Protein AF-A0A2B7ZZJ0-F1 (afdb_monomer)

Nearest PDB structures (foldseek):
  6xja-assembly1_P  TM=4.576E-01  e=2.279E-01  Streptococcus pneumoniae R6
  8vbb-assembly1_A  TM=1.343E-01  e=1.116E+00  Escherichia coli ETEC H10407

Solvent-accessible surface area (backbone atoms only — not comparable to full-atom values): 20621 Å² total; per-residue (Å²): 116,56,65,46,77,48,70,46,91,59,65,44,76,48,62,61,57,84,41,87,62,40,96,94,40,66,52,38,47,83,49,23,49,80,35,45,50,54,100,89,43,46,27,34,16,37,41,35,22,72,74,25,36,38,31,48,40,40,34,45,78,32,24,21,58,23,33,20,33,27,68,75,7,34,39,29,31,29,38,39,34,35,32,82,84,17,24,38,40,10,6,54,51,17,18,31,33,44,16,39,39,34,44,30,37,21,37,37,38,37,38,31,71,36,54,31,30,10,29,26,27,3,32,36,54,21,40,40,31,56,25,37,8,52,15,31,38,41,31,58,32,57,22,22,33,9,12,25,25,0,33,36,49,19,40,40,30,52,27,37,9,50,16,37,30,38,38,42,19,66,33,62,32,22,34,9,8,24,28,0,26,39,53,42,73,58,90,58,65,53,67,29,38,40,31,53,26,37,9,48,11,40,23,41,40,38,43,76,43,68,74,9,30,39,19,35,6,6,24,28,0,30,39,38,37,62,34,88,67,45,51,36,39,40,40,31,51,27,36,9,50,11,40,21,40,36,38,34,14,34,31,35,18,33,6,4,24,29,0,30,42,47,54,78,54,92,57,83,59,38,36,37,40,31,53,28,36,9,51,10,41,20,42,38,38,28,67,36,48,35,40,37,20,32,5,4,24,28,0,30,34,54,28,34,39,29,52,27,36,9,51,10,40,20,39,38,40,36,62,13,62,64,33,37,37,40,18,33,5,3,22,25,0,30,32,42,20,40,39,29,46,28,35,10,49,10,41,19,36,38,37,34,74,41,81,64,45,30,38,40,19,31,4,3,22,27,0,30,36,26,44,50,17,33,39,30,40,30,36,8,50,10,40,22,38,30,61,26,67,35,70,32,32,17,33,4,5,24,28,0,26,44,49,54,94,38,59,27,39,42,28,31,25,37,11,45,15,35,26,35,32,52,28,73,55,89,59,43,26,44,7,41,31,37,8,34,70,60,87,51,103,38,60,47,48,39,69,23,33,19,22,66,78,37,59,35,26,48,46,81,38,80,51,83,40,65,35,69,82,43,74,41,48,41,76,40,45,56,69,58,68,69,34,69,68,46,34,50,73,46,38,76,85,85,54,79,52,84,69,53,95,84,78,71,85,128

Radius of gyration: 23.93 Å; Cα contacts (8 Å, |Δi|>4): 2002; chains: 1; bounding box: 67×41×72 Å

Sequence (506 aa):
GLTASYLLKNNIDLPNKDAAAATGISNYASEGWRPLGDANSYFTGTFDGGNFSINNFYIKNNPGLFRGLGEGGIIKNLGVNAVSGAVVAGGILAGLNKGTIDKCYATGSVSSSSSSVGGLVGSNSGSITNSYATVNISSDSYSSVGGLVGINSGRISNSYATGSVSSSSSSTSSIGGLVGSNNNSGNGSISISISNSYAMGSVSYSSTTTTSSSSVGGLVGSNINNNSNGGSISISNSYATGSVSSSSSSYSSVGGLVGSNSSSNSISNSISISDSYATGSVSSSSSSYDYSYVGGLVGNNNSSISNSYATGSVSSTSTSTSYSTTSVGGLVGGNSGRISNSYATGSVSSTATTTSYSSSSVGGLVGSNIGSGSISNSYATGSVSSTSTSSTTSVGGLVGSNIGSGRISISNSYATGNVSSSATDVSAKVGGLVGRSERGTYTEYTNCYRNSNAVIKKGNVEVTPDDASIEGITPKTKTDMQTDAFKGNLNVSGTVWGRSDAKNDK

Mean predicted aligned error: 6.39 Å

Secondary structure (DSSP, 8-state):
-TTSEEE-SS-EEPPPTT-S-BTTBTTHHHHBPPPBS-SS--B-SEEEEEEEEEEEE-BEEE--SEEEE-TT-EEEEEEEEEPTTEEESS-SSEEEESSEEES-EEEEEEEE-SSEEESSEEEESSEEES-EEEEEEEE-SS-EEESSEEEESSEEES-EE-S-EEE--SS-EEEESSEEEEEE-SSS-EEEEEES-EE-S-EEEE-SSSS-EEEEESSEEEEEE--TT-EEEEEES-EE-S-EEEE-SSEEEEESSEEEEEE-SSSTTSEEEES-EE-S-EEEEESSSEEEEEESSEEEESSEEES-EE-S-EEEEE--SSEEEEEEESSEEEESSEEEEEEE-S-EEEEE--SSEEEEEEESSEEEEETT-EEEEEEE-S-EEE----SEEEEESSEEEEE-SS-EEEES-EE-S-EEE---STT-EEESSEEEE---TTEEEESEEEETT--EEETTEE---TTTT-TTEEEE-HHHHTSHHHHHHH--SS--TT--TTTS--

pLDDT: mean 89.8, std 12.06, range [32.0, 98.94]

Foldseek 3Di:
DLAEEEEDPAAAEDDALCDCQDVVGNCCNPANDDADADPVGFRQHEYEDVLYEHPQRAHAAAFANHQEYDANYYYENYEYEYEPPHEHQWEHHYAEYPYEYYHYEYEYEYEYQHAFEEPHGREYQEEYYLYEYAYAYEYAYNYQYEPHTSEYQYEYENYEGEHAYEYEYQAEFQYEPHTSEYDAPDPAAGEYEYYLYEGEHAYEYAYPYQHYAFQKEHHTSEYEHEHPNHYAYEYENYEGEHAYEYAHRAYFQKEQHTREYDYPDPDAHSYEYYHYEGEHAYEYEYEEHEDWQKEQHTREEPHYYELYEGEHAIEYEYAYQEEYEWQKEQHTREFAYEYYLYEGEHAIEYEYPYDYAYAWAKEQHTREYEAAYEAALYEGEHAIEYAYLHPAWAKEQHTREYYYPAAYEYALYEGHHAIEYLHQDPRFAWAQHTRYDDDDPRYYAANYEGAPPHQIYDNNDGDDHPCPPPPNYDYDHPVCCLDPVSSVVSDDDPDPRNPDPPPRDD

Structure (mmCIF, N/CA/C/O backbone):
data_AF-A0A2B7ZZJ0-F1
#
_entry.id   AF-A0A2B7ZZJ0-F1
#
loop_
_atom_site.group_PDB
_atom_site.id
_atom_site.type_symbol
_atom_site.label_atom_id
_atom_site.label_alt_id
_atom_site.label_comp_id
_atom_site.label_asym_id
_atom_site.label_entity_id
_atom_site.label_seq_id
_atom_site.pdbx_PDB_ins_code
_atom_site.Cartn_x
_atom_site.Cartn_y
_atom_site.Cartn_z
_atom_site.occupancy
_atom_site.B_iso_or_equiv
_atom_site.auth_seq_id
_atom_site.auth_comp_id
_atom_site.auth_asym_id
_atom_site.auth_atom_id
_atom_site.pdbx_PDB_model_num
ATOM 1 N N . GLY A 1 1 ? 15.425 5.297 -34.834 1.00 73.75 1 GLY A N 1
ATOM 2 C CA . GLY A 1 1 ? 14.883 6.560 -34.284 1.00 73.75 1 GLY A CA 1
ATOM 3 C C . GLY A 1 1 ? 13.932 6.290 -33.126 1.00 73.75 1 GLY A C 1
ATOM 4 O O . GLY A 1 1 ? 13.304 5.239 -33.109 1.00 73.75 1 GLY A O 1
ATOM 5 N N . LEU A 1 2 ? 13.820 7.206 -32.162 1.00 91.50 2 LEU A N 1
ATOM 6 C CA . LEU A 1 2 ? 13.028 7.020 -30.926 1.00 91.50 2 LEU A CA 1
ATOM 7 C C . LEU A 1 2 ? 11.498 7.060 -31.124 1.00 91.50 2 LEU A C 1
ATOM 9 O O . LEU A 1 2 ? 10.751 6.782 -30.192 1.00 91.50 2 LEU A O 1
ATOM 13 N N . THR A 1 3 ? 11.043 7.369 -32.338 1.00 95.00 3 THR A N 1
ATOM 14 C CA . THR A 1 3 ? 9.629 7.417 -32.748 1.00 95.00 3 THR A CA 1
ATOM 15 C C . THR A 1 3 ? 9.195 6.190 -33.560 1.00 95.00 3 THR A C 1
ATOM 17 O O . THR A 1 3 ? 8.025 6.048 -33.900 1.00 95.00 3 THR A O 1
ATOM 20 N N . ALA A 1 4 ? 10.136 5.312 -33.922 1.00 95.56 4 ALA A N 1
ATOM 21 C CA . ALA A 1 4 ? 9.879 4.185 -34.814 1.00 95.56 4 ALA A CA 1
ATOM 22 C C . ALA A 1 4 ? 9.268 2.980 -34.081 1.00 95.56 4 ALA A C 1
ATOM 24 O O . ALA A 1 4 ? 9.301 2.891 -32.854 1.00 95.56 4 ALA A O 1
ATOM 25 N N . SER A 1 5 ? 8.742 2.031 -34.858 1.00 97.00 5 SER A N 1
ATOM 26 C CA . SER A 1 5 ? 8.263 0.748 -34.339 1.00 97.00 5 SER A CA 1
ATOM 27 C C . SER A 1 5 ? 9.333 -0.336 -34.464 1.00 97.00 5 SER A C 1
ATOM 29 O O . SER A 1 5 ? 9.956 -0.473 -35.516 1.00 97.00 5 SER A O 1
ATOM 31 N N . TYR A 1 6 ? 9.520 -1.114 -33.402 1.00 98.12 6 TYR A N 1
ATOM 32 C CA . TYR A 1 6 ? 10.480 -2.209 -33.300 1.00 98.12 6 TYR A CA 1
ATOM 33 C C . TYR A 1 6 ? 9.758 -3.486 -32.872 1.00 98.12 6 TYR A C 1
ATOM 35 O O . TYR A 1 6 ? 8.846 -3.433 -32.048 1.00 98.12 6 TYR A O 1
ATOM 43 N N . LEU A 1 7 ? 10.184 -4.622 -33.425 1.00 98.25 7 LEU A N 1
ATOM 44 C CA . LEU A 1 7 ? 9.701 -5.952 -33.066 1.00 98.25 7 LEU A CA 1
ATOM 45 C C . LEU A 1 7 ? 10.898 -6.876 -32.849 1.00 98.25 7 LEU A C 1
ATOM 47 O O . LEU A 1 7 ? 11.696 -7.063 -33.772 1.00 98.25 7 LEU A O 1
ATOM 51 N N . LEU A 1 8 ? 11.004 -7.480 -31.666 1.00 97.75 8 LEU A N 1
ATOM 52 C CA . LEU A 1 8 ? 11.967 -8.557 -31.448 1.00 97.75 8 LEU A CA 1
ATOM 53 C C . LEU A 1 8 ? 11.544 -9.819 -32.206 1.00 97.75 8 LEU A C 1
ATOM 55 O O . LEU A 1 8 ? 10.366 -10.169 -32.276 1.00 97.75 8 LEU A O 1
ATOM 59 N N . LYS A 1 9 ? 12.531 -10.506 -32.786 1.00 97.88 9 LYS A N 1
ATOM 60 C CA . LYS A 1 9 ? 12.343 -11.769 -33.519 1.00 97.88 9 LYS A CA 1
ATOM 61 C C . LYS A 1 9 ? 12.890 -12.990 -32.777 1.00 97.88 9 LYS A C 1
ATOM 63 O O . LYS A 1 9 ? 12.622 -14.112 -33.193 1.00 97.88 9 LYS A O 1
ATOM 68 N N . ASN A 1 10 ? 13.634 -12.765 -31.700 1.00 97.81 10 ASN A N 1
ATOM 69 C CA . ASN A 1 10 ? 14.256 -13.768 -30.847 1.00 97.81 10 ASN A CA 1
ATOM 70 C C . ASN A 1 10 ? 14.647 -13.124 -29.509 1.00 97.81 10 ASN A C 1
ATOM 72 O O . ASN A 1 10 ? 14.680 -11.894 -29.397 1.00 97.81 10 ASN A O 1
ATOM 76 N N . ASN A 1 11 ? 14.993 -13.954 -28.521 1.00 98.06 11 ASN A N 1
ATOM 77 C CA . ASN A 1 11 ? 15.647 -13.481 -27.301 1.00 98.06 11 ASN A CA 1
ATOM 78 C C . ASN A 1 11 ? 16.975 -12.799 -27.645 1.00 98.06 11 ASN A C 1
ATOM 80 O O . ASN A 1 11 ? 17.699 -13.260 -28.530 1.00 98.06 11 ASN A O 1
ATOM 84 N N . ILE A 1 12 ? 17.295 -11.721 -26.936 1.00 95.44 12 ILE A N 1
ATOM 85 C CA . ILE A 1 12 ? 18.584 -11.039 -27.034 1.00 95.44 12 ILE A CA 1
ATOM 86 C C . ILE A 1 12 ? 19.384 -11.373 -25.783 1.00 95.44 12 ILE A C 1
ATOM 88 O O . ILE A 1 12 ? 19.046 -10.921 -24.693 1.00 95.44 12 ILE A O 1
ATOM 92 N N . ASP A 1 13 ? 20.473 -12.114 -25.945 1.00 92.44 13 ASP A N 1
ATOM 93 C CA . ASP A 1 13 ? 21.427 -12.351 -24.868 1.00 92.44 13 ASP A CA 1
ATOM 94 C C . ASP A 1 13 ? 22.515 -11.281 -24.919 1.00 92.44 13 ASP A C 1
ATOM 96 O O . ASP A 1 13 ? 23.345 -11.258 -25.832 1.00 92.44 13 ASP A O 1
ATOM 100 N N . LEU A 1 14 ? 22.497 -10.362 -23.950 1.00 89.56 14 LEU A N 1
ATOM 101 C CA . LEU A 1 14 ? 23.579 -9.396 -23.814 1.00 89.56 14 LEU A CA 1
ATOM 102 C C . LEU A 1 14 ? 24.844 -10.094 -23.287 1.00 89.56 14 LEU A C 1
ATOM 104 O O . LEU A 1 14 ? 24.766 -11.147 -22.638 1.00 89.56 14 LEU A O 1
ATOM 108 N N . PRO A 1 15 ? 26.032 -9.536 -23.565 1.00 85.88 15 PRO A N 1
ATOM 109 C CA . PRO A 1 15 ? 27.278 -10.103 -23.066 1.00 85.88 15 PRO A CA 1
ATOM 110 C C . PRO A 1 15 ? 27.343 -10.113 -21.543 1.00 85.88 15 PRO A C 1
ATOM 112 O O . PRO A 1 15 ? 26.640 -9.367 -20.865 1.00 85.88 15 PRO A O 1
ATOM 115 N N . ASN A 1 16 ? 28.210 -10.969 -21.000 1.00 82.56 16 ASN A N 1
ATOM 116 C CA . ASN A 1 16 ? 28.442 -11.020 -19.561 1.00 82.56 16 ASN A CA 1
ATOM 117 C C . ASN A 1 16 ? 28.862 -9.627 -19.049 1.00 82.56 16 ASN A C 1
ATOM 119 O O . ASN A 1 16 ? 29.616 -8.923 -19.723 1.00 82.56 16 ASN A O 1
ATOM 123 N N . LYS A 1 17 ? 28.404 -9.250 -17.849 1.00 76.12 17 LYS A N 1
ATOM 124 C CA . LYS A 1 17 ? 28.780 -7.995 -17.186 1.00 76.12 17 LYS A CA 1
ATOM 125 C C . LYS A 1 17 ? 30.296 -7.804 -17.055 1.00 76.12 17 LYS A C 1
ATOM 127 O O . LYS A 1 17 ? 30.744 -6.671 -17.006 1.00 76.12 17 LYS A O 1
ATOM 132 N N . ASP A 1 18 ? 31.066 -8.893 -17.043 1.00 77.81 18 ASP A N 1
ATOM 133 C CA . ASP A 1 18 ? 32.529 -8.868 -16.918 1.00 77.81 18 ASP A CA 1
ATOM 134 C C . ASP A 1 18 ? 33.253 -9.018 -18.278 1.00 77.81 18 ASP A C 1
ATOM 136 O O . ASP A 1 18 ? 34.474 -9.163 -18.333 1.00 77.81 18 ASP A O 1
ATOM 140 N N . ALA A 1 19 ? 32.525 -9.015 -19.403 1.00 71.19 19 ALA A N 1
ATOM 141 C CA . ALA A 1 19 ? 33.120 -9.172 -20.729 1.00 71.19 19 ALA A CA 1
ATOM 142 C C . ALA A 1 19 ? 33.874 -7.903 -21.168 1.00 71.19 19 ALA A C 1
ATOM 144 O O . ALA A 1 19 ? 33.301 -6.817 -21.235 1.00 71.19 19 ALA A O 1
ATOM 145 N N . ALA A 1 20 ? 35.148 -8.057 -21.543 1.00 60.62 20 ALA A N 1
ATOM 146 C CA . ALA A 1 20 ? 36.041 -6.947 -21.896 1.00 60.62 20 ALA A CA 1
ATOM 147 C C . ALA A 1 20 ? 35.571 -6.106 -23.102 1.00 60.62 20 ALA A C 1
ATOM 149 O O . ALA A 1 20 ? 35.925 -4.933 -23.200 1.00 60.62 20 ALA A O 1
ATOM 150 N N . ALA A 1 21 ? 34.784 -6.687 -24.015 1.00 60.97 21 ALA A N 1
ATOM 151 C CA . ALA A 1 21 ? 34.132 -5.970 -25.106 1.00 60.97 21 ALA A CA 1
ATOM 152 C C . ALA A 1 21 ? 32.942 -6.767 -25.662 1.00 60.97 21 ALA A C 1
ATOM 154 O O . ALA A 1 21 ? 33.028 -7.977 -25.873 1.00 60.97 21 ALA A O 1
ATOM 155 N N . ALA A 1 22 ? 31.853 -6.060 -25.954 1.00 57.31 22 ALA A N 1
ATOM 156 C CA . ALA A 1 22 ? 30.731 -6.530 -26.755 1.00 57.31 22 ALA A CA 1
ATOM 157 C C . ALA A 1 22 ? 30.787 -5.860 -28.132 1.00 57.31 22 ALA A C 1
ATOM 159 O O . ALA A 1 22 ? 30.951 -4.638 -28.203 1.00 57.31 22 ALA A O 1
ATOM 160 N N . THR A 1 23 ? 30.600 -6.603 -29.227 1.00 59.59 23 THR A N 1
ATOM 161 C CA . THR A 1 23 ? 30.459 -5.991 -30.559 1.00 59.59 23 THR A CA 1
ATOM 162 C C . THR A 1 23 ? 29.287 -5.005 -30.541 1.00 59.59 23 THR A C 1
ATOM 164 O O . THR A 1 23 ? 28.139 -5.401 -30.367 1.00 59.59 23 THR A O 1
ATOM 167 N N . GLY A 1 24 ? 29.584 -3.709 -30.683 1.00 63.44 24 GLY A N 1
ATOM 168 C CA . GLY A 1 24 ? 28.598 -2.622 -30.643 1.00 63.44 24 GLY A CA 1
ATOM 169 C C . GLY A 1 24 ? 28.384 -1.941 -29.280 1.00 63.44 24 GLY A C 1
ATOM 170 O O . GLY A 1 24 ? 27.720 -0.907 -29.248 1.00 63.44 24 GLY A O 1
ATOM 171 N N . ILE A 1 25 ? 28.959 -2.445 -28.174 1.00 70.06 25 ILE A N 1
ATOM 172 C CA . ILE A 1 25 ? 28.879 -1.826 -26.831 1.00 70.06 25 ILE A CA 1
ATOM 173 C C . ILE A 1 25 ? 30.232 -1.970 -26.102 1.00 70.06 25 ILE A C 1
ATOM 175 O O . ILE A 1 25 ? 30.407 -2.793 -25.204 1.00 70.06 25 ILE A O 1
ATOM 179 N N . SER A 1 26 ? 31.231 -1.187 -26.512 1.00 68.56 26 SER A N 1
ATOM 180 C CA . SER A 1 26 ? 32.630 -1.346 -26.071 1.00 68.56 26 SER A CA 1
ATOM 181 C C . SER A 1 26 ? 32.889 -1.069 -24.583 1.00 68.56 26 SER A C 1
ATOM 183 O O . SER A 1 26 ? 33.901 -1.518 -24.063 1.00 68.56 26 SER A O 1
ATOM 185 N N . ASN A 1 27 ? 31.993 -0.366 -23.887 1.00 75.19 27 ASN A N 1
ATOM 186 C CA . ASN A 1 27 ? 32.124 -0.002 -22.472 1.00 75.19 27 ASN A CA 1
ATOM 187 C C . ASN A 1 27 ? 31.085 -0.689 -21.563 1.00 75.19 27 ASN A C 1
ATOM 189 O O . ASN A 1 27 ? 30.867 -0.246 -20.438 1.00 75.19 27 ASN A O 1
ATOM 193 N N . TYR A 1 28 ? 30.434 -1.761 -22.032 1.00 79.31 28 TYR A N 1
ATOM 194 C CA . TYR A 1 28 ? 29.337 -2.412 -21.304 1.00 79.31 28 TYR A CA 1
ATOM 195 C C . TYR A 1 28 ? 29.737 -2.903 -19.906 1.00 79.31 28 TYR A C 1
ATOM 197 O O . TYR A 1 28 ? 28.974 -2.739 -18.960 1.00 79.31 28 TYR A O 1
ATOM 205 N N . ALA A 1 29 ? 30.948 -3.443 -19.751 1.00 77.31 29 ALA A N 1
ATOM 206 C CA . ALA A 1 29 ? 31.424 -3.912 -18.453 1.00 77.31 29 ALA A CA 1
ATOM 207 C C . ALA A 1 29 ? 31.706 -2.772 -17.459 1.00 77.31 29 ALA A C 1
ATOM 209 O O . ALA A 1 29 ? 31.459 -2.912 -16.262 1.00 77.31 29 ALA A O 1
ATOM 210 N N . SER A 1 30 ? 32.200 -1.621 -17.932 1.00 80.81 30 SER A N 1
ATOM 211 C CA . SER A 1 30 ? 32.553 -0.499 -17.051 1.00 80.81 30 SER A CA 1
ATOM 212 C C . SER A 1 30 ? 31.367 0.422 -16.744 1.00 80.81 30 SER A C 1
ATOM 214 O O . SER A 1 30 ? 31.240 0.874 -15.601 1.00 80.81 30 SER A O 1
ATOM 216 N N . GLU A 1 31 ? 30.488 0.655 -17.725 1.00 82.62 31 GLU A N 1
ATOM 217 C CA . GLU A 1 31 ? 29.384 1.630 -17.668 1.00 82.62 31 GLU A CA 1
ATOM 218 C C . GLU A 1 31 ? 27.984 0.995 -17.608 1.00 82.62 31 GLU A C 1
ATOM 220 O O . GLU A 1 31 ? 27.011 1.666 -17.262 1.00 82.62 31 GLU A O 1
ATOM 225 N N . GLY A 1 32 ? 27.854 -0.295 -17.927 1.00 87.44 32 GLY A N 1
ATOM 226 C CA . GLY A 1 32 ? 26.560 -0.954 -18.091 1.00 87.44 32 GLY A CA 1
ATOM 227 C C . GLY A 1 32 ? 25.808 -0.510 -19.349 1.00 87.44 32 GLY A C 1
ATOM 228 O O . GLY A 1 32 ? 26.353 0.110 -20.265 1.00 87.44 32 GLY A O 1
ATOM 229 N N . TRP A 1 33 ? 24.522 -0.858 -19.410 1.00 89.94 33 TRP A N 1
ATOM 230 C CA . TRP A 1 33 ? 23.633 -0.435 -20.486 1.00 89.94 33 TRP A CA 1
ATOM 231 C C . TRP A 1 33 ? 23.438 1.084 -20.499 1.00 89.94 33 TRP A C 1
ATOM 233 O O . TRP A 1 33 ? 23.053 1.680 -19.489 1.00 89.94 33 TRP A O 1
ATOM 243 N N . ARG A 1 34 ? 23.613 1.697 -21.677 1.00 89.88 34 ARG A N 1
ATOM 244 C CA . ARG A 1 34 ? 23.198 3.080 -21.919 1.00 89.88 34 ARG A CA 1
ATOM 245 C C . ARG A 1 34 ? 21.729 3.098 -22.361 1.00 89.88 34 ARG A C 1
ATOM 247 O O . ARG A 1 34 ? 21.431 2.536 -23.416 1.00 89.88 34 ARG A O 1
ATOM 254 N N . PRO A 1 35 ? 20.832 3.761 -21.616 1.00 92.62 35 PRO A N 1
ATOM 255 C CA . PRO A 1 35 ? 19.403 3.733 -21.900 1.00 92.62 35 PRO A CA 1
ATOM 256 C C . PRO A 1 35 ? 19.033 4.238 -23.299 1.00 92.62 35 PRO A C 1
ATOM 258 O O . PRO A 1 35 ? 19.687 5.121 -23.858 1.00 92.62 35 PRO A O 1
ATOM 261 N N . LEU A 1 36 ? 17.929 3.722 -23.840 1.00 94.44 36 LEU A N 1
ATOM 262 C CA . LEU A 1 36 ? 17.297 4.275 -25.035 1.00 94.44 36 LEU A CA 1
ATOM 263 C C . LEU A 1 36 ? 16.601 5.602 -24.690 1.00 94.44 36 LEU A C 1
ATOM 265 O O . LEU A 1 36 ? 15.748 5.650 -23.800 1.00 94.44 36 LEU A O 1
ATOM 269 N N . GLY A 1 37 ? 16.950 6.663 -25.420 1.00 92.00 37 GLY A N 1
ATOM 270 C CA . GLY A 1 37 ? 16.490 8.033 -25.162 1.00 92.00 37 GLY A CA 1
ATOM 271 C C . GLY A 1 37 ? 17.386 8.810 -24.191 1.00 92.00 37 GLY A C 1
ATOM 272 O O . GLY A 1 37 ? 18.276 8.252 -23.553 1.00 92.00 37 GLY A O 1
ATOM 273 N N . ASP A 1 38 ? 17.149 10.115 -24.075 1.00 90.81 38 ASP A N 1
ATOM 274 C CA . ASP A 1 38 ? 17.953 11.035 -23.258 1.00 90.81 38 ASP A CA 1
ATOM 275 C C . ASP A 1 38 ? 17.086 12.045 -22.470 1.00 90.81 38 ASP A C 1
ATOM 277 O O . ASP A 1 38 ? 15.874 11.862 -22.322 1.00 90.81 38 ASP A O 1
ATOM 281 N N . ALA A 1 39 ? 17.725 13.049 -21.852 1.00 86.06 39 ALA A N 1
ATOM 282 C CA . ALA A 1 39 ? 17.091 14.133 -21.084 1.00 86.06 39 ALA A CA 1
ATOM 283 C C . ALA A 1 39 ? 15.996 14.883 -21.841 1.00 86.06 39 ALA A C 1
ATOM 285 O O . ALA A 1 39 ? 15.007 15.278 -21.228 1.00 86.06 39 ALA A O 1
ATOM 286 N N . ASN A 1 40 ? 16.171 15.025 -23.147 1.00 89.19 40 ASN A N 1
ATOM 287 C CA . ASN A 1 40 ? 15.385 15.888 -24.010 1.00 89.19 40 ASN A CA 1
ATOM 288 C C . ASN A 1 40 ? 14.508 15.089 -24.983 1.00 89.19 40 ASN A C 1
ATOM 290 O O . ASN A 1 40 ? 13.600 15.654 -25.586 1.00 89.19 40 ASN A O 1
ATOM 294 N N . SER A 1 41 ? 14.765 13.787 -25.144 1.00 93.69 41 SER A N 1
ATOM 295 C CA . SER A 1 41 ? 14.068 12.938 -26.105 1.00 93.69 41 SER A CA 1
ATOM 296 C C . SER A 1 41 ? 13.747 11.562 -25.524 1.00 93.69 41 SER A C 1
ATOM 298 O O . SER A 1 41 ? 14.606 10.682 -25.416 1.00 93.69 41 SER A O 1
ATOM 300 N N . TYR A 1 42 ? 12.483 11.379 -25.137 1.00 96.25 42 TYR A N 1
ATOM 301 C CA . TYR A 1 42 ? 11.950 10.094 -24.688 1.00 96.25 42 TYR A CA 1
ATOM 302 C C . TYR A 1 42 ? 11.501 9.221 -25.862 1.00 96.25 42 TYR A C 1
ATOM 304 O O . TYR A 1 42 ? 11.217 9.710 -26.955 1.00 96.25 42 TYR A O 1
ATOM 312 N N . PHE A 1 43 ? 11.396 7.913 -25.623 1.00 98.00 43 PHE A N 1
ATOM 313 C CA . PHE A 1 43 ? 10.854 6.984 -26.609 1.00 98.00 43 PHE A CA 1
ATOM 314 C C . PHE A 1 43 ? 9.342 7.190 -26.768 1.00 98.00 43 PHE A C 1
ATOM 316 O O . PHE A 1 43 ? 8.594 7.058 -25.802 1.00 98.00 43 PHE A O 1
ATOM 323 N N . THR A 1 44 ? 8.890 7.501 -27.980 1.00 97.69 44 THR A N 1
ATOM 324 C CA . THR A 1 44 ? 7.465 7.702 -28.321 1.00 97.69 44 THR A CA 1
ATOM 325 C C . THR A 1 44 ? 6.977 6.739 -29.403 1.00 97.69 44 THR A C 1
ATOM 327 O O . THR A 1 44 ? 5.822 6.796 -29.810 1.00 97.69 44 THR A O 1
ATOM 330 N N . GLY A 1 45 ? 7.853 5.849 -29.876 1.00 97.81 45 GLY A N 1
ATOM 331 C CA . GLY A 1 45 ? 7.507 4.778 -30.802 1.00 97.81 45 GLY A CA 1
ATOM 332 C C . GLY A 1 45 ? 6.834 3.578 -30.128 1.00 97.81 45 GLY A C 1
ATOM 333 O O . GLY A 1 45 ? 6.371 3.644 -28.990 1.00 97.81 45 GLY A O 1
ATOM 334 N N . THR A 1 46 ? 6.819 2.444 -30.830 1.00 98.56 46 THR A N 1
ATOM 335 C CA . THR A 1 46 ? 6.347 1.157 -30.289 1.00 98.56 46 THR A CA 1
ATOM 336 C C . THR A 1 46 ? 7.497 0.163 -30.215 1.00 98.56 46 THR A C 1
ATOM 338 O O . THR A 1 46 ? 8.182 -0.060 -31.206 1.00 98.56 46 THR A O 1
ATOM 341 N N . PHE A 1 47 ? 7.704 -0.469 -29.067 1.00 98.69 47 PHE A N 1
ATOM 342 C CA . PHE A 1 47 ? 8.622 -1.591 -28.909 1.00 98.69 47 PHE A CA 1
ATOM 343 C C . PHE A 1 47 ? 7.824 -2.839 -28.531 1.00 98.69 47 PHE A C 1
ATOM 345 O O . PHE A 1 47 ? 7.364 -2.980 -27.398 1.00 98.69 47 PHE A O 1
ATOM 352 N N . ASP A 1 48 ? 7.631 -3.734 -29.494 1.00 98.75 48 ASP A N 1
ATOM 353 C CA . ASP A 1 48 ? 6.997 -5.031 -29.285 1.00 98.75 48 ASP A CA 1
ATOM 354 C C . ASP A 1 48 ? 8.078 -6.092 -29.051 1.00 98.75 48 ASP A C 1
ATOM 356 O O . ASP A 1 48 ? 8.869 -6.415 -29.937 1.00 98.75 48 ASP A O 1
ATOM 360 N N . GLY A 1 49 ? 8.133 -6.637 -27.843 1.00 98.62 49 GLY A N 1
ATOM 361 C CA . GLY A 1 49 ? 9.051 -7.712 -27.498 1.00 98.62 49 GLY A CA 1
ATOM 362 C C . GLY A 1 49 ? 8.678 -9.049 -28.134 1.00 98.62 49 GLY A C 1
ATOM 363 O O . GLY A 1 49 ? 9.481 -9.969 -28.078 1.00 98.62 49 GLY A O 1
ATOM 364 N N . GLY A 1 50 ? 7.497 -9.197 -28.748 1.00 98.38 50 GLY A N 1
ATOM 365 C CA . GLY A 1 50 ? 7.105 -10.445 -29.411 1.00 98.38 50 GLY A CA 1
ATOM 366 C C . GLY A 1 50 ? 7.057 -11.664 -28.478 1.00 98.38 50 GLY A C 1
ATOM 367 O O . GLY A 1 50 ? 7.146 -12.790 -28.958 1.00 98.38 50 GLY A O 1
ATOM 368 N N . ASN A 1 51 ? 6.922 -11.441 -27.164 1.00 98.00 51 ASN A N 1
ATOM 369 C CA . ASN A 1 51 ? 7.075 -12.423 -26.080 1.00 98.00 51 ASN A CA 1
ATOM 370 C C . ASN A 1 51 ? 8.505 -12.962 -25.896 1.00 98.00 51 ASN A C 1
ATOM 372 O O . ASN A 1 51 ? 8.697 -14.001 -25.266 1.00 98.00 51 ASN A O 1
ATOM 376 N N . PHE A 1 52 ? 9.506 -12.261 -26.421 1.00 98.69 52 PHE A N 1
ATOM 377 C CA . PHE A 1 52 ? 10.917 -12.538 -26.185 1.00 98.69 52 PHE A CA 1
ATOM 378 C C . PHE A 1 52 ? 11.476 -11.690 -25.042 1.00 98.69 52 PHE A C 1
ATOM 380 O O . PHE A 1 52 ? 10.880 -10.698 -24.603 1.00 98.69 52 PHE A O 1
ATOM 387 N N . SER A 1 53 ? 12.654 -12.085 -24.567 1.00 98.38 53 SER A N 1
ATOM 388 C CA . SER A 1 53 ? 13.364 -11.412 -23.489 1.00 98.38 53 SER A CA 1
ATOM 389 C C . SER A 1 53 ? 14.716 -10.849 -23.912 1.00 98.38 53 SER A C 1
ATOM 391 O O . SER A 1 53 ? 15.370 -11.332 -24.837 1.00 98.38 53 SER A O 1
ATOM 393 N N . ILE A 1 54 ? 15.148 -9.826 -23.180 1.00 97.38 54 ILE A N 1
ATOM 394 C CA . ILE A 1 54 ? 16.526 -9.349 -23.142 1.00 97.38 54 ILE A CA 1
ATOM 395 C C . ILE A 1 54 ? 17.160 -9.913 -21.871 1.00 97.38 54 ILE A C 1
ATOM 397 O O . ILE A 1 54 ? 16.704 -9.630 -20.762 1.00 97.38 54 ILE A O 1
ATOM 401 N N . ASN A 1 55 ? 18.192 -10.730 -22.035 1.00 95.25 55 ASN A N 1
ATOM 402 C CA . ASN A 1 55 ? 18.867 -11.445 -20.960 1.00 95.25 55 ASN A CA 1
ATOM 403 C C . ASN A 1 55 ? 20.237 -10.841 -20.670 1.00 95.25 55 ASN A C 1
ATOM 405 O O . ASN A 1 55 ? 20.790 -10.098 -21.482 1.00 95.25 55 ASN A O 1
ATOM 409 N N . ASN A 1 56 ? 20.787 -11.197 -19.507 1.00 91.19 56 ASN A N 1
ATOM 410 C CA . ASN A 1 56 ? 22.060 -10.685 -19.002 1.00 91.19 56 ASN A CA 1
ATOM 411 C C . ASN A 1 56 ? 22.100 -9.152 -18.933 1.00 91.19 56 ASN A C 1
ATOM 413 O O . ASN A 1 56 ? 23.131 -8.531 -19.177 1.00 91.19 56 ASN A O 1
ATOM 417 N N . PHE A 1 57 ? 20.971 -8.528 -18.596 1.00 92.62 57 PHE A N 1
ATOM 418 C CA . PHE A 1 57 ? 20.867 -7.079 -18.581 1.00 92.62 57 PHE A CA 1
ATOM 419 C C . PHE A 1 57 ? 21.627 -6.483 -17.388 1.00 92.62 57 PHE A C 1
ATOM 421 O O . PHE A 1 57 ? 21.184 -6.529 -16.240 1.00 92.62 57 PHE A O 1
ATOM 428 N N . TYR A 1 58 ? 22.802 -5.924 -17.658 1.00 90.81 58 TYR A N 1
ATOM 429 C CA . TYR A 1 58 ? 23.599 -5.161 -16.710 1.00 90.81 58 TYR A CA 1
ATOM 430 C C . TYR A 1 58 ? 23.374 -3.658 -16.872 1.00 90.81 58 TYR A C 1
ATOM 432 O O . TYR A 1 58 ? 23.461 -3.105 -17.969 1.00 90.81 58 TYR A O 1
ATOM 440 N N . ILE A 1 59 ? 23.116 -2.987 -15.752 1.00 88.31 59 ILE A N 1
ATOM 441 C CA . ILE A 1 59 ? 22.939 -1.540 -15.667 1.00 88.31 59 ILE A CA 1
ATOM 442 C C . ILE A 1 59 ? 23.652 -1.009 -14.427 1.00 88.31 59 ILE A C 1
ATOM 444 O O . ILE A 1 59 ? 23.667 -1.661 -13.379 1.00 88.31 59 ILE A O 1
ATOM 448 N N . LYS A 1 60 ? 24.263 0.168 -14.557 1.00 88.44 60 LYS A N 1
ATOM 449 C CA . LYS A 1 60 ? 25.062 0.796 -13.507 1.00 88.44 60 LYS A CA 1
ATOM 450 C C . LYS A 1 60 ? 24.747 2.285 -13.450 1.00 88.44 60 LYS A C 1
ATOM 452 O O . LYS A 1 60 ? 25.086 3.021 -14.370 1.00 88.44 60 LYS A O 1
ATOM 457 N N . ASN A 1 61 ? 24.075 2.716 -12.384 1.00 86.31 61 ASN A N 1
ATOM 458 C CA . ASN A 1 61 ? 23.699 4.111 -12.119 1.00 86.31 61 ASN A CA 1
ATOM 459 C C . ASN A 1 61 ? 22.889 4.778 -13.246 1.00 86.31 61 ASN A C 1
ATOM 461 O O . ASN A 1 61 ? 22.947 5.993 -13.424 1.00 86.31 61 ASN A O 1
ATOM 465 N N . ASN A 1 62 ? 22.127 3.989 -14.005 1.00 88.12 62 ASN A N 1
ATOM 466 C CA . ASN A 1 62 ? 21.352 4.464 -15.147 1.00 88.12 62 ASN A CA 1
ATOM 467 C C . ASN A 1 62 ? 19.862 4.079 -15.025 1.00 88.12 62 ASN A C 1
ATOM 469 O O . ASN A 1 62 ? 19.522 3.118 -14.324 1.00 88.12 62 ASN A O 1
ATOM 473 N N . PRO A 1 63 ? 18.960 4.824 -15.691 1.00 85.94 63 PRO A N 1
ATOM 474 C CA . PRO A 1 63 ? 17.541 4.486 -15.782 1.00 85.94 63 PRO A CA 1
ATOM 475 C C . PRO A 1 63 ? 17.275 3.432 -16.865 1.00 85.94 63 PRO A C 1
ATOM 477 O O . PRO A 1 63 ? 17.274 3.773 -18.040 1.00 85.94 63 PRO A O 1
ATOM 480 N N . GLY A 1 64 ? 16.994 2.194 -16.457 1.00 92.31 64 GLY A N 1
ATOM 481 C CA . GLY A 1 64 ? 16.445 1.090 -17.259 1.00 92.31 64 GLY A CA 1
ATOM 482 C C . GLY A 1 64 ? 16.993 0.822 -18.668 1.00 92.31 64 GLY A C 1
ATOM 483 O O . GLY A 1 64 ? 17.988 1.376 -19.131 1.00 92.31 64 GLY A O 1
ATOM 484 N N . LEU A 1 65 ? 16.307 -0.075 -19.380 1.00 95.94 65 LEU A N 1
ATOM 485 C CA . LEU A 1 65 ? 16.481 -0.284 -20.821 1.00 95.94 65 LEU A CA 1
ATOM 486 C C . LEU A 1 65 ? 16.136 0.998 -21.593 1.00 95.94 65 LEU A C 1
ATOM 488 O O . LEU A 1 65 ? 16.852 1.393 -22.517 1.00 95.94 65 LEU A O 1
ATOM 492 N N . PHE A 1 66 ? 15.065 1.669 -21.166 1.00 97.00 66 PHE A N 1
ATOM 493 C CA . PHE A 1 66 ? 14.624 2.967 -21.658 1.00 97.00 66 PHE A CA 1
ATOM 494 C C . PHE A 1 66 ? 14.833 4.034 -20.591 1.00 97.00 66 PHE A C 1
ATOM 496 O O . PHE A 1 66 ? 14.401 3.880 -19.446 1.00 97.00 66 PHE A O 1
ATOM 503 N N . ARG A 1 67 ? 15.385 5.186 -20.981 1.00 95.69 67 ARG A N 1
ATOM 504 C CA . ARG A 1 67 ? 15.453 6.322 -20.059 1.00 95.69 67 ARG A CA 1
ATOM 505 C C . ARG A 1 67 ? 14.051 6.747 -19.639 1.00 95.69 67 ARG A C 1
ATOM 507 O O . ARG A 1 67 ? 13.783 6.982 -18.463 1.00 95.69 67 ARG A O 1
ATOM 514 N N . GLY A 1 68 ? 13.151 6.804 -20.612 1.00 96.25 68 GLY A N 1
ATOM 515 C CA . GLY A 1 68 ? 11.731 6.943 -20.367 1.00 96.25 68 GLY A CA 1
ATOM 516 C C . GLY A 1 68 ? 10.902 6.834 -21.637 1.00 96.25 68 GLY A C 1
ATOM 517 O O . GLY A 1 68 ? 11.412 7.005 -22.747 1.00 96.25 68 GLY A O 1
ATOM 518 N N . LEU A 1 69 ? 9.616 6.562 -21.445 1.00 97.69 69 LEU A N 1
ATOM 519 C CA . LEU A 1 69 ? 8.599 6.607 -22.485 1.00 97.69 69 LEU A CA 1
ATOM 520 C C . LEU A 1 69 ? 7.912 7.967 -22.422 1.00 97.69 69 LEU A C 1
ATOM 522 O O . LEU A 1 69 ? 7.467 8.388 -21.351 1.00 97.69 69 LEU A O 1
ATOM 526 N N . GLY A 1 70 ? 7.824 8.636 -23.566 1.00 96.81 70 GLY A N 1
ATOM 527 C CA . GLY A 1 70 ? 7.009 9.829 -23.739 1.00 96.81 70 GLY A CA 1
ATOM 528 C C . GLY A 1 70 ? 5.539 9.472 -23.951 1.00 96.81 70 GLY A C 1
ATOM 529 O O . GLY A 1 70 ? 5.168 8.299 -24.041 1.00 96.81 70 GLY A O 1
ATOM 530 N N . GLU A 1 71 ? 4.697 10.497 -24.046 1.00 95.50 71 GLU A N 1
ATOM 531 C CA . GLU A 1 71 ? 3.291 10.320 -24.420 1.00 95.50 71 GLU A CA 1
ATOM 532 C C . GLU A 1 71 ? 3.187 9.623 -25.786 1.00 95.50 71 GLU A C 1
ATOM 534 O O . GLU A 1 71 ? 3.963 9.900 -26.701 1.00 95.50 71 GLU A O 1
ATOM 539 N N . GLY A 1 72 ? 2.267 8.664 -25.902 1.00 94.88 72 GLY A N 1
ATOM 540 C CA . GLY A 1 72 ? 2.113 7.823 -27.095 1.00 94.88 72 GLY A CA 1
ATOM 541 C C . GLY A 1 72 ? 3.134 6.686 -27.234 1.00 94.88 72 GLY A C 1
ATOM 542 O O . GLY A 1 72 ? 2.907 5.785 -28.036 1.00 94.88 72 GLY A O 1
ATOM 543 N N . GLY A 1 73 ? 4.205 6.669 -26.431 1.00 98.25 73 GLY A N 1
ATOM 544 C CA . GLY A 1 73 ? 5.165 5.566 -26.409 1.00 98.25 73 GLY A CA 1
ATOM 545 C C . GLY A 1 73 ? 4.537 4.266 -25.904 1.00 98.25 73 GLY A C 1
ATOM 546 O O . GLY A 1 73 ? 3.785 4.270 -24.928 1.00 98.25 73 GLY A O 1
ATOM 547 N N . ILE A 1 74 ? 4.857 3.147 -26.553 1.00 98.75 74 ILE A N 1
ATOM 548 C CA . ILE A 1 74 ? 4.327 1.822 -26.207 1.00 98.75 74 ILE A CA 1
ATOM 549 C C . ILE A 1 74 ? 5.482 0.836 -26.055 1.00 98.75 74 ILE A C 1
ATOM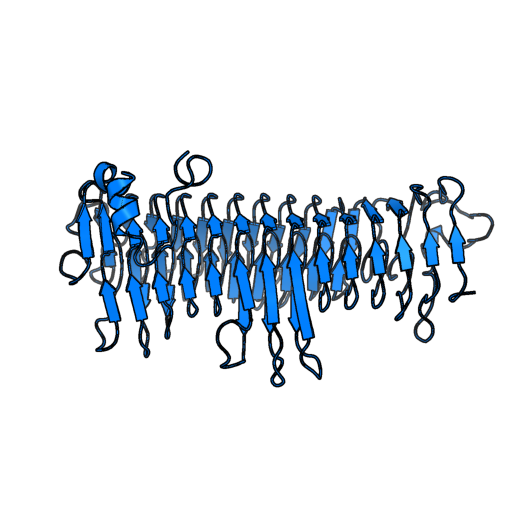 551 O O . ILE A 1 74 ? 6.289 0.684 -26.968 1.00 98.75 74 ILE A O 1
ATOM 555 N N . ILE A 1 75 ? 5.520 0.109 -24.942 1.00 98.81 75 ILE A N 1
ATOM 556 C CA . ILE A 1 75 ? 6.307 -1.121 -24.810 1.00 98.81 75 ILE A CA 1
ATOM 557 C C . ILE A 1 75 ? 5.346 -2.253 -24.488 1.00 98.81 75 ILE A C 1
ATOM 559 O O . ILE A 1 75 ? 4.527 -2.127 -23.576 1.00 98.81 75 ILE A O 1
ATOM 563 N N . LYS A 1 76 ? 5.445 -3.364 -25.217 1.00 98.88 76 LYS A N 1
ATOM 564 C CA . LYS A 1 76 ? 4.610 -4.530 -24.943 1.00 98.88 76 LYS A CA 1
ATOM 565 C C . LYS A 1 76 ? 5.314 -5.860 -25.150 1.00 98.88 76 LYS A C 1
ATOM 567 O O . LYS A 1 76 ? 6.255 -5.927 -25.932 1.00 98.88 76 LYS A O 1
ATOM 572 N N . ASN A 1 77 ? 4.819 -6.909 -24.495 1.00 98.81 77 ASN A N 1
ATOM 573 C CA . ASN A 1 77 ? 5.253 -8.302 -24.680 1.00 98.81 77 ASN A CA 1
ATOM 574 C C . ASN A 1 77 ? 6.771 -8.515 -24.498 1.00 98.81 77 ASN A C 1
ATOM 576 O O . ASN A 1 77 ? 7.383 -9.246 -25.279 1.00 98.81 77 ASN A O 1
ATOM 580 N N . LEU A 1 78 ? 7.396 -7.833 -23.534 1.00 98.81 78 LEU A N 1
ATOM 581 C CA . LEU A 1 78 ? 8.854 -7.808 -23.376 1.00 98.81 78 LEU A CA 1
ATOM 582 C C . LEU A 1 78 ? 9.293 -8.251 -21.978 1.00 98.81 78 LEU A C 1
ATOM 584 O O . LEU A 1 78 ? 8.863 -7.680 -20.976 1.00 98.81 78 LEU A O 1
ATOM 588 N N . GLY A 1 79 ? 10.222 -9.204 -21.926 1.00 98.69 79 GLY A N 1
ATOM 589 C CA . GLY A 1 79 ? 10.963 -9.551 -20.713 1.00 98.69 79 GLY A CA 1
ATOM 590 C C . GLY A 1 79 ? 12.323 -8.864 -20.628 1.00 98.69 79 GLY A C 1
ATOM 591 O O . GLY A 1 79 ? 13.041 -8.801 -21.623 1.00 98.69 79 GLY A O 1
ATOM 592 N N . VAL A 1 80 ? 12.726 -8.407 -19.441 1.00 98.31 80 VAL A N 1
ATOM 593 C CA . VAL A 1 80 ? 14.095 -7.929 -19.179 1.00 98.31 80 VAL A CA 1
ATOM 594 C C . VAL A 1 80 ? 14.655 -8.613 -17.934 1.00 98.31 80 VAL A C 1
ATOM 596 O O . VAL A 1 80 ? 14.178 -8.402 -16.821 1.00 98.31 80 VAL A O 1
ATOM 599 N N . ASN A 1 81 ? 15.681 -9.441 -18.113 1.00 97.00 81 ASN A N 1
ATOM 600 C CA . ASN A 1 81 ? 16.280 -10.232 -17.042 1.00 97.00 81 ASN A CA 1
ATOM 601 C C . ASN A 1 81 ? 17.626 -9.624 -16.636 1.00 97.00 81 ASN A C 1
ATOM 603 O O . ASN A 1 81 ? 18.618 -9.756 -17.361 1.00 97.00 81 ASN A O 1
ATOM 607 N N . ALA A 1 82 ? 17.644 -8.939 -15.491 1.00 93.56 82 ALA A N 1
ATOM 608 C CA . ALA A 1 82 ? 18.823 -8.253 -14.986 1.00 93.56 82 ALA A CA 1
ATOM 609 C C . ALA A 1 82 ? 19.764 -9.178 -14.206 1.00 93.56 82 ALA A C 1
ATOM 611 O O . ALA A 1 82 ? 19.338 -10.118 -13.533 1.00 93.56 82 ALA A O 1
ATOM 612 N N . VAL A 1 83 ? 21.061 -8.881 -14.273 1.00 90.06 83 VAL A N 1
ATOM 613 C CA . VAL A 1 83 ? 22.103 -9.631 -13.555 1.00 90.06 83 VAL A CA 1
ATOM 614 C C . VAL A 1 83 ? 22.329 -9.099 -12.141 1.00 90.06 83 VAL A C 1
ATOM 616 O O . VAL A 1 83 ? 22.067 -7.936 -11.840 1.00 90.06 83 VAL A O 1
ATOM 619 N N . SER A 1 84 ? 22.892 -9.942 -11.273 1.00 83.00 84 SER A N 1
ATOM 620 C CA . SER A 1 84 ? 23.299 -9.534 -9.925 1.00 83.00 84 SER A CA 1
ATOM 621 C C . SER A 1 84 ? 24.388 -8.450 -9.948 1.00 83.00 84 SER A C 1
ATOM 623 O O . SER A 1 84 ? 25.359 -8.529 -10.714 1.00 83.00 84 SER A O 1
ATOM 625 N N . GLY A 1 85 ? 24.242 -7.461 -9.061 1.00 76.81 85 GLY A N 1
ATOM 626 C CA . GLY A 1 85 ? 25.100 -6.276 -8.979 1.00 76.81 85 GLY A CA 1
ATOM 627 C C . GLY A 1 85 ? 24.656 -5.122 -9.882 1.00 76.81 85 GLY A C 1
ATOM 628 O O . GLY A 1 85 ? 25.393 -4.148 -10.017 1.00 76.81 85 GLY A O 1
ATOM 629 N N . ALA A 1 86 ? 23.478 -5.222 -10.506 1.00 79.50 86 ALA A N 1
ATOM 630 C CA . ALA A 1 86 ? 22.865 -4.106 -11.210 1.00 79.50 86 ALA A CA 1
ATOM 631 C C . ALA A 1 86 ? 22.510 -2.976 -10.230 1.00 79.50 86 ALA A C 1
ATOM 633 O O . ALA A 1 86 ? 21.873 -3.209 -9.201 1.00 79.50 86 ALA A O 1
ATOM 634 N N . VAL A 1 87 ? 22.898 -1.749 -10.584 1.00 81.75 87 VAL A N 1
ATOM 635 C CA . VAL A 1 87 ? 22.565 -0.535 -9.832 1.00 81.75 87 VAL A CA 1
ATOM 636 C C . VAL A 1 87 ? 21.645 0.320 -10.687 1.00 81.75 87 VAL A C 1
ATOM 638 O O . VAL A 1 87 ? 22.051 0.803 -11.747 1.00 81.75 87 VAL A O 1
ATOM 641 N N . VAL A 1 88 ? 20.403 0.499 -10.247 1.00 81.69 88 VAL A N 1
ATOM 642 C CA . VAL A 1 88 ? 19.351 1.142 -11.048 1.00 81.69 88 VAL A CA 1
ATOM 643 C C . VAL A 1 88 ? 19.032 2.536 -10.515 1.00 81.69 88 VAL A C 1
ATOM 645 O O . VAL A 1 88 ? 18.921 2.733 -9.308 1.00 81.69 88 VAL A O 1
ATOM 648 N N . ALA A 1 89 ? 18.815 3.498 -11.415 1.00 84.94 89 ALA A N 1
ATOM 649 C CA . ALA A 1 89 ? 18.260 4.816 -11.100 1.00 84.94 89 ALA A CA 1
ATOM 650 C C . ALA A 1 89 ? 16.841 4.955 -11.688 1.00 84.94 89 ALA A C 1
ATOM 652 O O . ALA A 1 89 ? 16.643 5.621 -12.703 1.00 84.94 89 ALA A O 1
ATOM 653 N N . GLY A 1 90 ? 15.864 4.254 -11.103 1.00 88.88 90 GLY A N 1
ATOM 654 C CA . GLY A 1 90 ? 14.513 4.112 -11.654 1.00 88.88 90 GLY A CA 1
ATOM 655 C C . GLY A 1 90 ? 14.028 2.665 -11.604 1.00 88.88 90 GLY A C 1
ATOM 656 O O . GLY A 1 90 ? 13.931 2.090 -10.524 1.00 88.88 90 GLY A O 1
ATOM 657 N N . GLY A 1 91 ? 13.752 2.064 -12.766 1.00 93.06 91 GLY A N 1
ATOM 658 C CA . GLY A 1 91 ? 13.453 0.634 -12.876 1.00 93.06 91 GLY A CA 1
ATOM 659 C C . GLY A 1 91 ? 14.175 -0.054 -14.025 1.00 93.06 91 GLY A C 1
ATOM 660 O O . GLY A 1 91 ? 14.806 0.612 -14.843 1.00 93.06 91 GLY A O 1
ATOM 661 N N . ILE A 1 92 ? 14.122 -1.390 -14.063 1.00 96.69 92 ILE A N 1
ATOM 662 C CA . ILE A 1 92 ? 14.865 -2.199 -15.046 1.00 96.69 92 ILE A CA 1
ATOM 663 C C . ILE A 1 92 ? 14.373 -1.932 -16.470 1.00 96.69 92 ILE A C 1
ATOM 665 O O . ILE A 1 92 ? 15.182 -1.815 -17.389 1.00 96.69 92 ILE A O 1
ATOM 669 N N . LEU A 1 93 ? 13.058 -1.809 -16.668 1.00 97.75 93 LEU A N 1
ATOM 670 C CA . LEU A 1 93 ? 12.506 -1.540 -17.990 1.00 97.75 93 LEU A CA 1
ATOM 671 C C . LEU A 1 93 ? 12.609 -0.054 -18.334 1.00 97.75 93 LEU A C 1
ATOM 673 O O . LEU A 1 93 ? 13.095 0.290 -19.411 1.00 97.75 93 LEU A O 1
ATOM 677 N N . ALA A 1 94 ? 12.172 0.824 -17.427 1.00 97.25 94 ALA A N 1
ATOM 678 C CA . ALA A 1 94 ? 12.167 2.259 -17.677 1.00 97.25 94 ALA A CA 1
ATOM 679 C C . ALA A 1 94 ? 12.441 3.107 -16.429 1.00 97.25 94 ALA A C 1
ATOM 681 O O . ALA A 1 94 ? 11.972 2.808 -15.330 1.00 97.25 94 ALA A O 1
ATOM 682 N N . GLY A 1 95 ? 13.132 4.235 -16.609 1.00 95.69 95 GLY A N 1
ATOM 683 C CA . GLY A 1 95 ? 13.195 5.278 -15.580 1.00 95.69 95 GLY A CA 1
ATOM 684 C C . GLY A 1 95 ? 11.852 5.988 -15.384 1.00 95.69 95 GLY A C 1
ATOM 685 O O . GLY A 1 95 ? 11.391 6.152 -14.257 1.00 95.69 95 GLY A O 1
ATOM 686 N N . LEU A 1 96 ? 11.206 6.364 -16.490 1.00 96.50 96 LEU A N 1
ATOM 687 C CA . LEU A 1 96 ? 9.934 7.090 -16.519 1.00 96.50 96 LEU A CA 1
ATOM 688 C C . LEU A 1 96 ? 8.957 6.459 -17.520 1.00 96.50 96 LEU A C 1
ATOM 690 O O . LEU A 1 96 ? 9.341 6.138 -18.641 1.00 96.50 96 LEU A O 1
ATOM 694 N N . ASN A 1 97 ? 7.680 6.370 -17.163 1.00 97.94 97 ASN A N 1
ATOM 695 C CA . ASN A 1 97 ? 6.603 6.014 -18.080 1.00 97.94 97 ASN A CA 1
ATOM 696 C C . ASN A 1 97 ? 5.552 7.131 -18.158 1.00 97.94 97 ASN A C 1
ATOM 698 O O . ASN A 1 97 ? 4.839 7.367 -17.185 1.00 97.94 97 ASN A O 1
ATOM 702 N N . LYS A 1 98 ? 5.419 7.786 -19.316 1.00 97.31 98 LYS A N 1
ATOM 703 C CA . LYS A 1 98 ? 4.261 8.631 -19.689 1.00 97.31 98 LYS A CA 1
ATOM 704 C C . LYS A 1 98 ? 3.352 7.962 -20.731 1.00 97.31 98 LYS A C 1
ATOM 706 O O . LYS A 1 98 ? 2.349 8.540 -21.134 1.00 97.31 98 LYS A O 1
ATOM 711 N N . GLY A 1 99 ? 3.721 6.767 -21.186 1.00 98.19 99 GLY A N 1
ATOM 712 C CA . GLY A 1 99 ? 3.048 6.027 -22.245 1.00 98.19 99 GLY A CA 1
ATOM 713 C C . GLY A 1 99 ? 2.339 4.777 -21.725 1.00 98.19 99 GLY A C 1
ATOM 714 O O . GLY A 1 99 ? 1.734 4.778 -20.651 1.00 98.19 99 GLY A O 1
ATOM 715 N N . THR A 1 100 ? 2.408 3.701 -22.506 1.00 98.75 100 THR A N 1
ATOM 716 C CA . THR A 1 100 ? 1.786 2.407 -22.198 1.00 98.75 100 THR A CA 1
ATOM 717 C C . THR A 1 100 ? 2.837 1.313 -22.069 1.00 98.75 100 THR A C 1
ATOM 719 O O . THR A 1 100 ? 3.650 1.113 -22.970 1.00 98.75 100 THR A O 1
ATOM 722 N N . ILE A 1 101 ? 2.776 0.569 -20.967 1.00 98.94 101 ILE A N 1
ATOM 723 C CA . ILE A 1 101 ? 3.522 -0.671 -20.751 1.00 98.94 101 ILE A CA 1
ATOM 724 C C . ILE A 1 101 ? 2.499 -1.795 -20.569 1.00 98.94 101 ILE A C 1
ATOM 726 O O . ILE A 1 101 ? 1.712 -1.752 -19.625 1.00 98.94 101 ILE A O 1
ATOM 730 N N . ASP A 1 102 ? 2.495 -2.783 -21.464 1.00 98.94 102 ASP A N 1
ATOM 731 C CA . ASP A 1 102 ? 1.538 -3.900 -21.436 1.00 98.94 102 ASP A CA 1
ATOM 732 C C . ASP A 1 102 ? 2.233 -5.257 -21.587 1.00 98.94 102 ASP A C 1
ATOM 734 O O . ASP A 1 102 ? 2.993 -5.461 -22.526 1.00 98.94 102 ASP A O 1
ATOM 738 N N . LYS A 1 103 ? 1.943 -6.224 -20.710 1.00 98.88 103 LYS A N 1
ATOM 739 C CA . LYS A 1 103 ? 2.531 -7.581 -20.784 1.00 98.88 103 LYS A CA 1
ATOM 740 C C . LYS A 1 103 ? 4.060 -7.576 -20.765 1.00 98.88 103 LYS A C 1
ATOM 742 O O . LYS A 1 103 ? 4.709 -8.302 -21.519 1.00 98.88 103 LYS A O 1
ATOM 747 N N . CYS A 1 104 ? 4.639 -6.738 -19.918 1.00 98.94 104 CYS A N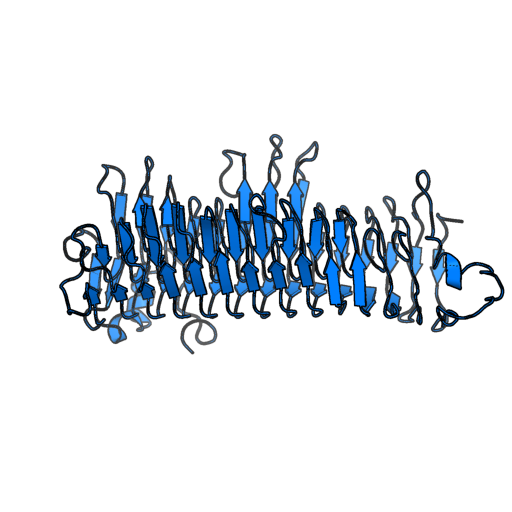 1
ATOM 748 C CA . CYS A 1 104 ? 6.082 -6.660 -19.747 1.00 98.94 104 CYS A CA 1
ATOM 749 C C . CYS A 1 104 ? 6.498 -7.200 -18.388 1.00 98.94 104 CYS A C 1
ATOM 751 O O . CYS A 1 104 ? 5.732 -7.149 -17.423 1.00 98.94 104 CYS A O 1
ATOM 753 N N . TYR A 1 105 ? 7.734 -7.675 -18.289 1.00 98.88 105 TYR A N 1
ATOM 754 C CA . TYR A 1 105 ? 8.258 -8.104 -17.006 1.00 98.88 105 TYR A CA 1
ATOM 755 C C . TYR A 1 105 ? 9.735 -7.821 -16.805 1.00 98.88 105 TYR A C 1
ATOM 757 O O . TYR A 1 105 ? 10.506 -7.706 -17.757 1.00 98.88 105 TYR A O 1
ATOM 765 N N . ALA A 1 106 ? 10.114 -7.744 -15.532 1.00 98.44 106 ALA A N 1
ATOM 766 C CA . ALA A 1 106 ? 11.500 -7.665 -15.110 1.00 98.44 106 ALA A CA 1
ATOM 767 C C . ALA A 1 106 ? 11.828 -8.714 -14.041 1.00 98.44 106 ALA A C 1
ATOM 769 O O . ALA A 1 106 ? 11.010 -9.012 -13.167 1.00 98.44 106 ALA A O 1
ATOM 770 N N . THR A 1 107 ? 13.042 -9.258 -14.098 1.00 97.94 107 THR A N 1
ATOM 771 C CA . THR A 1 107 ? 13.579 -10.184 -13.090 1.00 97.94 107 THR A CA 1
ATOM 772 C C . THR A 1 107 ? 15.002 -9.784 -12.698 1.00 97.94 107 THR A C 1
ATOM 774 O O . THR A 1 107 ? 15.649 -9.012 -13.408 1.00 97.94 107 THR A O 1
ATOM 777 N N . GLY A 1 108 ? 15.487 -10.300 -11.566 1.00 94.25 108 GLY A N 1
ATOM 778 C CA . GLY A 1 108 ? 16.863 -10.108 -11.103 1.00 94.25 108 GLY A CA 1
ATOM 779 C C . GLY A 1 108 ? 16.945 -9.558 -9.681 1.00 94.25 108 GLY A C 1
ATOM 780 O O . GLY A 1 108 ? 15.988 -9.629 -8.910 1.00 94.25 108 GLY A O 1
ATOM 781 N N . SER A 1 109 ? 18.101 -8.994 -9.343 1.00 92.75 109 SER A N 1
ATOM 782 C CA . SER A 1 109 ? 18.345 -8.330 -8.060 1.00 92.75 109 SER A CA 1
ATOM 783 C C . SER A 1 109 ? 19.047 -7.005 -8.310 1.00 92.75 109 SER A C 1
ATOM 785 O O . SER A 1 109 ? 20.051 -6.974 -9.025 1.00 92.75 109 SER A O 1
ATOM 787 N N . VAL A 1 110 ? 18.538 -5.927 -7.719 1.00 91.00 110 VAL A N 1
ATOM 788 C CA . VAL A 1 110 ? 19.055 -4.570 -7.927 1.00 91.00 110 VAL A CA 1
ATOM 789 C C . VAL A 1 110 ? 19.335 -3.882 -6.600 1.00 91.00 110 VAL A C 1
ATOM 791 O O . VAL A 1 110 ? 18.579 -4.025 -5.636 1.00 91.00 110 VAL A O 1
ATOM 794 N N . SER A 1 111 ? 20.410 -3.101 -6.571 1.00 91.69 111 SER A N 1
ATOM 795 C CA . SER A 1 111 ? 20.620 -2.084 -5.547 1.00 91.69 111 SER A CA 1
ATOM 796 C C . SER A 1 111 ? 20.320 -0.693 -6.107 1.00 91.69 111 SER A C 1
ATOM 798 O O . SER A 1 111 ? 20.392 -0.461 -7.318 1.00 91.69 111 SER A O 1
ATOM 800 N N . SER A 1 112 ? 19.933 0.247 -5.247 1.00 87.94 112 SER A N 1
ATOM 801 C CA . SER A 1 112 ? 19.687 1.622 -5.679 1.00 87.94 112 SER A CA 1
ATOM 802 C C . SER A 1 112 ? 19.849 2.644 -4.564 1.00 87.94 112 SER A C 1
ATOM 804 O O . SER A 1 112 ? 19.288 2.491 -3.481 1.00 87.94 112 SER A O 1
ATOM 806 N N . SER A 1 113 ? 20.512 3.747 -4.897 1.00 86.25 113 SER A N 1
ATOM 807 C CA . SER A 1 113 ? 20.589 4.966 -4.090 1.00 86.25 113 SER A CA 1
ATOM 808 C C . SER A 1 113 ? 19.718 6.105 -4.653 1.00 86.25 113 SER A C 1
ATOM 810 O O . SER A 1 113 ? 19.843 7.264 -4.247 1.00 86.25 113 SER A O 1
ATOM 812 N N . SER A 1 114 ? 18.831 5.794 -5.609 1.00 86.94 114 SER A N 1
ATOM 813 C CA . SER A 1 114 ? 17.925 6.757 -6.244 1.00 86.94 114 SER A CA 1
ATOM 814 C C . SER A 1 114 ? 16.686 7.039 -5.393 1.00 86.94 114 SER A C 1
ATOM 816 O O . SER A 1 114 ? 16.291 6.232 -4.557 1.00 86.94 114 SER A O 1
ATOM 818 N N . SER A 1 115 ? 16.029 8.173 -5.645 1.00 88.06 115 SER A N 1
ATOM 819 C CA . SER A 1 115 ? 14.832 8.588 -4.910 1.00 88.06 115 SER A CA 1
ATOM 820 C C . SER A 1 115 ? 13.534 7.913 -5.352 1.00 88.06 115 SER A C 1
ATOM 822 O O . SER A 1 115 ? 12.526 7.963 -4.644 1.00 88.06 115 SER A O 1
ATOM 824 N N . SER A 1 116 ? 13.538 7.264 -6.516 1.00 92.38 116 SER A N 1
ATOM 825 C CA . SER A 1 116 ? 12.386 6.550 -7.056 1.00 92.38 116 SER A CA 1
ATOM 826 C C . SER A 1 116 ? 12.853 5.240 -7.667 1.00 92.38 116 SER A C 1
ATOM 828 O O . SER A 1 116 ? 13.534 5.234 -8.692 1.00 92.38 116 SER A O 1
ATOM 830 N N . VAL A 1 117 ? 12.513 4.136 -7.007 1.00 94.00 117 VAL A N 1
ATOM 831 C CA . VAL A 1 117 ? 13.030 2.809 -7.341 1.00 94.00 117 VAL A CA 1
ATOM 832 C C . VAL A 1 117 ? 11.866 1.857 -7.548 1.00 94.00 117 VAL A C 1
ATOM 834 O O . VAL A 1 117 ? 11.073 1.639 -6.637 1.00 94.00 117 VAL A O 1
ATOM 837 N N . GLY A 1 118 ? 11.765 1.291 -8.746 1.00 95.69 118 GLY A N 1
ATOM 838 C CA . GLY A 1 118 ? 10.802 0.245 -9.071 1.00 95.69 118 GLY A CA 1
ATOM 839 C C . GLY A 1 118 ? 11.491 -0.959 -9.689 1.00 95.69 118 GLY A C 1
ATOM 840 O O . GLY A 1 118 ? 12.451 -0.794 -10.433 1.00 95.69 118 GLY A O 1
ATOM 841 N N . GLY A 1 119 ? 11.006 -2.177 -9.456 1.00 96.69 119 GLY A N 1
ATOM 842 C CA . GLY A 1 119 ? 11.557 -3.342 -10.157 1.00 96.69 119 GLY A CA 1
ATOM 843 C C . GLY A 1 119 ? 11.374 -3.243 -11.676 1.00 96.69 119 GLY A C 1
ATOM 844 O O . GLY A 1 119 ? 12.284 -3.574 -12.433 1.00 96.69 119 GLY A O 1
ATOM 845 N N . LEU A 1 120 ? 10.233 -2.711 -12.131 1.00 98.25 120 LEU A N 1
ATOM 846 C CA . LEU A 1 120 ? 9.937 -2.513 -13.552 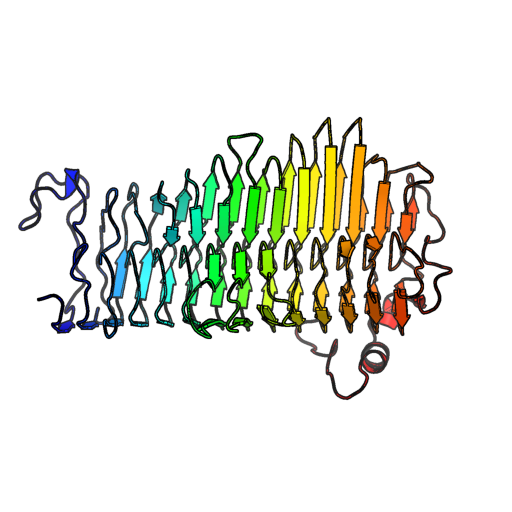1.00 98.25 120 LEU A CA 1
ATOM 847 C C . LEU A 1 120 ? 10.145 -1.056 -13.984 1.00 98.25 120 LEU A C 1
ATOM 849 O O . LEU A 1 120 ? 10.858 -0.803 -14.956 1.00 98.25 120 LEU A O 1
ATOM 853 N N . VAL A 1 121 ? 9.544 -0.099 -13.268 1.00 98.31 121 VAL A N 1
ATOM 854 C CA . VAL A 1 121 ? 9.538 1.325 -13.645 1.00 98.31 121 VAL A CA 1
ATOM 855 C C . VAL A 1 121 ? 9.875 2.209 -12.451 1.00 98.31 121 VAL A C 1
ATOM 857 O O . VAL A 1 121 ? 9.280 2.056 -11.395 1.00 98.31 121 VAL A O 1
ATOM 860 N N . GLY A 1 122 ? 10.759 3.193 -12.613 1.00 96.62 122 GLY A N 1
ATOM 861 C CA . GLY A 1 122 ? 11.015 4.185 -11.560 1.00 96.62 122 GLY A CA 1
ATOM 862 C C . GLY A 1 122 ? 9.769 5.016 -11.249 1.00 96.62 122 GLY A C 1
ATOM 863 O O . GLY A 1 122 ? 9.141 4.857 -10.204 1.00 96.62 122 GLY A O 1
ATOM 864 N N . SER A 1 123 ? 9.370 5.860 -12.201 1.00 97.12 123 SER A N 1
ATOM 865 C CA . SER A 1 123 ? 8.187 6.716 -12.096 1.00 97.12 123 SER A CA 1
ATOM 866 C C . SER A 1 123 ? 7.160 6.415 -13.187 1.00 97.12 123 SER A C 1
ATOM 868 O O . SER A 1 123 ? 7.481 6.412 -14.375 1.00 97.12 123 SER A O 1
ATOM 870 N N . ASN A 1 124 ? 5.908 6.189 -12.799 1.00 97.88 124 ASN A N 1
ATOM 871 C CA . ASN A 1 124 ? 4.788 5.973 -13.702 1.00 97.88 124 ASN A CA 1
ATOM 872 C C . ASN A 1 124 ? 3.805 7.146 -13.656 1.00 97.88 124 ASN A C 1
ATOM 874 O O . ASN A 1 124 ? 3.271 7.474 -12.608 1.00 97.88 124 ASN A O 1
ATOM 878 N N . SER A 1 125 ? 3.502 7.716 -14.812 1.00 96.12 125 SER A N 1
ATOM 879 C CA . SER A 1 125 ? 2.416 8.682 -15.046 1.00 96.12 125 SER A CA 1
ATOM 880 C C . SER A 1 125 ? 1.479 8.237 -16.176 1.00 96.12 125 SER A C 1
ATOM 882 O O . SER A 1 125 ? 0.420 8.824 -16.366 1.00 96.12 125 SER A O 1
ATOM 884 N N . GLY A 1 126 ? 1.856 7.179 -16.900 1.00 97.06 126 GLY A N 1
ATOM 885 C CA . GLY A 1 126 ? 1.041 6.526 -17.913 1.00 97.06 126 GLY A CA 1
ATOM 886 C C . GLY A 1 126 ? 0.307 5.293 -17.377 1.00 97.06 126 GLY A C 1
ATOM 887 O O . GLY A 1 126 ? -0.132 5.244 -16.222 1.00 97.06 126 GLY A O 1
ATOM 888 N N . SER A 1 127 ? 0.174 4.282 -18.234 1.00 98.31 127 SER A N 1
ATOM 889 C CA . SER A 1 127 ? -0.512 3.024 -17.929 1.00 98.31 127 SER A CA 1
ATOM 890 C C . SER A 1 127 ? 0.464 1.854 -17.863 1.00 98.31 127 SER A C 1
ATOM 892 O O . SER A 1 127 ? 1.298 1.692 -18.755 1.00 98.31 127 SER A O 1
ATOM 894 N N . ILE A 1 128 ? 0.318 1.020 -16.834 1.00 98.94 128 ILE A N 1
ATOM 895 C CA . ILE A 1 128 ? 0.984 -0.278 -16.702 1.00 98.94 128 ILE A CA 1
ATOM 896 C C . ILE A 1 128 ? -0.097 -1.351 -16.553 1.00 98.94 128 ILE A C 1
ATOM 898 O O . ILE A 1 128 ? -0.905 -1.308 -15.621 1.00 98.94 128 ILE A O 1
ATOM 902 N N . THR A 1 129 ? -0.126 -2.308 -17.475 1.00 98.94 129 THR A N 1
ATOM 903 C CA . THR A 1 129 ? -1.130 -3.377 -17.505 1.00 98.94 129 THR A CA 1
ATOM 904 C C . THR A 1 129 ? -0.497 -4.744 -17.705 1.00 98.94 129 THR A C 1
ATOM 906 O O . THR A 1 129 ? 0.499 -4.878 -18.416 1.00 98.94 129 THR A O 1
ATOM 909 N N . ASN A 1 130 ? -1.075 -5.778 -17.085 1.00 98.88 130 ASN A N 1
ATOM 910 C CA . ASN A 1 130 ? -0.679 -7.180 -17.289 1.00 98.88 130 ASN A CA 1
ATOM 911 C C . ASN A 1 130 ? 0.827 -7.432 -17.092 1.00 98.88 130 ASN A C 1
ATOM 913 O O . ASN A 1 130 ? 1.407 -8.267 -17.779 1.00 98.88 130 ASN A O 1
ATOM 917 N N . SER A 1 131 ? 1.481 -6.656 -16.230 1.00 98.94 131 SER A N 1
ATOM 918 C CA . SER A 1 131 ? 2.940 -6.595 -16.147 1.00 98.94 131 SER A CA 1
ATOM 919 C C . SER A 1 131 ? 3.420 -6.981 -14.758 1.00 98.94 131 SER A C 1
ATOM 921 O O . SER A 1 131 ? 2.692 -6.830 -13.777 1.00 98.94 131 SER A O 1
ATOM 923 N N . TYR A 1 132 ? 4.648 -7.477 -14.647 1.00 98.94 132 TYR A N 1
ATOM 924 C CA . TYR A 1 132 ? 5.134 -7.940 -13.353 1.00 98.94 132 TYR A CA 1
ATOM 925 C C . TYR A 1 132 ? 6.625 -7.753 -13.117 1.00 98.94 132 TYR A C 1
ATOM 927 O O . TYR A 1 132 ? 7.421 -7.592 -14.037 1.00 98.94 132 TYR A O 1
ATOM 935 N N . ALA A 1 133 ? 7.009 -7.797 -11.846 1.00 98.69 133 ALA A N 1
ATOM 936 C CA . ALA A 1 133 ? 8.401 -7.783 -11.434 1.00 98.69 133 ALA A CA 1
ATOM 937 C C . ALA A 1 133 ? 8.669 -8.860 -10.378 1.00 98.69 133 ALA A C 1
ATOM 939 O O . ALA A 1 133 ? 8.031 -8.906 -9.329 1.00 98.69 133 ALA A O 1
ATOM 940 N N . THR A 1 134 ? 9.660 -9.712 -10.617 1.00 98.25 134 THR A N 1
ATOM 941 C CA . THR A 1 134 ? 10.161 -10.667 -9.611 1.00 98.25 134 THR A CA 1
ATOM 942 C C . THR A 1 134 ? 11.538 -10.225 -9.115 1.00 98.25 134 THR A C 1
ATOM 944 O O . THR A 1 134 ? 12.466 -11.026 -9.006 1.00 98.25 134 THR A O 1
ATOM 947 N N . VAL A 1 135 ? 11.696 -8.915 -8.924 1.00 97.31 135 VAL A N 1
ATOM 948 C CA . VAL A 1 135 ? 12.982 -8.258 -8.680 1.00 97.31 135 VAL A CA 1
ATOM 949 C C . VAL A 1 135 ? 13.199 -8.096 -7.185 1.00 97.31 135 VAL A C 1
ATOM 951 O O . VAL A 1 135 ? 12.364 -7.501 -6.509 1.00 97.31 135 VAL A O 1
ATOM 954 N N . ASN A 1 136 ? 14.329 -8.579 -6.674 1.00 97.12 136 ASN A N 1
ATOM 955 C CA . ASN A 1 136 ? 14.739 -8.268 -5.307 1.00 97.12 136 ASN A CA 1
ATOM 956 C C . ASN A 1 136 ? 15.387 -6.884 -5.280 1.00 97.12 136 ASN A C 1
ATOM 958 O O . ASN A 1 136 ? 16.324 -6.627 -6.036 1.00 97.12 136 ASN A O 1
ATOM 962 N N . ILE A 1 137 ? 14.897 -6.001 -4.416 1.00 95.81 137 ILE A N 1
ATOM 963 C CA . ILE A 1 137 ? 15.346 -4.611 -4.336 1.00 95.81 137 ILE A CA 1
ATOM 964 C C . ILE A 1 137 ? 15.972 -4.361 -2.970 1.00 95.81 137 ILE A C 1
ATOM 966 O O . ILE A 1 137 ? 15.368 -4.674 -1.945 1.00 95.81 137 ILE A O 1
ATOM 970 N N . SER A 1 138 ? 17.158 -3.755 -2.970 1.00 94.25 138 SER A N 1
ATOM 971 C CA . SER A 1 138 ? 17.789 -3.180 -1.783 1.00 94.25 138 SER A CA 1
ATOM 972 C C . SER A 1 138 ? 18.099 -1.702 -2.028 1.00 94.25 138 SER A C 1
ATOM 974 O O . SER A 1 138 ? 18.766 -1.366 -3.007 1.00 94.25 138 SER A O 1
ATOM 976 N N . SER A 1 139 ? 17.601 -0.809 -1.174 1.00 91.50 139 SER A N 1
ATOM 977 C CA . SER A 1 139 ? 17.875 0.631 -1.271 1.00 91.50 139 SER A CA 1
ATOM 978 C C . SER A 1 139 ? 18.453 1.199 0.018 1.00 91.50 139 SER A C 1
ATOM 980 O O . SER A 1 139 ? 18.067 0.789 1.106 1.00 91.50 139 SER A O 1
ATOM 982 N N . ASP A 1 140 ? 19.368 2.156 -0.098 1.00 87.38 140 ASP A N 1
ATOM 983 C CA . ASP A 1 140 ? 20.048 2.810 1.026 1.00 87.38 140 ASP A CA 1
ATOM 984 C C . ASP A 1 140 ? 19.775 4.327 1.118 1.00 87.38 140 ASP A C 1
ATOM 986 O O . ASP A 1 140 ? 20.367 5.032 1.936 1.00 87.38 140 ASP A O 1
ATOM 990 N N . SER A 1 141 ? 18.860 4.848 0.294 1.00 80.12 141 SER A N 1
ATOM 991 C CA . SER A 1 141 ? 18.641 6.288 0.107 1.00 80.12 141 SER A CA 1
ATOM 992 C C . SER A 1 141 ? 17.198 6.719 0.390 1.00 80.12 141 SER A C 1
ATOM 994 O O . SER A 1 141 ? 16.303 5.899 0.596 1.00 80.12 141 SER A O 1
ATOM 996 N N . TYR A 1 142 ? 16.977 8.035 0.406 1.00 71.88 142 TYR A N 1
ATOM 997 C CA . TYR A 1 142 ? 15.676 8.698 0.543 1.00 71.88 142 TYR A CA 1
ATOM 998 C C . TYR A 1 142 ? 14.769 8.277 -0.603 1.00 71.88 142 TYR A C 1
ATOM 1000 O O . TYR A 1 142 ? 14.947 8.783 -1.710 1.00 71.88 142 TYR A O 1
ATOM 1008 N N . SER A 1 143 ? 13.825 7.364 -0.390 1.00 80.12 143 SER A N 1
ATOM 1009 C CA . SER A 1 143 ? 13.220 6.727 -1.555 1.00 80.12 143 SER A CA 1
ATOM 1010 C C . SER A 1 143 ? 11.752 6.357 -1.411 1.00 80.12 143 SER A C 1
ATOM 1012 O O . SER A 1 143 ? 11.235 5.986 -0.355 1.00 80.12 143 SER A O 1
ATOM 1014 N N . SER A 1 144 ? 11.070 6.492 -2.547 1.00 94.06 144 SER A N 1
ATOM 1015 C CA . SER A 1 144 ? 9.873 5.725 -2.850 1.00 94.06 144 SER A CA 1
ATOM 1016 C C . SER A 1 144 ? 10.313 4.438 -3.540 1.00 94.06 144 SER A C 1
ATOM 1018 O O . SER A 1 144 ? 10.740 4.479 -4.698 1.00 94.06 144 SER A O 1
ATOM 1020 N N . VAL A 1 145 ? 10.239 3.317 -2.825 1.00 96.19 145 VAL A N 1
ATOM 1021 C CA . VAL A 1 145 ? 10.678 2.001 -3.309 1.00 96.19 145 VAL A CA 1
ATOM 1022 C C . VAL A 1 145 ? 9.469 1.101 -3.486 1.00 96.19 145 VAL A C 1
ATOM 1024 O O . VAL A 1 145 ? 8.757 0.833 -2.521 1.00 96.19 145 VAL A O 1
ATOM 1027 N N . GLY A 1 146 ? 9.234 0.627 -4.705 1.00 97.31 146 GLY A N 1
ATOM 1028 C CA . GLY A 1 146 ? 8.195 -0.349 -5.009 1.00 97.31 146 GLY A CA 1
ATOM 1029 C C . GLY A 1 146 ? 8.752 -1.576 -5.712 1.00 97.31 146 GLY A C 1
ATOM 1030 O O . GLY A 1 146 ? 9.626 -1.458 -6.565 1.00 97.31 146 GLY A O 1
ATOM 1031 N N . GLY A 1 147 ? 8.219 -2.763 -5.432 1.00 98.19 147 GLY A N 1
ATOM 1032 C CA . GLY A 1 147 ? 8.621 -3.964 -6.174 1.00 98.19 147 GLY A CA 1
ATOM 1033 C C . GLY A 1 147 ? 8.318 -3.876 -7.675 1.00 98.19 147 GLY A C 1
ATOM 1034 O O . GLY A 1 147 ? 9.074 -4.415 -8.476 1.00 98.19 147 GLY A O 1
ATOM 1035 N N . LEU A 1 148 ? 7.279 -3.135 -8.084 1.00 98.69 148 LEU A N 1
ATOM 1036 C CA . LEU A 1 148 ? 6.967 -2.852 -9.491 1.00 98.69 148 LEU A CA 1
ATOM 1037 C C . LEU A 1 148 ? 7.303 -1.404 -9.874 1.00 98.69 148 LEU A C 1
ATOM 1039 O O . LEU A 1 148 ? 8.007 -1.189 -10.864 1.00 98.69 148 LEU A O 1
ATOM 1043 N N . VAL A 1 149 ? 6.803 -0.431 -9.103 1.00 98.56 149 VAL A N 1
ATOM 1044 C CA . VAL A 1 149 ? 6.909 1.006 -9.407 1.00 98.56 149 VAL A CA 1
ATOM 1045 C C . VAL A 1 149 ? 7.367 1.810 -8.195 1.00 98.56 149 VAL A C 1
ATOM 1047 O O . VAL A 1 149 ? 6.761 1.713 -7.136 1.00 98.56 149 VAL A O 1
ATOM 1050 N N . GLY A 1 150 ? 8.364 2.679 -8.346 1.00 97.31 150 GLY A N 1
ATOM 1051 C CA . GLY A 1 150 ? 8.768 3.586 -7.267 1.00 97.31 150 GLY A CA 1
ATOM 1052 C C . GLY A 1 150 ? 7.688 4.621 -6.947 1.00 97.31 150 GLY A C 1
ATOM 1053 O O . GLY A 1 150 ? 7.086 4.594 -5.874 1.00 97.31 150 GLY A O 1
ATOM 1054 N N . ILE A 1 151 ? 7.419 5.525 -7.892 1.00 96.94 151 ILE A N 1
ATOM 1055 C CA . ILE A 1 151 ? 6.378 6.561 -7.773 1.00 96.94 151 ILE A CA 1
ATOM 1056 C C . ILE A 1 151 ? 5.316 6.352 -8.844 1.00 96.94 151 ILE A C 1
ATOM 1058 O O . ILE A 1 151 ? 5.636 6.264 -10.025 1.00 96.94 151 ILE A O 1
ATOM 1062 N N . ASN A 1 152 ? 4.049 6.346 -8.450 1.00 97.75 152 ASN A N 1
ATOM 1063 C CA . ASN A 1 152 ? 2.920 6.245 -9.358 1.00 97.75 152 ASN A CA 1
ATOM 1064 C C . ASN A 1 152 ? 2.015 7.484 -9.271 1.00 97.75 152 ASN A C 1
ATOM 1066 O O . ASN A 1 152 ? 1.541 7.873 -8.207 1.00 97.75 152 ASN A O 1
ATOM 1070 N N . SER A 1 153 ? 1.734 8.063 -10.428 1.00 95.50 153 SER A N 1
ATOM 1071 C CA . SER A 1 153 ? 0.755 9.123 -10.676 1.00 95.50 153 SER A CA 1
ATOM 1072 C C . SER A 1 153 ? -0.185 8.745 -11.831 1.00 95.50 153 SER A C 1
ATOM 1074 O O . SER A 1 153 ? -0.902 9.596 -12.348 1.00 95.50 153 SER A O 1
ATOM 1076 N N . GLY A 1 154 ? -0.164 7.473 -12.251 1.00 96.00 154 GLY A N 1
ATOM 1077 C CA . GLY A 1 154 ? -0.950 6.934 -13.357 1.00 96.00 154 GLY A CA 1
ATOM 1078 C C . GLY A 1 154 ? -1.786 5.716 -12.956 1.00 96.00 154 GLY A C 1
ATOM 1079 O O . GLY A 1 154 ? -2.258 5.592 -11.821 1.00 96.00 154 GLY A O 1
ATOM 1080 N N . ARG A 1 155 ? -1.992 4.804 -13.912 1.00 97.94 155 ARG A N 1
ATOM 1081 C CA . ARG A 1 155 ? -2.838 3.609 -13.749 1.00 97.94 155 ARG A CA 1
ATOM 1082 C C . ARG A 1 155 ? -1.994 2.342 -13.730 1.00 97.94 155 ARG A C 1
ATOM 1084 O O . ARG A 1 155 ? -1.143 2.155 -14.597 1.00 97.94 155 ARG A O 1
ATOM 1091 N N . ILE A 1 156 ? -2.279 1.459 -12.777 1.00 98.94 156 ILE A N 1
ATOM 1092 C CA . ILE A 1 156 ? -1.708 0.114 -12.688 1.00 98.94 156 ILE A CA 1
ATOM 1093 C C . ILE A 1 156 ? -2.864 -0.883 -12.590 1.00 98.94 156 ILE A C 1
ATOM 1095 O O . ILE A 1 156 ? -3.759 -0.735 -11.753 1.00 98.94 156 ILE A O 1
ATOM 1099 N N . SER A 1 157 ? -2.877 -1.897 -13.454 1.00 98.88 157 SER A N 1
ATOM 1100 C CA . SER A 1 157 ? -3.902 -2.943 -13.389 1.00 98.88 157 SER A CA 1
ATOM 1101 C C . SER A 1 157 ? -3.386 -4.316 -13.791 1.00 98.88 157 SER A C 1
ATOM 1103 O O . SER A 1 157 ? -2.474 -4.420 -14.615 1.00 98.88 157 SER A O 1
ATOM 1105 N N . ASN A 1 158 ? -3.968 -5.372 -13.214 1.00 98.88 158 ASN A N 1
ATOM 1106 C CA . ASN A 1 158 ? -3.615 -6.767 -13.511 1.00 98.88 158 ASN A CA 1
ATOM 1107 C C . ASN A 1 158 ? -2.103 -7.021 -13.407 1.00 98.88 158 ASN A C 1
ATOM 1109 O O . ASN A 1 158 ? -1.516 -7.673 -14.265 1.00 98.88 158 ASN A O 1
ATOM 1113 N N . SER A 1 159 ? -1.446 -6.400 -12.430 1.00 98.94 159 SER A N 1
ATOM 1114 C CA . SER A 1 159 ? 0.012 -6.356 -12.352 1.00 98.94 159 SER A CA 1
ATOM 1115 C C . SER A 1 159 ? 0.487 -6.778 -10.973 1.00 98.94 159 SER A C 1
ATOM 1117 O O . SER A 1 159 ? -0.229 -6.615 -9.985 1.00 98.94 159 SER A O 1
ATOM 1119 N N . TYR A 1 160 ? 1.689 -7.338 -10.882 1.00 98.94 160 TYR A N 1
ATOM 1120 C CA . TYR A 1 160 ? 2.146 -7.890 -9.612 1.00 98.94 160 TYR A CA 1
ATOM 1121 C C . TYR A 1 160 ? 3.647 -7.800 -9.382 1.00 98.94 160 TYR A C 1
ATOM 1123 O O . TYR A 1 160 ? 4.442 -7.660 -10.311 1.00 98.94 160 TYR A O 1
ATOM 1131 N N . ALA A 1 161 ? 4.034 -7.910 -8.114 1.00 98.88 161 ALA A N 1
ATOM 1132 C CA . ALA A 1 161 ? 5.425 -8.011 -7.708 1.00 98.88 161 ALA A CA 1
ATOM 1133 C C . ALA A 1 161 ? 5.639 -9.129 -6.681 1.00 98.88 161 ALA A C 1
ATOM 1135 O O . ALA A 1 161 ? 4.850 -9.303 -5.753 1.00 98.88 161 ALA A O 1
ATOM 1136 N N . THR A 1 162 ? 6.708 -9.909 -6.833 1.00 98.56 162 THR A N 1
ATOM 1137 C CA . THR A 1 162 ? 6.988 -11.045 -5.928 1.00 98.56 162 THR A CA 1
ATOM 1138 C C . THR A 1 162 ? 8.368 -11.019 -5.285 1.00 98.56 162 THR A C 1
ATOM 1140 O O . THR A 1 162 ? 8.583 -11.749 -4.321 1.00 98.56 162 THR A O 1
ATOM 1143 N N . GLY A 1 163 ? 9.291 -10.190 -5.778 1.00 98.12 163 GLY A N 1
ATOM 1144 C CA . GLY A 1 163 ? 10.609 -10.036 -5.165 1.00 98.12 163 GLY A CA 1
ATOM 1145 C C . GLY A 1 163 ? 10.544 -9.270 -3.843 1.00 98.12 163 GLY A C 1
ATOM 1146 O O . GLY A 1 163 ? 9.622 -8.486 -3.609 1.00 98.12 163 GLY A O 1
ATOM 1147 N N . SER A 1 164 ? 11.510 -9.518 -2.958 1.00 97.94 164 SER A N 1
ATOM 1148 C CA . SER A 1 164 ? 11.586 -8.828 -1.668 1.00 97.94 164 SER A CA 1
ATOM 1149 C C . SER A 1 164 ? 12.025 -7.377 -1.844 1.00 97.94 164 SER A C 1
ATOM 1151 O O . SER A 1 164 ? 12.914 -7.100 -2.653 1.00 97.94 164 SER A O 1
ATOM 1153 N N . VAL A 1 165 ? 11.487 -6.478 -1.024 1.00 97.81 165 VAL A N 1
ATOM 1154 C CA . VAL A 1 165 ? 11.881 -5.067 -0.996 1.00 97.81 165 VAL A CA 1
ATOM 1155 C C . VAL A 1 165 ? 12.465 -4.744 0.373 1.00 97.81 165 VAL A C 1
ATOM 1157 O O . VAL A 1 165 ? 11.769 -4.840 1.382 1.00 97.81 165 VAL A O 1
ATOM 1160 N N . SER A 1 166 ? 13.736 -4.354 0.412 1.00 95.25 166 SER A N 1
ATOM 1161 C CA . SER A 1 166 ? 14.399 -3.877 1.624 1.00 95.25 166 SER A CA 1
ATOM 1162 C C . SER A 1 166 ? 14.931 -2.461 1.433 1.00 95.25 166 SER A C 1
ATOM 1164 O O . SER A 1 166 ? 15.470 -2.112 0.381 1.00 95.25 166 SER A O 1
ATOM 1166 N N . SER A 1 167 ? 14.771 -1.626 2.457 1.00 93.12 167 SER A N 1
ATOM 1167 C CA . SER A 1 167 ? 15.292 -0.261 2.454 1.00 93.12 167 SER A CA 1
ATOM 1168 C C . SER A 1 167 ? 15.938 0.082 3.788 1.00 93.12 167 SER A C 1
ATOM 1170 O O . SER A 1 167 ? 15.335 -0.108 4.846 1.00 93.12 167 SER A O 1
ATOM 1172 N N . SER A 1 168 ? 17.135 0.656 3.734 1.00 90.12 168 SER A N 1
ATOM 1173 C CA . SER A 1 168 ? 17.854 1.182 4.886 1.00 90.12 168 SER A CA 1
ATOM 1174 C C . SER A 1 168 ? 18.214 2.646 4.675 1.00 90.12 168 SER A C 1
ATOM 1176 O O . SER A 1 168 ? 19.304 2.958 4.207 1.00 90.12 168 SER A O 1
ATOM 1178 N N . SER A 1 169 ? 17.290 3.555 4.986 1.00 82.75 169 SER A N 1
ATOM 1179 C CA . SER A 1 169 ? 17.493 4.987 4.745 1.00 82.75 169 SER A CA 1
ATOM 1180 C C . SER A 1 169 ? 17.728 5.761 6.034 1.00 82.75 169 SER A C 1
ATOM 1182 O O . SER A 1 169 ? 17.214 5.417 7.097 1.00 82.75 169 SER A O 1
ATOM 1184 N N . SER A 1 170 ? 18.435 6.879 5.917 1.00 79.94 170 SER A N 1
ATOM 1185 C CA . SER A 1 170 ? 18.665 7.828 7.008 1.00 79.94 170 SER A CA 1
ATOM 1186 C C . SER A 1 170 ? 17.535 8.853 7.180 1.00 79.94 170 SER A C 1
ATOM 1188 O O . SER A 1 170 ? 17.699 9.825 7.919 1.00 79.94 170 SER A O 1
ATOM 1190 N N . SER A 1 171 ? 16.406 8.696 6.478 1.00 82.56 171 SER A N 1
ATOM 1191 C CA . SER A 1 171 ? 15.353 9.715 6.364 1.00 82.56 171 SER A CA 1
ATOM 1192 C C . SER A 1 171 ? 13.994 9.156 5.951 1.00 82.56 171 SER A C 1
ATOM 1194 O O . SER A 1 171 ? 13.796 7.949 5.971 1.00 82.56 171 SER A O 1
ATOM 1196 N N . THR A 1 172 ? 13.032 10.033 5.649 1.00 80.62 172 THR A N 1
ATOM 1197 C CA . THR A 1 172 ? 11.657 9.647 5.316 1.00 80.62 172 THR A CA 1
ATOM 1198 C C . THR A 1 172 ? 11.578 8.784 4.059 1.00 80.62 172 THR A C 1
ATOM 1200 O O . THR A 1 172 ? 11.931 9.254 2.978 1.00 80.62 172 THR A O 1
ATOM 1203 N N . SER A 1 173 ? 11.047 7.567 4.192 1.00 88.62 173 SER A N 1
ATOM 1204 C CA . SER A 1 173 ? 10.917 6.613 3.080 1.00 88.62 173 SER A CA 1
ATOM 1205 C C . SER A 1 173 ? 9.509 6.029 2.958 1.00 88.62 173 SER A C 1
ATOM 1207 O O . SER A 1 173 ? 8.827 5.786 3.957 1.00 88.62 173 SER A O 1
ATOM 1209 N N . SER A 1 174 ? 9.069 5.812 1.715 1.00 95.19 174 SER A N 1
ATOM 1210 C CA . SER A 1 174 ? 7.804 5.144 1.376 1.00 95.19 174 SER A CA 1
ATOM 1211 C C . SER A 1 174 ? 8.103 3.847 0.638 1.00 95.19 174 SER A C 1
ATOM 1213 O O . SER A 1 174 ? 8.637 3.868 -0.468 1.00 95.19 174 SER A O 1
ATOM 1215 N N . ILE A 1 175 ? 7.789 2.713 1.253 1.00 97.25 175 ILE A N 1
ATOM 1216 C CA . ILE A 1 175 ? 8.232 1.405 0.772 1.00 97.25 175 ILE A CA 1
ATOM 1217 C C . ILE A 1 175 ? 7.011 0.516 0.594 1.00 97.25 175 ILE A C 1
ATOM 1219 O O . ILE A 1 175 ? 6.260 0.294 1.542 1.00 97.25 175 ILE A O 1
ATOM 1223 N N . GLY A 1 176 ? 6.810 0.026 -0.624 1.00 98.12 176 GLY A N 1
ATOM 1224 C CA . GLY A 1 176 ? 5.712 -0.858 -0.985 1.00 98.12 176 GLY A CA 1
ATOM 1225 C C . GLY A 1 176 ? 6.197 -2.123 -1.673 1.00 98.12 176 GLY A C 1
ATOM 1226 O O . GLY A 1 176 ? 7.154 -2.095 -2.444 1.00 98.12 176 GLY A O 1
ATOM 1227 N N . GLY A 1 177 ? 5.504 -3.242 -1.478 1.00 98.56 177 GLY A N 1
ATOM 1228 C CA . GLY A 1 177 ? 5.797 -4.448 -2.255 1.00 98.56 177 GLY A CA 1
ATOM 1229 C C . GLY A 1 177 ? 5.434 -4.303 -3.735 1.00 98.56 177 GLY A C 1
ATOM 1230 O O . GLY A 1 177 ? 6.100 -4.897 -4.571 1.00 98.56 177 GLY A O 1
ATOM 1231 N N . LEU A 1 178 ? 4.450 -3.467 -4.095 1.00 98.81 178 LEU A N 1
ATOM 1232 C CA . LEU A 1 178 ? 4.122 -3.128 -5.488 1.00 98.81 178 LEU A CA 1
ATOM 1233 C C . LEU A 1 178 ? 4.532 -1.692 -5.834 1.00 98.81 178 LEU A C 1
ATOM 1235 O O . LEU A 1 178 ? 5.258 -1.485 -6.806 1.00 98.81 178 LEU A O 1
ATOM 1239 N N . VAL A 1 179 ? 4.073 -0.712 -5.049 1.00 98.81 179 VAL A N 1
ATOM 1240 C CA . VAL A 1 179 ? 4.272 0.721 -5.313 1.00 98.81 179 VAL A CA 1
ATOM 1241 C C . VAL A 1 179 ? 4.860 1.428 -4.099 1.00 98.81 179 VAL A C 1
ATOM 1243 O O . VAL A 1 179 ? 4.282 1.363 -3.020 1.00 98.81 179 VAL A O 1
ATOM 1246 N N . GLY A 1 180 ? 5.956 2.168 -4.263 1.00 98.00 180 GLY A N 1
ATOM 1247 C CA . GLY A 1 180 ? 6.515 2.969 -3.169 1.00 98.00 180 GLY A CA 1
ATOM 1248 C C . GLY A 1 180 ? 5.550 4.063 -2.716 1.00 98.00 180 GLY A C 1
ATOM 1249 O O . GLY A 1 180 ? 5.104 4.074 -1.569 1.00 98.00 180 GLY A O 1
ATOM 1250 N N . SER A 1 181 ? 5.168 4.951 -3.634 1.00 97.25 181 SER A N 1
ATOM 1251 C CA . SER A 1 181 ? 4.204 6.020 -3.358 1.00 97.25 181 SER A CA 1
ATOM 1252 C C . SER A 1 181 ? 3.249 6.268 -4.522 1.00 97.25 181 SER A C 1
ATOM 1254 O O . SER A 1 181 ? 3.678 6.396 -5.668 1.00 97.25 181 SER A O 1
ATOM 1256 N N . ASN A 1 182 ? 1.956 6.385 -4.224 1.00 97.19 182 ASN A N 1
ATOM 1257 C CA . ASN A 1 182 ? 0.985 7.019 -5.106 1.00 97.19 182 ASN A CA 1
ATOM 1258 C C . ASN A 1 182 ? 0.923 8.512 -4.771 1.00 97.19 182 ASN A C 1
ATOM 1260 O O . ASN A 1 182 ? 0.481 8.871 -3.678 1.00 97.19 182 ASN A O 1
ATOM 1264 N N . ASN A 1 183 ? 1.328 9.377 -5.700 1.00 92.12 183 ASN A N 1
ATOM 1265 C CA . ASN A 1 183 ? 1.400 10.817 -5.464 1.00 92.12 183 ASN A CA 1
ATOM 1266 C C . ASN A 1 183 ? 0.519 11.596 -6.447 1.00 92.12 183 ASN A C 1
ATOM 1268 O O . ASN A 1 183 ? 0.811 11.665 -7.645 1.00 92.12 183 ASN A O 1
ATOM 1272 N N . ASN A 1 184 ? -0.545 12.199 -5.914 1.00 87.56 184 ASN A N 1
ATOM 1273 C CA . ASN A 1 184 ? -1.400 13.149 -6.611 1.00 87.56 184 ASN A CA 1
ATOM 1274 C C . ASN A 1 184 ? -1.107 14.574 -6.115 1.00 87.56 184 ASN A C 1
ATOM 1276 O O . ASN A 1 184 ? -1.737 15.062 -5.173 1.00 87.56 184 ASN A O 1
ATOM 1280 N N . SER A 1 185 ? -0.138 15.231 -6.753 1.00 81.00 185 SER A N 1
ATOM 1281 C CA . SER A 1 185 ? 0.263 16.622 -6.484 1.00 81.00 185 SER A CA 1
ATOM 1282 C C . SER A 1 185 ? 0.278 17.497 -7.749 1.00 81.00 185 SER A C 1
ATOM 1284 O O . SER A 1 185 ? 0.957 18.520 -7.782 1.00 81.00 185 SER A O 1
ATOM 1286 N N . GLY A 1 186 ? -0.388 17.057 -8.822 1.00 69.81 186 GLY A N 1
ATOM 1287 C CA . GLY A 1 186 ? -0.367 17.718 -10.131 1.00 69.81 186 GLY A CA 1
ATOM 1288 C C . GLY A 1 186 ? -1.404 18.833 -10.294 1.00 69.81 186 GLY A C 1
ATOM 1289 O O . GLY A 1 186 ? -2.326 18.977 -9.495 1.00 69.81 186 GLY A O 1
ATOM 1290 N N . ASN A 1 187 ? -1.272 19.597 -11.382 1.00 63.91 187 ASN A N 1
ATOM 1291 C CA . ASN A 1 187 ? -2.302 20.535 -11.830 1.00 63.91 187 ASN A CA 1
ATOM 1292 C C . ASN A 1 187 ? -3.404 19.772 -12.58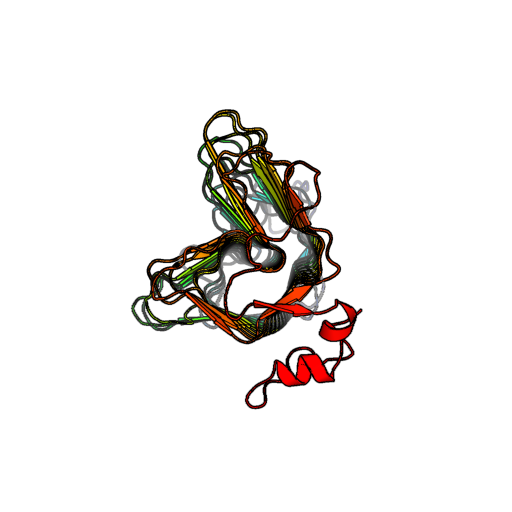5 1.00 63.91 187 ASN A C 1
ATOM 1294 O O . ASN A 1 187 ? -3.112 19.038 -13.527 1.00 63.91 187 ASN A O 1
ATOM 1298 N N . GLY A 1 188 ? -4.664 19.974 -12.191 1.00 68.62 188 GLY A N 1
ATOM 1299 C CA . GLY A 1 188 ? -5.839 19.317 -12.783 1.00 68.62 188 GLY A CA 1
ATOM 1300 C C . GLY A 1 188 ? -6.279 18.045 -12.051 1.00 68.62 188 GLY A C 1
ATOM 1301 O O . GLY A 1 188 ? -5.515 17.459 -11.290 1.00 68.62 188 GLY A O 1
ATOM 1302 N N . SER A 1 189 ? -7.528 17.619 -12.257 1.00 73.69 189 SER A N 1
ATOM 1303 C CA . SER A 1 189 ? -8.111 16.482 -11.535 1.00 73.69 189 SER A CA 1
ATOM 1304 C C . SER A 1 189 ? -7.604 15.135 -12.068 1.00 73.69 189 SER A C 1
ATOM 1306 O O . SER A 1 189 ? -8.189 14.549 -12.978 1.00 73.69 189 SER A O 1
ATOM 1308 N N . ILE A 1 190 ? -6.507 14.630 -11.499 1.00 79.62 190 ILE A N 1
ATOM 1309 C CA . ILE A 1 190 ? -5.903 13.341 -11.878 1.00 79.62 190 ILE A CA 1
ATOM 1310 C C . ILE A 1 190 ? -6.447 12.220 -10.983 1.00 79.62 190 ILE A C 1
ATOM 1312 O O . ILE A 1 190 ? -6.582 12.380 -9.767 1.00 79.62 190 ILE A O 1
ATOM 1316 N N . SER A 1 191 ? -6.750 11.072 -11.595 1.00 87.69 191 SER A N 1
ATOM 1317 C CA . SER A 1 191 ? -7.153 9.850 -10.892 1.00 87.69 191 SER A CA 1
ATOM 1318 C C . SER A 1 191 ? -6.062 8.789 -10.981 1.00 87.69 191 SER A C 1
ATOM 1320 O O . SER A 1 191 ? -5.765 8.276 -12.060 1.00 87.69 191 SER A O 1
ATOM 1322 N N . ILE A 1 192 ? -5.496 8.438 -9.832 1.00 94.88 192 ILE A N 1
ATOM 1323 C CA . ILE A 1 192 ? -4.535 7.348 -9.676 1.00 94.88 192 ILE A CA 1
ATOM 1324 C C . ILE A 1 192 ? -5.317 6.084 -9.318 1.00 94.88 192 ILE A C 1
ATOM 1326 O O . ILE A 1 192 ? -6.210 6.115 -8.465 1.00 94.88 192 ILE A O 1
ATOM 1330 N N . SER A 1 193 ? -4.999 4.962 -9.961 1.00 97.38 193 SER A N 1
ATOM 1331 C CA . SER A 1 193 ? -5.666 3.690 -9.662 1.00 97.38 193 SER A CA 1
ATOM 1332 C C . SER A 1 193 ? -4.708 2.510 -9.668 1.00 97.38 193 SER A C 1
ATOM 1334 O O . SER A 1 193 ? -3.846 2.395 -10.541 1.00 97.38 193 SER A O 1
ATOM 1336 N N . ILE A 1 194 ? -4.909 1.627 -8.692 1.00 98.88 194 ILE A N 1
ATOM 1337 C CA . ILE A 1 194 ? -4.344 0.283 -8.626 1.00 98.88 194 ILE A CA 1
ATOM 1338 C C . ILE A 1 194 ? -5.523 -0.686 -8.537 1.00 98.88 194 ILE A C 1
ATOM 1340 O O . ILE A 1 194 ? -6.368 -0.570 -7.647 1.00 98.88 194 ILE A O 1
ATOM 1344 N N . SER A 1 195 ? -5.609 -1.622 -9.478 1.00 98.88 195 SER A N 1
ATOM 1345 C CA . SER A 1 195 ? -6.710 -2.591 -9.530 1.00 98.88 195 SER A CA 1
ATOM 1346 C C . SER A 1 195 ? -6.229 -3.987 -9.895 1.00 98.88 195 SER A C 1
ATOM 1348 O O . SER A 1 195 ? -5.300 -4.126 -10.694 1.00 98.88 195 SER A O 1
ATOM 1350 N N . ASN A 1 196 ? -6.851 -5.026 -9.332 1.00 98.75 196 ASN A N 1
ATOM 1351 C CA . ASN A 1 196 ? -6.549 -6.427 -9.662 1.00 98.75 196 ASN A CA 1
ATOM 1352 C C . ASN A 1 196 ? -5.044 -6.737 -9.579 1.00 98.75 196 ASN A C 1
ATOM 1354 O O . ASN A 1 196 ? -4.477 -7.363 -10.471 1.00 98.75 196 ASN A O 1
ATOM 1358 N N . SER A 1 197 ? -4.365 -6.181 -8.578 1.00 98.94 197 SER A N 1
ATOM 1359 C CA . SER A 1 197 ? -2.905 -6.189 -8.498 1.00 98.94 197 SER A CA 1
ATOM 1360 C C . SER A 1 197 ? -2.445 -6.701 -7.144 1.00 98.94 197 SER A C 1
ATOM 1362 O O . SER A 1 197 ? -3.153 -6.558 -6.147 1.00 98.94 197 SER A O 1
ATOM 1364 N N . TYR A 1 198 ? -1.266 -7.314 -7.084 1.00 98.94 198 TYR A N 1
ATOM 1365 C CA . TYR A 1 198 ? -0.824 -7.939 -5.840 1.00 98.94 198 TYR A CA 1
ATOM 1366 C C . TYR A 1 198 ? 0.681 -7.915 -5.605 1.00 98.94 198 TYR A C 1
ATOM 1368 O O . TYR A 1 198 ? 1.482 -7.790 -6.531 1.00 98.94 198 TYR A O 1
ATOM 1376 N N . ALA A 1 199 ? 1.055 -8.061 -4.335 1.00 98.88 199 ALA A N 1
ATOM 1377 C CA . ALA A 1 199 ? 2.437 -8.184 -3.898 1.00 98.88 199 ALA A CA 1
ATOM 1378 C C . ALA A 1 199 ? 2.633 -9.385 -2.961 1.00 98.88 199 ALA A C 1
ATOM 1380 O O . ALA A 1 199 ? 1.828 -9.624 -2.061 1.00 98.88 199 ALA A O 1
ATOM 1381 N N . MET A 1 200 ? 3.708 -10.148 -3.159 1.00 98.56 200 MET A N 1
ATOM 1382 C CA . MET A 1 200 ? 3.985 -11.355 -2.356 1.00 98.56 200 MET A CA 1
ATOM 1383 C C . MET A 1 200 ? 5.324 -11.326 -1.618 1.00 98.56 200 MET A C 1
ATOM 1385 O O . MET A 1 200 ? 5.491 -12.066 -0.651 1.00 98.56 200 MET A O 1
ATOM 1389 N N . GLY A 1 201 ? 6.270 -10.496 -2.062 1.00 98.06 201 GLY A N 1
ATOM 1390 C CA . GLY A 1 201 ? 7.580 -10.378 -1.429 1.00 98.06 201 GLY A CA 1
ATOM 1391 C C . GLY A 1 201 ? 7.495 -9.731 -0.048 1.00 98.06 201 GLY A C 1
ATOM 1392 O O . GLY A 1 201 ? 6.616 -8.908 0.213 1.00 98.06 201 GLY A O 1
ATOM 1393 N N . SER A 1 202 ? 8.416 -10.095 0.843 1.00 98.50 202 SER A N 1
ATOM 1394 C CA . SER A 1 202 ? 8.558 -9.416 2.132 1.00 98.50 202 SER A CA 1
ATOM 1395 C C . SER A 1 202 ? 8.990 -7.965 1.931 1.00 98.50 202 SER A C 1
ATOM 1397 O O . SER A 1 202 ? 9.841 -7.689 1.079 1.00 98.50 202 SER A O 1
ATOM 1399 N N . VAL A 1 203 ? 8.466 -7.068 2.762 1.00 98.62 203 VAL A N 1
ATOM 1400 C CA . VAL A 1 203 ? 8.821 -5.648 2.763 1.00 98.62 203 VAL A CA 1
ATOM 1401 C C . VAL A 1 203 ? 9.447 -5.294 4.105 1.00 98.62 203 VAL A C 1
ATOM 1403 O O . VAL A 1 203 ? 8.814 -5.478 5.144 1.00 98.62 203 VAL A O 1
ATOM 1406 N N . SER A 1 204 ? 10.680 -4.792 4.098 1.00 96.44 204 SER A N 1
ATOM 1407 C CA . SER A 1 204 ? 11.386 -4.413 5.321 1.00 96.44 204 SER A CA 1
ATOM 1408 C C . SER A 1 204 ? 12.011 -3.024 5.238 1.00 96.44 204 SER A C 1
ATOM 1410 O O . SER A 1 204 ? 12.626 -2.639 4.241 1.00 96.44 204 SER A O 1
ATOM 1412 N N . TYR A 1 205 ? 11.869 -2.273 6.326 1.00 94.94 205 TYR A N 1
ATOM 1413 C CA . TYR A 1 205 ? 12.546 -1.001 6.537 1.00 94.94 205 TYR A CA 1
ATOM 1414 C C . TYR A 1 205 ? 13.444 -1.064 7.765 1.00 94.94 205 TYR A C 1
ATOM 1416 O O . TYR A 1 205 ? 13.000 -1.532 8.812 1.00 94.94 205 TYR A O 1
ATOM 1424 N N . SER A 1 206 ? 14.662 -0.529 7.659 1.00 92.25 206 SER A N 1
ATOM 1425 C CA . SER A 1 206 ? 15.531 -0.308 8.813 1.00 92.25 206 SER A CA 1
ATOM 1426 C C . SER A 1 206 ? 16.175 1.068 8.792 1.00 92.25 206 SER A C 1
ATOM 1428 O O . SER A 1 206 ? 16.987 1.373 7.925 1.00 92.25 206 SER A O 1
ATOM 1430 N N . SER A 1 207 ? 15.869 1.892 9.789 1.00 86.50 207 SER A N 1
ATOM 1431 C CA . SER A 1 207 ? 16.541 3.175 9.977 1.00 86.50 207 SER A CA 1
ATOM 1432 C C . SER A 1 207 ? 18.035 2.989 10.236 1.00 86.50 207 SER A C 1
ATOM 1434 O O . SER A 1 207 ? 18.438 2.085 10.970 1.00 86.50 207 SER A O 1
ATOM 1436 N N . THR A 1 208 ? 18.848 3.895 9.699 1.00 81.25 208 THR A N 1
ATOM 1437 C CA . THR A 1 208 ? 20.268 4.044 10.060 1.00 81.25 208 THR A CA 1
ATOM 1438 C C . THR A 1 208 ? 20.524 5.253 10.967 1.00 81.25 208 THR A C 1
ATOM 1440 O O . THR A 1 208 ? 21.655 5.483 11.391 1.00 81.25 208 THR A O 1
ATOM 1443 N N . THR A 1 209 ? 19.483 6.030 11.286 1.00 81.00 209 THR A N 1
ATOM 1444 C CA . THR A 1 209 ? 19.549 7.261 12.093 1.00 81.00 209 THR A CA 1
ATOM 1445 C C . THR A 1 209 ? 18.446 7.306 13.151 1.00 81.00 209 THR A C 1
ATOM 1447 O O . THR A 1 209 ? 17.638 6.387 13.257 1.00 81.00 209 THR A O 1
ATOM 1450 N N . THR A 1 210 ? 18.415 8.370 13.959 1.00 74.50 210 THR A N 1
ATOM 1451 C CA . THR A 1 210 ? 17.411 8.581 15.015 1.00 74.50 210 THR A CA 1
ATOM 1452 C C . THR A 1 210 ? 16.242 9.477 14.600 1.00 74.50 210 THR A C 1
ATOM 1454 O O . THR A 1 210 ? 15.307 9.635 15.378 1.00 74.50 210 THR A O 1
ATOM 1457 N N . THR A 1 211 ? 16.257 10.037 13.386 1.00 77.00 211 THR A N 1
ATOM 1458 C CA . THR A 1 211 ? 15.269 11.021 12.896 1.00 77.00 211 THR A CA 1
ATOM 1459 C C . THR A 1 211 ? 14.407 10.509 11.739 1.00 77.00 211 THR A C 1
ATOM 1461 O O . THR A 1 211 ? 13.620 11.264 11.163 1.00 77.00 211 THR A O 1
ATOM 1464 N N . SER A 1 212 ? 14.565 9.243 11.344 1.00 81.12 212 SER A N 1
ATOM 1465 C CA . SER A 1 212 ? 13.904 8.733 10.148 1.00 81.12 212 SER A CA 1
ATOM 1466 C C . SER A 1 212 ? 12.436 8.382 10.399 1.00 81.12 212 SER A C 1
ATOM 1468 O O . SER A 1 212 ? 12.050 7.849 11.446 1.00 81.12 212 SER A O 1
ATOM 1470 N N . SER A 1 213 ? 11.614 8.691 9.399 1.00 87.19 213 SER A N 1
ATOM 1471 C CA . SER A 1 213 ? 10.198 8.337 9.359 1.00 87.19 213 SER A CA 1
ATOM 1472 C C . SER A 1 213 ? 9.952 7.297 8.269 1.00 87.19 213 SER A C 1
ATOM 1474 O O . SER A 1 213 ? 10.648 7.274 7.258 1.00 87.19 213 SER A O 1
ATOM 1476 N N . SER A 1 214 ? 8.958 6.433 8.430 1.00 92.06 214 SER A N 1
ATOM 1477 C CA . SER A 1 214 ? 8.670 5.400 7.434 1.00 92.06 214 SER A CA 1
ATOM 1478 C C . SER A 1 214 ? 7.181 5.231 7.187 1.00 92.06 214 SER A C 1
ATOM 1480 O O . SER A 1 214 ? 6.361 5.323 8.100 1.00 92.06 214 SER A O 1
ATOM 1482 N N . SER A 1 215 ? 6.833 4.992 5.926 1.00 95.75 215 SER A N 1
ATOM 1483 C CA . SER A 1 215 ? 5.532 4.475 5.508 1.00 95.75 215 SER A CA 1
ATOM 1484 C C . SER A 1 215 ? 5.772 3.178 4.749 1.00 95.75 215 SER A C 1
ATOM 1486 O O . SER A 1 215 ? 6.272 3.198 3.625 1.00 95.75 215 SER A O 1
ATOM 1488 N N . VAL A 1 216 ? 5.477 2.051 5.386 1.00 97.88 216 VAL A N 1
ATOM 1489 C CA . VAL A 1 216 ? 5.800 0.717 4.875 1.00 97.88 216 VAL A CA 1
ATOM 1490 C C . VAL A 1 216 ? 4.506 -0.049 4.652 1.00 97.88 216 VAL A C 1
ATOM 1492 O O . VAL A 1 216 ? 3.736 -0.250 5.588 1.00 97.88 216 VAL A O 1
ATOM 1495 N N . GLY A 1 217 ? 4.254 -0.458 3.414 1.00 98.50 217 GLY A N 1
ATOM 1496 C CA . GLY A 1 217 ? 3.081 -1.233 3.031 1.00 98.50 217 GLY A CA 1
ATOM 1497 C C . GLY A 1 217 ? 3.452 -2.507 2.291 1.00 98.50 217 GLY A C 1
ATOM 1498 O O . GLY A 1 217 ? 4.380 -2.513 1.487 1.00 98.50 217 GLY A O 1
ATOM 1499 N N . GLY A 1 218 ? 2.702 -3.589 2.485 1.00 98.81 218 GLY A N 1
ATOM 1500 C CA . GLY A 1 218 ? 2.921 -4.799 1.686 1.00 98.81 218 GLY A CA 1
ATOM 1501 C C . GLY A 1 218 ? 2.579 -4.603 0.207 1.00 98.81 218 GLY A C 1
ATOM 1502 O O . GLY A 1 218 ? 3.251 -5.169 -0.643 1.00 98.81 218 GLY A O 1
ATOM 1503 N N . LEU A 1 219 ? 1.605 -3.749 -0.131 1.00 98.88 219 LEU A N 1
ATOM 1504 C CA . LEU A 1 219 ? 1.296 -3.357 -1.512 1.00 98.88 219 LEU A CA 1
ATOM 1505 C C . LEU A 1 219 ? 1.799 -1.943 -1.820 1.00 98.88 219 LEU A C 1
ATOM 1507 O O . LEU A 1 219 ? 2.525 -1.755 -2.795 1.00 98.88 219 LEU A O 1
ATOM 1511 N N . VAL A 1 220 ? 1.421 -0.956 -1.001 1.00 98.81 220 VAL A N 1
ATOM 1512 C CA . VAL A 1 220 ? 1.717 0.465 -1.237 1.00 98.81 220 VAL A CA 1
ATOM 1513 C C . VAL A 1 220 ? 2.335 1.115 -0.006 1.00 98.81 220 VAL A C 1
ATOM 1515 O O . VAL A 1 220 ? 1.729 1.094 1.059 1.00 98.81 220 VAL A O 1
ATOM 1518 N N . GLY A 1 221 ? 3.488 1.769 -0.138 1.00 98.25 221 GLY A N 1
ATOM 1519 C CA . GLY A 1 221 ? 4.084 2.506 0.981 1.00 98.25 221 GLY A CA 1
ATOM 1520 C C . GLY A 1 221 ? 3.203 3.668 1.441 1.00 98.25 221 GLY A C 1
ATOM 1521 O O . GLY A 1 221 ? 2.750 3.700 2.585 1.00 98.25 221 GLY A O 1
ATOM 1522 N N . SER A 1 222 ? 2.900 4.603 0.540 1.00 97.00 222 SER A N 1
ATOM 1523 C CA . SER A 1 222 ? 2.045 5.757 0.842 1.00 97.00 222 SER A CA 1
ATOM 1524 C C . SER A 1 222 ? 1.088 6.125 -0.291 1.00 97.00 222 SER A C 1
ATOM 1526 O O . SER A 1 222 ? 1.428 6.055 -1.469 1.00 97.00 222 SER A O 1
ATOM 1528 N N . ASN A 1 223 ? -0.113 6.566 0.077 1.00 96.69 223 ASN A N 1
ATOM 1529 C CA . ASN A 1 223 ? -1.043 7.269 -0.798 1.00 96.69 223 ASN A CA 1
ATOM 1530 C C . ASN A 1 223 ? -1.115 8.728 -0.352 1.00 96.69 223 ASN A C 1
ATOM 1532 O O . ASN A 1 223 ? -1.511 9.007 0.780 1.00 96.69 223 ASN A O 1
ATOM 1536 N N . ILE A 1 224 ? -0.744 9.651 -1.236 1.00 93.12 224 ILE A N 1
ATOM 1537 C CA . ILE A 1 224 ? -0.672 11.082 -0.943 1.00 93.12 224 ILE A CA 1
ATOM 1538 C C . ILE A 1 224 ? -1.536 11.831 -1.950 1.00 93.12 224 ILE A C 1
ATOM 1540 O O . ILE A 1 224 ? -1.205 11.905 -3.133 1.00 93.12 224 ILE A O 1
ATOM 1544 N N . ASN A 1 225 ? -2.639 12.405 -1.473 1.00 90.44 225 ASN A N 1
ATOM 1545 C CA . ASN A 1 225 ? -3.492 13.274 -2.274 1.00 90.44 225 ASN A CA 1
ATOM 1546 C C . ASN A 1 225 ? -3.456 14.704 -1.721 1.00 90.44 225 ASN A C 1
ATOM 1548 O O . ASN A 1 225 ? -4.124 15.022 -0.736 1.00 90.44 225 ASN A O 1
ATOM 1552 N N . ASN A 1 226 ? -2.654 15.547 -2.375 1.00 86.38 226 ASN A N 1
ATOM 1553 C CA . ASN A 1 226 ? -2.486 16.967 -2.060 1.00 86.38 226 ASN A CA 1
ATOM 1554 C C . ASN A 1 226 ? -3.053 17.882 -3.153 1.00 86.38 226 ASN A C 1
ATOM 1556 O O . ASN A 1 226 ? -2.744 19.069 -3.201 1.00 86.38 226 ASN A O 1
ATOM 1560 N N . ASN A 1 227 ? -3.847 17.334 -4.070 1.00 81.44 227 ASN A N 1
ATOM 1561 C CA . ASN A 1 227 ? -4.332 18.078 -5.216 1.00 81.44 227 ASN A CA 1
ATOM 1562 C C . ASN A 1 227 ? -5.573 18.898 -4.854 1.00 81.44 227 ASN A C 1
ATOM 1564 O O . ASN A 1 227 ? -6.682 18.366 -4.786 1.00 81.44 227 ASN A O 1
ATOM 1568 N N . SER A 1 228 ? -5.397 20.202 -4.651 1.00 76.75 228 SER A N 1
ATOM 1569 C CA . SER A 1 228 ? -6.491 21.118 -4.303 1.00 76.75 228 SER A CA 1
ATOM 1570 C C . SER A 1 228 ? -7.539 21.288 -5.414 1.00 76.75 228 SER A C 1
ATOM 1572 O O . SER A 1 228 ? -8.628 21.783 -5.143 1.00 76.75 228 SER A O 1
ATOM 1574 N N . ASN A 1 229 ? -7.250 20.849 -6.647 1.00 76.00 229 ASN A N 1
ATOM 1575 C CA . ASN A 1 229 ? -8.157 20.934 -7.800 1.00 76.00 229 ASN A CA 1
ATOM 1576 C C . ASN A 1 229 ? -9.055 19.690 -7.957 1.00 76.00 229 ASN A C 1
ATOM 1578 O O . ASN A 1 229 ? -9.650 19.473 -9.014 1.00 76.00 229 ASN A O 1
ATOM 1582 N N . GLY A 1 230 ? -9.130 18.837 -6.934 1.00 71.88 230 GLY A N 1
ATOM 1583 C CA . GLY A 1 230 ? -9.818 17.549 -7.006 1.00 71.88 230 GLY A CA 1
ATOM 1584 C C . GLY A 1 230 ? -8.963 16.455 -7.650 1.00 71.88 230 GLY A C 1
ATOM 1585 O O . GLY A 1 230 ? -7.896 16.701 -8.200 1.00 71.88 230 GLY A O 1
ATOM 1586 N N . GLY A 1 231 ? -9.414 15.208 -7.541 1.00 81.25 231 GLY A N 1
ATOM 1587 C CA . GLY A 1 231 ? -8.664 14.018 -7.945 1.00 81.25 231 GLY A CA 1
ATOM 1588 C C . GLY A 1 231 ? -8.707 12.944 -6.863 1.00 81.25 231 GLY A C 1
ATOM 1589 O O . GLY A 1 231 ? -9.003 13.229 -5.700 1.00 81.25 231 GLY A O 1
ATOM 1590 N N . SER A 1 232 ? -8.427 11.700 -7.239 1.00 89.88 232 SER A N 1
ATOM 1591 C CA . SER A 1 232 ? -8.616 10.551 -6.348 1.00 89.88 232 SER A CA 1
ATOM 1592 C C . SER A 1 232 ? -7.515 9.515 -6.484 1.00 89.88 232 SER A C 1
ATOM 1594 O O . SER A 1 232 ? -6.969 9.323 -7.568 1.00 89.88 232 SER A O 1
ATOM 1596 N N . ILE A 1 233 ? -7.248 8.799 -5.397 1.00 95.06 233 ILE A N 1
ATOM 1597 C CA . ILE A 1 233 ? -6.445 7.576 -5.403 1.00 95.06 233 ILE A CA 1
ATOM 1598 C C . ILE A 1 233 ? -7.371 6.412 -5.051 1.00 95.06 233 ILE A C 1
ATOM 1600 O O . ILE A 1 233 ? -8.068 6.459 -4.039 1.00 95.06 233 ILE A O 1
ATOM 1604 N N . SER A 1 234 ? -7.392 5.367 -5.873 1.00 96.56 234 SER A N 1
ATOM 1605 C CA . SER A 1 234 ? -8.175 4.154 -5.604 1.00 96.56 234 SER A CA 1
ATOM 1606 C C . SER A 1 234 ? -7.301 2.906 -5.632 1.00 96.56 234 SER A C 1
ATOM 1608 O O . SER A 1 234 ? -6.492 2.715 -6.541 1.00 96.56 234 SER A O 1
ATOM 1610 N N . ILE A 1 235 ? -7.483 2.049 -4.631 1.00 98.69 235 ILE A N 1
ATOM 1611 C CA . ILE A 1 235 ? -6.935 0.696 -4.575 1.00 98.69 235 ILE A CA 1
ATOM 1612 C C . ILE A 1 235 ? -8.124 -0.255 -4.466 1.00 98.69 235 ILE A C 1
ATOM 1614 O O . ILE A 1 235 ? -8.928 -0.151 -3.537 1.00 98.69 235 ILE A O 1
ATOM 1618 N N . SER A 1 236 ? -8.264 -1.153 -5.438 1.00 98.69 236 SER A N 1
ATOM 1619 C CA . SER A 1 236 ? -9.403 -2.073 -5.514 1.00 98.69 236 SER A CA 1
ATOM 1620 C C . SER A 1 236 ? -8.976 -3.479 -5.908 1.00 98.69 236 SER A C 1
ATOM 1622 O O . SER A 1 236 ? -8.034 -3.639 -6.688 1.00 98.69 236 SER A O 1
ATOM 1624 N N . ASN A 1 237 ? -9.665 -4.504 -5.400 1.00 98.50 237 ASN A N 1
ATOM 1625 C CA . ASN A 1 237 ? -9.436 -5.903 -5.790 1.00 98.50 237 ASN A CA 1
ATOM 1626 C C . ASN A 1 237 ? -7.952 -6.302 -5.730 1.00 98.50 237 ASN A C 1
ATOM 1628 O O . ASN A 1 237 ? -7.431 -6.945 -6.638 1.00 98.50 237 ASN A O 1
ATOM 1632 N N . SER A 1 238 ? -7.234 -5.817 -4.719 1.00 98.88 238 SER A N 1
ATOM 1633 C CA . SER A 1 238 ? -5.777 -5.918 -4.652 1.00 98.88 238 SER A CA 1
ATOM 1634 C C . SER A 1 238 ? -5.337 -6.472 -3.307 1.00 98.88 238 SER A C 1
ATOM 1636 O O . SER A 1 238 ? -6.026 -6.304 -2.301 1.00 98.88 238 SER A O 1
ATOM 1638 N N . TYR A 1 239 ? -4.198 -7.157 -3.267 1.00 98.94 239 TYR A N 1
ATOM 1639 C CA . TYR A 1 239 ? -3.790 -7.833 -2.039 1.00 98.94 239 TYR A CA 1
ATOM 1640 C C . TYR A 1 239 ? -2.286 -7.927 -1.828 1.00 98.94 239 TYR A C 1
ATOM 1642 O O . TYR A 1 239 ? -1.493 -7.851 -2.766 1.00 98.94 239 TYR A O 1
ATOM 1650 N N . ALA A 1 240 ? -1.899 -8.122 -0.570 1.00 98.88 240 ALA A N 1
ATOM 1651 C CA . ALA A 1 240 ? -0.520 -8.372 -0.178 1.00 98.88 240 ALA A CA 1
ATOM 1652 C C . ALA A 1 240 ? -0.410 -9.562 0.782 1.00 98.88 240 ALA A C 1
ATOM 1654 O O . ALA A 1 240 ? -1.182 -9.686 1.732 1.00 98.88 240 ALA A O 1
ATOM 1655 N N . THR A 1 241 ? 0.560 -10.447 0.551 1.00 98.69 241 THR A N 1
ATOM 1656 C CA . THR A 1 241 ? 0.743 -11.655 1.382 1.00 98.69 241 THR A CA 1
ATOM 1657 C C . THR A 1 241 ? 2.098 -11.735 2.076 1.00 98.69 241 THR A C 1
ATOM 1659 O O . THR A 1 241 ? 2.258 -12.543 2.988 1.00 98.69 241 THR A O 1
ATOM 1662 N N . GLY A 1 242 ? 3.072 -10.927 1.653 1.00 98.44 242 GLY A N 1
ATOM 1663 C CA . GLY A 1 242 ? 4.397 -10.876 2.268 1.00 98.44 242 GLY A CA 1
ATOM 1664 C C . GLY A 1 242 ? 4.365 -10.246 3.660 1.00 98.44 242 GLY A C 1
ATOM 1665 O O . GLY A 1 242 ? 3.518 -9.404 3.956 1.00 98.44 242 GLY A O 1
ATOM 1666 N N . SER A 1 243 ? 5.296 -10.649 4.526 1.00 98.69 243 SER A N 1
ATOM 1667 C CA . SER A 1 243 ? 5.482 -10.012 5.833 1.00 98.69 243 SER A CA 1
ATOM 1668 C C . SER A 1 243 ? 5.969 -8.572 5.675 1.00 98.69 243 SER A C 1
ATOM 1670 O O . SER A 1 243 ? 6.811 -8.301 4.814 1.00 98.69 243 SER A O 1
ATOM 1672 N N . VAL A 1 244 ? 5.507 -7.682 6.551 1.00 98.88 244 VAL A N 1
ATOM 1673 C CA . VAL A 1 244 ? 5.897 -6.269 6.567 1.00 98.88 244 VAL A CA 1
ATOM 1674 C C . VAL A 1 244 ? 6.545 -5.933 7.903 1.00 98.88 244 VAL A C 1
ATOM 1676 O O . VAL A 1 244 ? 5.943 -6.160 8.952 1.00 98.88 244 VAL A O 1
ATOM 1679 N N . SER A 1 245 ? 7.759 -5.386 7.879 1.00 97.44 245 SER A N 1
ATOM 1680 C CA . SER A 1 245 ? 8.467 -4.970 9.091 1.00 97.44 245 SER A CA 1
ATOM 1681 C C . SER A 1 245 ? 9.093 -3.583 8.965 1.00 97.44 245 SER A C 1
ATOM 1683 O O . SER A 1 245 ? 9.578 -3.190 7.903 1.00 97.44 245 SER A O 1
ATOM 1685 N N . SER A 1 246 ? 9.093 -2.826 10.063 1.00 95.31 246 SER A N 1
ATOM 1686 C CA . SER A 1 246 ? 9.758 -1.520 10.140 1.00 95.31 246 SER A CA 1
ATOM 1687 C C . SER A 1 246 ? 10.497 -1.342 11.459 1.00 95.31 246 SER A C 1
ATOM 1689 O O . SER A 1 246 ? 9.879 -1.406 12.521 1.00 95.31 246 SER A O 1
ATOM 1691 N N . SER A 1 247 ? 11.798 -1.061 11.386 1.00 92.00 247 SER A N 1
ATOM 1692 C CA . SER A 1 247 ? 12.613 -0.570 12.498 1.00 92.00 247 SER A CA 1
ATOM 1693 C C . SER A 1 247 ? 12.917 0.921 12.321 1.00 92.00 247 SER A C 1
ATOM 1695 O O . SER A 1 247 ? 13.992 1.309 11.857 1.00 92.00 247 SER A O 1
ATOM 1697 N N . SER A 1 248 ? 11.944 1.777 12.648 1.00 83.12 248 SER A N 1
ATOM 1698 C CA . SER A 1 248 ? 12.064 3.240 12.530 1.00 83.12 248 SER A CA 1
ATOM 1699 C C . SER A 1 248 ? 12.364 3.903 13.875 1.00 83.12 248 SER A C 1
ATOM 1701 O O . SER A 1 248 ? 12.152 3.315 14.934 1.00 83.12 248 SER A O 1
ATOM 1703 N N . SER A 1 249 ? 12.841 5.142 13.836 1.00 79.31 249 SER A N 1
ATOM 1704 C CA . SER A 1 249 ? 13.375 5.832 15.012 1.00 79.31 249 SER A CA 1
ATOM 1705 C C . SER A 1 249 ? 12.622 7.106 15.408 1.00 79.31 249 SER A C 1
ATOM 1707 O O . SER A 1 249 ? 13.065 7.806 16.318 1.00 79.31 249 SER A O 1
ATOM 1709 N N . SER A 1 250 ? 11.562 7.475 14.683 1.00 83.44 250 SER A N 1
ATOM 1710 C CA . SER A 1 250 ? 10.773 8.689 14.950 1.00 83.44 250 SER A CA 1
ATOM 1711 C C . SER A 1 250 ? 9.289 8.482 14.690 1.00 83.44 250 SER A C 1
ATOM 1713 O O . SER A 1 250 ? 8.471 8.620 15.596 1.00 83.44 250 SER A O 1
ATOM 1715 N N . TYR A 1 251 ? 8.940 8.151 13.447 1.00 88.44 251 TYR A N 1
ATOM 1716 C CA . TYR A 1 251 ? 7.555 7.954 13.037 1.00 88.44 251 TYR A CA 1
ATOM 1717 C C . TYR A 1 251 ? 7.441 6.741 12.121 1.00 88.44 251 TYR A C 1
ATOM 1719 O O . TYR A 1 251 ? 8.143 6.646 11.114 1.00 88.44 251 TYR A O 1
ATOM 1727 N N . SER A 1 252 ? 6.519 5.839 12.429 1.00 92.62 252 SER A N 1
ATOM 1728 C CA . SER A 1 252 ? 6.265 4.644 11.633 1.00 92.62 252 SER A CA 1
ATOM 1729 C C . SER A 1 252 ? 4.794 4.536 11.289 1.00 92.62 252 SER A C 1
ATOM 1731 O O . SER A 1 252 ? 3.934 4.608 12.161 1.00 92.62 252 SER A O 1
ATOM 1733 N N . SER A 1 253 ? 4.489 4.334 10.014 1.00 96.00 253 SER A N 1
ATOM 1734 C CA . SER A 1 253 ? 3.180 3.875 9.557 1.00 96.00 253 SER A CA 1
ATOM 1735 C C . SER A 1 253 ? 3.372 2.579 8.790 1.00 96.00 253 SER A C 1
ATOM 1737 O O . SER A 1 253 ? 3.886 2.582 7.673 1.00 96.00 253 SER A O 1
ATOM 1739 N N . VAL A 1 254 ? 3.002 1.465 9.412 1.00 98.25 254 VAL A N 1
ATOM 1740 C CA . VAL A 1 254 ? 3.240 0.119 8.892 1.00 98.25 254 VAL A CA 1
ATOM 1741 C C . VAL A 1 254 ? 1.899 -0.552 8.643 1.00 98.25 254 VAL A C 1
ATOM 1743 O O . VAL A 1 254 ? 1.105 -0.708 9.569 1.00 98.25 254 VAL A O 1
ATOM 1746 N N . GLY A 1 255 ? 1.641 -0.939 7.399 1.00 98.62 255 GLY A N 1
ATOM 1747 C CA . GLY A 1 255 ? 0.428 -1.640 7.001 1.00 98.62 255 GLY A CA 1
ATOM 1748 C C . GLY A 1 255 ? 0.729 -2.911 6.226 1.00 98.62 255 GLY A C 1
ATOM 1749 O O . GLY A 1 255 ? 1.636 -2.940 5.399 1.00 98.62 255 GLY A O 1
ATOM 1750 N N . GLY A 1 256 ? -0.064 -3.962 6.419 1.00 98.81 256 GLY A N 1
ATOM 1751 C CA . GLY A 1 256 ? 0.077 -5.166 5.595 1.00 98.81 256 GLY A CA 1
ATOM 1752 C C . GLY A 1 256 ? -0.276 -4.920 4.126 1.00 98.81 256 GLY A C 1
ATOM 1753 O O . GLY A 1 256 ? 0.331 -5.525 3.254 1.00 98.81 256 GLY A O 1
ATOM 1754 N N . LEU A 1 257 ? -1.185 -3.985 3.823 1.00 98.88 257 LEU A N 1
ATOM 1755 C CA . LEU A 1 257 ? -1.479 -3.535 2.457 1.00 98.88 257 LEU A CA 1
ATOM 1756 C C . LEU A 1 257 ? -0.898 -2.143 2.190 1.00 98.88 257 LEU A C 1
ATOM 1758 O O . LEU A 1 257 ? -0.172 -1.966 1.214 1.00 98.88 257 LEU A O 1
ATOM 1762 N N . VAL A 1 258 ? -1.209 -1.161 3.040 1.00 98.81 258 VAL A N 1
ATOM 1763 C CA . VAL A 1 258 ? -0.845 0.248 2.827 1.00 98.81 258 VAL A CA 1
ATOM 1764 C C . VAL A 1 258 ? -0.196 0.852 4.065 1.00 98.81 258 VAL A C 1
ATOM 1766 O O . VAL A 1 258 ? -0.794 0.831 5.133 1.00 98.81 258 VAL A O 1
ATOM 1769 N N . GLY A 1 259 ? 0.979 1.467 3.938 1.00 98.31 259 GLY A N 1
ATOM 1770 C CA . GLY A 1 259 ? 1.604 2.156 5.072 1.00 98.31 259 GLY A CA 1
ATOM 1771 C C . GLY A 1 259 ? 0.759 3.337 5.558 1.00 98.31 259 GLY A C 1
ATOM 1772 O O . GLY A 1 259 ? 0.296 3.345 6.699 1.00 98.31 259 GLY A O 1
ATOM 1773 N N . SER A 1 260 ? 0.501 4.314 4.685 1.00 96.75 260 SER A N 1
ATOM 1774 C CA . SER A 1 260 ? -0.274 5.513 5.036 1.00 96.75 260 SER A CA 1
ATOM 1775 C C . SER A 1 260 ? -1.209 5.997 3.925 1.00 96.75 260 SER A C 1
ATOM 1777 O O . SER A 1 260 ? -0.831 6.024 2.753 1.00 96.75 260 SER A O 1
ATOM 1779 N N . ASN A 1 261 ? -2.405 6.450 4.313 1.00 95.19 261 ASN A N 1
ATOM 1780 C CA . ASN A 1 261 ? -3.317 7.250 3.499 1.00 95.19 261 ASN A CA 1
ATOM 1781 C C . ASN A 1 261 ? -3.352 8.693 4.019 1.00 95.19 261 ASN A C 1
ATOM 1783 O O . ASN A 1 261 ? -4.004 8.978 5.027 1.00 95.19 261 ASN A O 1
ATOM 1787 N N . SER A 1 262 ? -2.731 9.607 3.276 1.00 90.50 262 SER A N 1
ATOM 1788 C CA . SER A 1 262 ? -2.642 11.028 3.611 1.00 90.50 262 SER A CA 1
ATOM 1789 C C . SER A 1 262 ? -3.387 11.879 2.584 1.00 90.50 262 SER A C 1
ATOM 1791 O O . SER A 1 262 ? -2.975 11.992 1.430 1.00 90.50 262 SER A O 1
ATOM 1793 N N . SER A 1 263 ? -4.473 12.519 3.018 1.00 83.19 263 SER A N 1
ATOM 1794 C CA . SER A 1 263 ? -5.198 13.534 2.246 1.00 83.19 263 SER A CA 1
ATOM 1795 C C . SER A 1 263 ? -5.155 14.857 2.994 1.00 83.19 263 SER A C 1
ATOM 1797 O O . SER A 1 263 ? -5.605 14.922 4.136 1.00 83.19 263 SER A O 1
ATOM 1799 N N . SER A 1 264 ? -4.641 15.907 2.354 1.00 74.06 264 SER A N 1
ATOM 1800 C CA . SER A 1 264 ? -4.744 17.283 2.869 1.00 74.06 264 SER A CA 1
ATOM 1801 C C . SER A 1 264 ? -6.043 17.973 2.436 1.00 74.06 264 SER A C 1
ATOM 1803 O O . SER A 1 264 ? -6.408 19.015 2.976 1.00 74.06 264 SER A O 1
ATOM 1805 N N . ASN A 1 265 ? -6.786 17.367 1.507 1.00 63.91 265 ASN A N 1
ATOM 1806 C CA . ASN A 1 265 ? -8.078 17.870 1.067 1.00 63.91 265 ASN A CA 1
ATOM 1807 C C . ASN A 1 265 ? -9.181 17.531 2.075 1.00 63.91 265 ASN A C 1
ATOM 1809 O O . ASN A 1 265 ? -9.338 16.372 2.458 1.00 63.91 265 ASN A O 1
ATOM 1813 N N . SER A 1 266 ? -10.018 18.522 2.399 1.00 60.47 266 SER A N 1
ATOM 1814 C CA . SER A 1 266 ? -11.265 18.347 3.165 1.00 60.47 266 SER A CA 1
ATOM 1815 C C . SER A 1 266 ? -12.335 17.539 2.416 1.00 60.47 266 SER A C 1
ATOM 1817 O O . SER A 1 266 ? -13.402 17.267 2.961 1.00 60.47 266 SER A O 1
ATOM 1819 N N . ILE A 1 267 ? -12.070 17.159 1.161 1.00 61.06 267 ILE A N 1
ATOM 1820 C CA . ILE A 1 267 ? -12.951 16.313 0.359 1.00 61.06 267 ILE A CA 1
ATOM 1821 C C . ILE A 1 267 ? -12.872 14.888 0.909 1.00 61.06 267 ILE A C 1
ATOM 1823 O O . ILE A 1 267 ? -11.861 14.198 0.762 1.00 61.06 267 ILE A O 1
ATOM 1827 N N . SER A 1 268 ? -13.957 14.434 1.534 1.00 57.44 268 SER A N 1
ATOM 1828 C CA . SER A 1 268 ? -14.100 13.044 1.961 1.00 57.44 268 SER A CA 1
ATOM 1829 C C . SER A 1 268 ? -13.909 12.093 0.771 1.00 57.44 268 SER A C 1
ATOM 1831 O O . SER A 1 268 ? -14.451 12.330 -0.305 1.00 57.44 268 SER A O 1
ATOM 1833 N N . ASN A 1 269 ? -13.191 10.983 0.979 1.00 64.44 269 ASN A N 1
ATOM 1834 C CA . ASN A 1 269 ? -12.962 9.914 -0.013 1.00 64.44 269 ASN A CA 1
ATOM 1835 C C . ASN A 1 269 ? -12.016 10.260 -1.176 1.00 64.44 269 ASN A C 1
ATOM 1837 O O . ASN A 1 269 ? -12.065 9.625 -2.227 1.00 64.44 269 ASN A O 1
ATOM 1841 N N . SER A 1 270 ? -11.113 11.220 -0.985 1.00 85.88 270 SER A N 1
ATOM 1842 C CA . SER A 1 270 ? -10.019 11.498 -1.927 1.00 85.88 270 SER A CA 1
ATOM 1843 C C . SER A 1 270 ? -9.049 10.309 -2.093 1.00 85.88 270 SER A C 1
ATOM 1845 O O . SER A 1 270 ? -8.298 10.248 -3.073 1.00 85.88 270 SER A O 1
ATOM 1847 N N . ILE A 1 271 ? -9.065 9.362 -1.147 1.00 93.00 271 ILE A N 1
ATOM 1848 C CA . ILE A 1 271 ? -8.388 8.067 -1.207 1.00 93.00 271 ILE A CA 1
ATOM 1849 C C . ILE A 1 271 ? -9.408 6.973 -0.839 1.00 93.00 271 ILE A C 1
ATOM 1851 O O . ILE A 1 271 ? -10.195 7.122 0.098 1.00 93.00 271 ILE A O 1
ATOM 1855 N N . SER A 1 272 ? -9.413 5.860 -1.570 1.00 95.12 272 SER A N 1
ATOM 1856 C CA . SER A 1 272 ? -10.287 4.717 -1.283 1.00 95.12 272 SER A CA 1
ATOM 1857 C C . SER A 1 272 ? -9.544 3.391 -1.391 1.00 95.12 272 SER A C 1
ATOM 1859 O O . SER A 1 272 ? -8.797 3.156 -2.341 1.00 95.12 272 SER A O 1
ATOM 1861 N N . ILE A 1 273 ? -9.770 2.521 -0.408 1.00 98.31 273 ILE A N 1
ATOM 1862 C CA . ILE A 1 273 ? -9.365 1.115 -0.427 1.00 98.31 273 ILE A CA 1
ATOM 1863 C C . ILE A 1 273 ? -10.640 0.276 -0.371 1.00 98.31 273 ILE A C 1
ATOM 1865 O O . ILE A 1 273 ? -11.475 0.449 0.522 1.00 98.31 273 ILE A O 1
ATOM 1869 N N . SER A 1 274 ? -10.810 -0.605 -1.349 1.00 97.88 274 SER A N 1
ATOM 1870 C CA . SER A 1 274 ? -12.010 -1.432 -1.506 1.00 97.88 274 SER A CA 1
ATOM 1871 C C . SER A 1 274 ? -11.651 -2.849 -1.921 1.00 97.88 274 SER A C 1
ATOM 1873 O O . SER A 1 274 ? -10.683 -3.047 -2.655 1.00 97.88 274 SER A O 1
ATOM 1875 N N . ASP A 1 275 ? -12.406 -3.838 -1.446 1.00 97.19 275 ASP A N 1
ATOM 1876 C CA . ASP A 1 275 ? -12.303 -5.235 -1.894 1.00 97.19 275 ASP A CA 1
ATOM 1877 C C . ASP A 1 275 ? -10.856 -5.767 -1.875 1.00 97.19 275 ASP A C 1
ATOM 1879 O O . ASP A 1 275 ? -10.410 -6.463 -2.785 1.00 97.19 275 ASP A O 1
ATOM 1883 N N . SER A 1 276 ? -10.082 -5.361 -0.867 1.00 98.69 276 SER A N 1
ATOM 1884 C CA . SER A 1 276 ? -8.634 -5.568 -0.807 1.00 98.69 276 SER A CA 1
ATOM 1885 C C . SER A 1 276 ? -8.226 -6.176 0.527 1.00 98.69 276 SER A C 1
ATOM 1887 O O . SER A 1 276 ? -8.905 -5.995 1.537 1.00 98.69 276 SER A O 1
ATOM 1889 N N . TYR A 1 277 ? -7.120 -6.916 0.557 1.00 98.81 277 TYR A N 1
ATOM 1890 C CA . TYR A 1 277 ? -6.752 -7.639 1.773 1.00 98.81 277 TYR A CA 1
ATOM 1891 C C . TYR A 1 277 ? -5.257 -7.837 1.974 1.00 98.81 277 TYR A C 1
ATOM 1893 O O . TYR A 1 277 ? -4.468 -7.810 1.031 1.00 98.81 277 TYR A O 1
ATOM 1901 N N . ALA A 1 278 ? -4.877 -8.075 3.227 1.00 98.81 278 ALA A N 1
ATOM 1902 C CA . ALA A 1 278 ? -3.516 -8.430 3.599 1.00 98.81 278 ALA A CA 1
ATOM 1903 C C . ALA A 1 278 ? -3.471 -9.645 4.531 1.00 98.81 278 ALA A C 1
ATOM 1905 O O . ALA A 1 278 ? -4.263 -9.759 5.465 1.00 98.81 278 ALA A O 1
ATOM 1906 N N . THR A 1 279 ? -2.532 -10.560 4.295 1.00 98.62 279 THR A N 1
ATOM 1907 C CA . THR A 1 279 ? -2.417 -11.794 5.099 1.00 98.62 279 THR A CA 1
ATOM 1908 C C . THR A 1 279 ? -1.061 -11.975 5.771 1.00 98.62 279 THR A C 1
ATOM 1910 O O . THR A 1 279 ? -0.929 -12.836 6.639 1.00 98.62 279 THR A O 1
ATOM 1913 N N . GLY A 1 280 ? -0.051 -11.196 5.378 1.00 98.38 280 GLY A N 1
ATOM 1914 C CA . GLY A 1 280 ? 1.278 -11.245 5.982 1.00 98.38 280 GLY A CA 1
ATOM 1915 C C . GLY A 1 280 ? 1.291 -10.663 7.395 1.00 98.38 280 GLY A C 1
ATOM 1916 O O . GLY A 1 280 ? 0.497 -9.784 7.727 1.00 98.38 280 GLY A O 1
ATOM 1917 N N . SER A 1 281 ? 2.204 -11.148 8.238 1.00 98.69 281 SER A N 1
ATOM 1918 C CA . SER A 1 281 ? 2.437 -10.564 9.562 1.00 98.69 281 SER A CA 1
ATOM 1919 C C . SER A 1 281 ? 2.982 -9.142 9.438 1.00 98.69 281 SER A C 1
ATOM 1921 O O . SER A 1 281 ? 3.844 -8.890 8.591 1.00 98.69 281 SER A O 1
ATOM 1923 N N . VAL A 1 282 ? 2.546 -8.250 10.323 1.00 98.88 282 VAL A N 1
ATOM 1924 C CA . VAL A 1 282 ? 2.988 -6.854 10.364 1.00 98.88 282 VAL A CA 1
ATOM 1925 C C . VAL A 1 282 ? 3.660 -6.579 11.701 1.00 98.88 282 VAL A C 1
ATOM 1927 O O . VAL A 1 282 ? 3.066 -6.825 12.750 1.00 98.88 282 VAL A O 1
ATOM 1930 N N . SER A 1 283 ? 4.886 -6.066 11.677 1.00 97.75 283 SER A N 1
ATOM 1931 C CA . SER A 1 283 ? 5.611 -5.712 12.895 1.00 97.75 283 SER A CA 1
ATOM 1932 C C . SER A 1 283 ? 6.283 -4.346 12.809 1.00 97.75 283 SER A C 1
ATOM 1934 O O . SER A 1 283 ? 6.825 -3.954 11.774 1.00 97.75 283 SER A O 1
ATOM 1936 N N . SER A 1 284 ? 6.277 -3.613 13.921 1.00 95.50 284 SER A N 1
ATOM 1937 C CA . SER A 1 284 ? 7.165 -2.467 14.107 1.00 95.50 284 SER A CA 1
ATOM 1938 C C . SER A 1 284 ? 8.071 -2.662 15.313 1.00 95.50 284 SER A C 1
ATOM 1940 O O . SER A 1 284 ? 7.680 -3.255 16.322 1.00 95.50 284 SER A O 1
ATOM 1942 N N . SER A 1 285 ? 9.290 -2.149 15.208 1.00 92.06 285 SER A N 1
ATOM 1943 C CA . SER A 1 285 ? 10.191 -1.997 16.337 1.00 92.06 285 SER A CA 1
ATOM 1944 C C . SER A 1 285 ? 10.807 -0.604 16.360 1.00 92.06 285 SER A C 1
ATOM 1946 O O . SER A 1 285 ? 11.038 0.015 15.322 1.00 92.06 285 SER A O 1
ATOM 1948 N N . SER A 1 286 ? 11.053 -0.087 17.558 1.00 84.50 286 SER A N 1
ATOM 1949 C CA . SER A 1 286 ? 11.675 1.220 17.753 1.00 84.50 286 SER A CA 1
ATOM 1950 C C . SER A 1 286 ? 12.561 1.205 18.997 1.00 84.50 286 SER A C 1
ATOM 1952 O O . SER A 1 286 ? 12.258 0.557 20.002 1.00 84.50 286 SER A O 1
ATOM 1954 N N . SER A 1 287 ? 13.686 1.914 18.925 1.00 77.88 287 SER A N 1
ATOM 1955 C CA . SER A 1 287 ? 14.654 2.034 20.024 1.00 77.88 287 SER A CA 1
ATOM 1956 C C . SER A 1 287 ? 14.832 3.471 20.527 1.00 77.88 287 SER A C 1
ATOM 1958 O O . SER A 1 287 ? 15.603 3.707 21.455 1.00 77.88 287 SER A O 1
ATOM 1960 N N . SER A 1 288 ? 14.110 4.435 19.950 1.00 76.75 288 SER A N 1
ATOM 1961 C CA . SER A 1 288 ? 14.204 5.875 20.239 1.00 76.75 288 SER A CA 1
ATOM 1962 C C . SER A 1 288 ? 12.815 6.530 20.297 1.00 76.75 288 SER A C 1
ATOM 1964 O O . SER A 1 288 ? 11.825 5.838 20.517 1.00 76.75 288 SER A O 1
ATOM 1966 N N . TYR A 1 289 ? 12.718 7.862 20.169 1.00 68.38 289 TYR A N 1
ATOM 1967 C CA . TYR A 1 289 ? 11.437 8.585 20.111 1.00 68.38 289 TYR A CA 1
ATOM 1968 C C . TYR A 1 289 ? 10.478 7.924 19.120 1.00 68.38 289 TYR A C 1
ATOM 1970 O O . TYR A 1 289 ? 10.828 7.779 17.959 1.00 68.38 289 TYR A O 1
ATOM 1978 N N . ASP A 1 290 ? 9.291 7.514 19.565 1.00 76.44 290 ASP A N 1
ATOM 1979 C CA . ASP A 1 290 ? 8.439 6.674 18.723 1.00 76.44 290 ASP A CA 1
ATOM 1980 C C . ASP A 1 290 ? 6.987 7.146 18.665 1.00 76.44 290 ASP A C 1
ATOM 1982 O O . ASP A 1 290 ? 6.306 7.277 19.685 1.00 76.44 290 ASP A O 1
ATOM 1986 N N . TYR A 1 291 ? 6.519 7.352 17.439 1.00 87.88 291 TYR A N 1
ATOM 1987 C CA . TYR A 1 291 ? 5.116 7.411 17.060 1.00 87.88 291 TYR A CA 1
ATOM 1988 C C . TYR A 1 291 ? 4.858 6.323 16.021 1.00 87.88 291 TYR A C 1
ATOM 1990 O O . TYR A 1 291 ? 5.188 6.486 14.847 1.00 87.88 291 TYR A O 1
ATOM 1998 N N . SER A 1 292 ? 4.245 5.221 16.441 1.00 92.50 292 SER A N 1
ATOM 1999 C CA . SER A 1 292 ? 4.010 4.063 15.579 1.00 92.50 292 SER A CA 1
ATOM 2000 C C . SER A 1 292 ? 2.521 3.799 15.376 1.00 92.50 292 SER A C 1
ATOM 2002 O O . SER A 1 292 ? 1.788 3.519 16.326 1.00 92.50 292 SER A O 1
ATOM 2004 N N . TYR A 1 293 ? 2.090 3.822 14.117 1.00 96.56 293 TYR A N 1
ATOM 2005 C CA . TYR A 1 293 ? 0.808 3.309 13.648 1.00 96.56 293 TYR A CA 1
ATOM 2006 C C . TYR A 1 293 ? 1.037 1.984 12.926 1.00 96.56 293 TYR A C 1
ATOM 2008 O O . TYR A 1 293 ? 1.659 1.950 11.865 1.00 96.56 293 TYR A O 1
ATOM 2016 N N . VAL A 1 294 ? 0.537 0.891 13.491 1.00 98.44 294 VAL A N 1
ATOM 2017 C CA . VAL A 1 294 ? 0.745 -0.458 12.957 1.00 98.44 294 VAL A CA 1
ATOM 2018 C C . VAL A 1 294 ? -0.610 -1.104 12.716 1.00 98.44 294 VAL A C 1
ATOM 2020 O O . VAL A 1 294 ? -1.375 -1.313 13.655 1.00 98.44 294 VAL A O 1
ATOM 2023 N N . GLY A 1 295 ? -0.923 -1.394 11.458 1.00 98.69 295 GLY A N 1
ATOM 2024 C CA . GLY A 1 295 ? -2.183 -2.005 11.053 1.00 98.69 295 GLY A CA 1
ATOM 2025 C C . GLY A 1 295 ? -1.975 -3.259 10.221 1.00 98.69 295 GLY A C 1
ATOM 2026 O O . GLY A 1 295 ? -1.085 -3.308 9.375 1.00 98.69 295 GLY A O 1
ATOM 2027 N N . GLY A 1 296 ? -2.825 -4.269 10.390 1.00 98.81 296 GLY A N 1
ATOM 2028 C CA . GLY A 1 296 ? -2.768 -5.452 9.525 1.00 98.81 296 GLY A CA 1
ATOM 2029 C C . GLY A 1 296 ? -3.109 -5.140 8.066 1.00 98.81 296 GLY A C 1
ATOM 2030 O O . GLY A 1 296 ? -2.548 -5.758 7.171 1.00 98.81 296 GLY A O 1
ATOM 2031 N N . LEU A 1 297 ? -3.961 -4.143 7.798 1.00 98.81 297 LEU A N 1
ATOM 2032 C CA . LEU A 1 297 ? -4.245 -3.638 6.450 1.00 98.81 297 LEU A CA 1
ATOM 2033 C C . LEU A 1 297 ? -3.580 -2.281 6.212 1.00 98.81 297 LEU A C 1
ATOM 2035 O O . LEU A 1 297 ? -2.825 -2.137 5.252 1.00 98.81 297 LEU A O 1
ATOM 2039 N N . VAL A 1 298 ? -3.859 -1.290 7.065 1.00 98.81 298 VAL A N 1
ATOM 2040 C CA . VAL A 1 298 ? -3.392 0.093 6.884 1.00 98.81 298 VAL A CA 1
ATOM 2041 C C . VAL A 1 298 ? -2.730 0.619 8.149 1.00 98.81 298 VAL A C 1
ATOM 2043 O O . VAL A 1 298 ? -3.340 0.575 9.209 1.00 98.81 298 VAL A O 1
ATOM 2046 N N . GLY A 1 299 ? -1.522 1.174 8.060 1.00 98.38 299 GLY A N 1
ATOM 2047 C CA . GLY A 1 299 ? -0.883 1.812 9.216 1.00 98.38 299 GLY A CA 1
ATOM 2048 C C . GLY A 1 299 ? -1.695 3.015 9.702 1.00 98.38 299 GLY A C 1
ATOM 2049 O O . GLY A 1 299 ? -2.324 2.963 10.758 1.00 98.38 299 GLY A O 1
ATOM 2050 N N . ASN A 1 300 ? -1.734 4.079 8.900 1.00 96.88 300 ASN A N 1
ATOM 2051 C CA . ASN A 1 300 ? -2.496 5.299 9.187 1.00 96.88 300 ASN A CA 1
ATOM 2052 C C . ASN A 1 300 ? -3.540 5.574 8.092 1.00 96.88 300 ASN A C 1
ATOM 2054 O O . ASN A 1 300 ? -3.204 5.630 6.908 1.00 96.88 300 ASN A O 1
ATOM 2058 N N . ASN A 1 301 ? -4.805 5.749 8.474 1.00 95.62 301 ASN A N 1
ATOM 2059 C CA . ASN A 1 301 ? -5.915 5.972 7.560 1.00 95.62 301 ASN A CA 1
ATOM 2060 C C . ASN A 1 301 ? -6.650 7.293 7.817 1.00 95.62 301 ASN A C 1
ATOM 2062 O O . ASN A 1 301 ? -7.387 7.419 8.794 1.00 95.62 301 ASN A O 1
ATOM 2066 N N . ASN A 1 302 ? -6.575 8.216 6.856 1.00 92.00 302 ASN A N 1
ATOM 2067 C CA . ASN A 1 302 ? -7.373 9.446 6.835 1.00 92.00 302 ASN A CA 1
ATOM 2068 C C . ASN A 1 302 ? -8.423 9.461 5.702 1.00 92.00 302 ASN A C 1
ATOM 2070 O O . ASN A 1 302 ? -8.760 10.509 5.153 1.00 92.00 302 ASN A O 1
ATOM 2074 N N . SER A 1 303 ? -8.889 8.286 5.260 1.00 90.69 303 SER A N 1
ATOM 2075 C CA . SER A 1 303 ? -9.833 8.183 4.140 1.00 90.69 303 SER A CA 1
ATOM 2076 C C . SER A 1 303 ? -10.733 6.942 4.219 1.00 90.69 303 SER A C 1
ATOM 2078 O O . SER A 1 303 ? -10.959 6.423 5.311 1.00 90.69 303 SER A O 1
ATOM 2080 N N . SER A 1 304 ? -11.328 6.499 3.107 1.00 93.88 304 SER A N 1
ATOM 2081 C CA . SER A 1 304 ? -12.288 5.384 3.119 1.00 93.88 304 SER A CA 1
ATOM 2082 C C . SER A 1 304 ? -11.631 4.015 2.936 1.00 93.88 304 SER A C 1
ATOM 2084 O O . SER A 1 304 ? -10.897 3.787 1.975 1.00 93.88 304 SER A O 1
ATOM 2086 N N . ILE A 1 305 ? -11.992 3.079 3.813 1.00 97.19 305 ILE A N 1
ATOM 2087 C CA . ILE A 1 305 ? -11.731 1.643 3.701 1.00 97.19 305 ILE A CA 1
ATOM 2088 C C . ILE A 1 305 ? -13.079 0.916 3.695 1.00 97.19 305 ILE A C 1
ATOM 2090 O O . ILE A 1 305 ? -13.945 1.161 4.543 1.00 97.19 305 ILE A O 1
ATOM 2094 N N . SER A 1 306 ? -13.270 0.025 2.727 1.00 96.50 306 SER A N 1
ATOM 2095 C CA . SER A 1 306 ? -14.505 -0.746 2.574 1.00 96.50 306 SER A CA 1
ATOM 2096 C C . SER A 1 306 ? -14.237 -2.173 2.113 1.00 96.50 306 SER A C 1
ATOM 2098 O O . SER A 1 306 ? -13.284 -2.404 1.373 1.00 96.50 306 SER A O 1
ATOM 2100 N N . ASN A 1 307 ? -15.066 -3.131 2.534 1.00 95.38 307 ASN A N 1
ATOM 2101 C CA . ASN A 1 307 ? -15.024 -4.524 2.060 1.00 95.38 307 ASN A CA 1
ATOM 2102 C C . ASN A 1 307 ? -13.617 -5.151 2.108 1.00 95.38 307 ASN A C 1
ATOM 2104 O O . ASN A 1 307 ? -13.218 -5.877 1.200 1.00 95.38 307 ASN A O 1
ATOM 2108 N N . SER A 1 308 ? -12.822 -4.798 3.116 1.00 97.94 308 SER A N 1
ATOM 2109 C CA . SER A 1 308 ? -11.396 -5.119 3.157 1.00 97.94 308 SER A CA 1
ATOM 2110 C C . SER A 1 308 ? -11.036 -5.814 4.460 1.00 97.94 308 SER A C 1
ATOM 2112 O O . SER A 1 308 ? -11.709 -5.632 5.476 1.00 97.94 308 SER A O 1
ATOM 2114 N N . TYR A 1 309 ? -9.982 -6.627 4.450 1.00 98.44 309 TYR A N 1
ATOM 2115 C CA . TYR A 1 309 ? -9.654 -7.429 5.626 1.00 98.44 309 TYR A CA 1
ATOM 2116 C C . TYR A 1 309 ? -8.171 -7.704 5.826 1.00 98.44 309 TYR A C 1
ATOM 2118 O O . TYR A 1 309 ? -7.375 -7.664 4.888 1.00 98.44 309 TYR A O 1
ATOM 2126 N N . ALA A 1 310 ? -7.815 -8.016 7.071 1.00 98.62 310 ALA A N 1
ATOM 2127 C CA . ALA A 1 310 ? -6.477 -8.454 7.437 1.00 98.62 310 ALA A CA 1
ATOM 2128 C C . ALA A 1 310 ? -6.491 -9.683 8.354 1.00 98.62 310 ALA A C 1
ATOM 2130 O O . ALA A 1 310 ? -7.271 -9.763 9.301 1.00 98.62 310 ALA A O 1
ATOM 2131 N N . THR A 1 311 ? -5.614 -10.650 8.088 1.00 98.38 311 THR A N 1
ATOM 2132 C CA . THR A 1 311 ? -5.567 -11.916 8.852 1.00 98.38 311 THR A CA 1
ATOM 2133 C C . THR A 1 311 ? -4.216 -12.180 9.513 1.00 98.38 311 THR A C 1
ATOM 2135 O O . THR A 1 311 ? -4.124 -13.040 10.387 1.00 98.38 311 THR A O 1
ATOM 2138 N N . GLY A 1 312 ? -3.165 -11.458 9.114 1.00 98.19 312 GLY A N 1
ATOM 2139 C CA . GLY A 1 312 ? -1.837 -11.585 9.708 1.00 98.19 312 GLY A CA 1
ATOM 2140 C C . GLY A 1 312 ? -1.786 -11.046 11.138 1.00 98.19 312 GLY A C 1
ATOM 2141 O O . GLY A 1 312 ? -2.532 -10.137 11.501 1.00 98.19 312 GLY A O 1
ATOM 2142 N N . SER A 1 313 ? -0.893 -11.597 11.962 1.00 98.69 313 SER A N 1
ATOM 2143 C CA . SER A 1 313 ? -0.624 -11.054 13.297 1.00 98.69 313 SER A CA 1
ATOM 2144 C C . SER A 1 313 ? -0.011 -9.658 13.202 1.00 98.69 313 SER A C 1
ATOM 2146 O O . SER A 1 313 ? 0.851 -9.428 12.349 1.00 98.69 313 SER A O 1
ATOM 2148 N N . VAL A 1 314 ? -0.388 -8.769 14.118 1.00 98.88 314 VAL A N 1
ATOM 2149 C CA . VAL A 1 314 ? 0.108 -7.391 14.172 1.00 98.88 314 VAL A CA 1
ATOM 2150 C C . VAL A 1 314 ? 0.792 -7.153 15.511 1.00 98.88 314 VAL A C 1
ATOM 2152 O O . VAL A 1 314 ? 0.187 -7.382 16.558 1.00 98.88 314 VAL A O 1
ATOM 2155 N N . SER A 1 315 ? 2.043 -6.696 15.495 1.00 97.81 315 SER A N 1
ATOM 2156 C CA . SER A 1 315 ? 2.791 -6.416 16.720 1.00 97.81 315 SER A CA 1
ATOM 2157 C C . SER A 1 315 ? 3.588 -5.116 16.665 1.00 97.81 315 SER A C 1
ATOM 2159 O O . SER A 1 315 ? 4.042 -4.677 15.610 1.00 97.81 315 SER A O 1
ATOM 2161 N N . SER A 1 316 ? 3.778 -4.493 17.826 1.00 95.50 316 SER A N 1
ATOM 2162 C CA . SER A 1 316 ? 4.688 -3.358 17.986 1.00 95.50 316 SER A CA 1
ATOM 2163 C C . SER A 1 316 ? 5.531 -3.519 19.243 1.00 95.50 316 SER A C 1
ATOM 2165 O O . SER A 1 316 ? 4.990 -3.796 20.316 1.00 95.50 316 SER A O 1
ATOM 2167 N N . THR A 1 317 ? 6.842 -3.327 19.112 1.00 93.19 317 THR A N 1
ATOM 2168 C CA . THR A 1 317 ? 7.796 -3.412 20.221 1.00 93.19 317 THR A CA 1
ATOM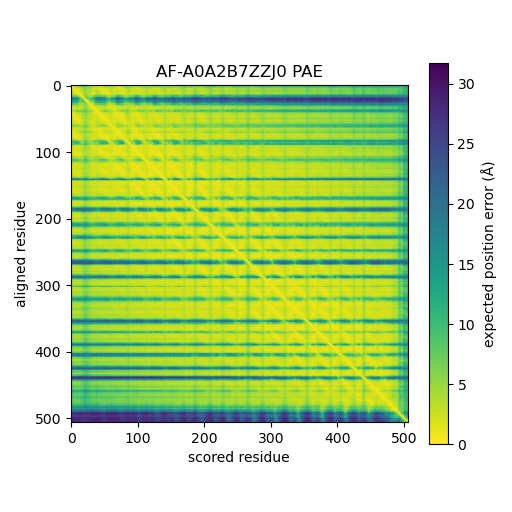 2169 C C . THR A 1 317 ? 8.609 -2.128 20.325 1.00 93.19 317 THR A C 1
ATOM 2171 O O . THR A 1 317 ? 9.437 -1.842 19.465 1.00 93.19 317 THR A O 1
ATOM 2174 N N . SER A 1 318 ? 8.429 -1.385 21.412 1.00 89.06 318 SER A N 1
ATOM 2175 C CA . SER A 1 318 ? 9.207 -0.183 21.712 1.00 89.06 318 SER A CA 1
ATOM 2176 C C . SER A 1 318 ? 10.136 -0.420 22.897 1.00 89.06 318 SER A C 1
ATOM 2178 O O . SER A 1 318 ? 9.696 -0.747 24.003 1.00 89.06 318 SER A O 1
ATOM 2180 N N . THR A 1 319 ? 11.434 -0.218 22.677 1.00 85.69 319 THR A N 1
ATOM 2181 C CA . THR A 1 319 ? 12.458 -0.206 23.734 1.00 85.69 319 THR A CA 1
ATOM 2182 C C . THR A 1 319 ? 12.931 1.214 24.055 1.00 85.69 319 THR A C 1
ATOM 2184 O O . THR A 1 319 ? 13.983 1.390 24.668 1.00 85.69 319 THR A O 1
ATOM 2187 N N . SER A 1 320 ? 12.185 2.235 23.619 1.00 82.56 320 SER A N 1
ATOM 2188 C CA . SER A 1 320 ? 12.492 3.645 23.878 1.00 82.56 320 SER A CA 1
ATOM 2189 C C . SER A 1 320 ? 12.554 3.942 25.376 1.00 82.56 320 SER A C 1
ATOM 2191 O O . SER A 1 320 ? 11.687 3.530 26.140 1.00 82.56 320 SER A O 1
ATOM 2193 N N . THR A 1 321 ? 13.545 4.706 25.825 1.00 77.75 321 THR A N 1
ATOM 2194 C CA . THR A 1 321 ? 13.648 5.129 27.234 1.00 77.75 321 THR A CA 1
ATOM 2195 C C . THR A 1 321 ? 13.004 6.495 27.495 1.00 77.75 321 THR A C 1
ATOM 2197 O O . THR A 1 321 ? 12.773 6.855 28.650 1.00 77.75 321 THR A O 1
ATOM 2200 N N . SER A 1 322 ? 12.684 7.255 26.441 1.00 79.56 322 SER A N 1
ATOM 2201 C CA . SER A 1 322 ? 12.225 8.649 26.545 1.00 79.56 322 SER A CA 1
ATOM 2202 C C . SER A 1 322 ? 10.726 8.806 26.306 1.00 79.56 322 SER A C 1
ATOM 2204 O O . SER A 1 322 ? 10.010 9.311 27.167 1.00 79.56 322 SER A O 1
ATOM 2206 N N . TYR A 1 323 ? 10.248 8.397 25.130 1.00 82.19 323 TYR A N 1
ATOM 2207 C CA . TYR A 1 323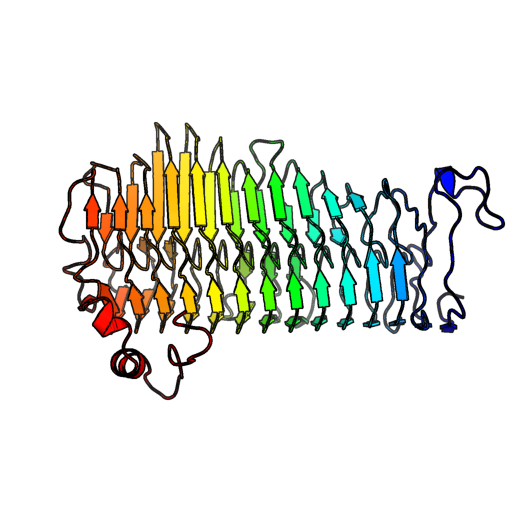 ? 8.878 8.656 24.699 1.00 82.19 323 TYR A CA 1
ATOM 2208 C C . TYR A 1 323 ? 8.439 7.630 23.659 1.00 82.19 323 TYR A C 1
ATOM 2210 O O . TYR A 1 323 ? 9.151 7.396 22.678 1.00 82.19 323 TYR A O 1
ATOM 2218 N N . SER A 1 324 ? 7.256 7.048 23.847 1.00 86.62 324 SER A N 1
ATOM 2219 C CA . SER A 1 324 ? 6.668 6.142 22.862 1.00 86.62 324 SER A CA 1
ATOM 2220 C C . SER A 1 324 ? 5.147 6.221 22.851 1.00 86.62 324 SER A C 1
ATOM 2222 O O . SER A 1 324 ? 4.493 6.082 23.882 1.00 86.62 324 SER A O 1
ATOM 2224 N N . THR A 1 325 ? 4.576 6.407 21.667 1.00 89.38 325 THR A N 1
ATOM 2225 C CA . THR A 1 325 ? 3.144 6.276 21.414 1.00 89.38 325 THR A CA 1
ATOM 2226 C C . THR A 1 325 ? 2.933 5.220 20.345 1.00 89.38 325 THR A C 1
ATOM 2228 O O . THR A 1 325 ? 3.495 5.281 19.252 1.00 89.38 325 THR A O 1
ATOM 2231 N N . THR A 1 326 ? 2.136 4.215 20.676 1.00 92.69 326 THR A N 1
ATOM 2232 C CA . THR A 1 326 ? 1.883 3.074 19.799 1.00 92.69 326 THR A CA 1
ATOM 2233 C C . THR A 1 326 ? 0.387 2.917 19.610 1.00 92.69 326 THR A C 1
ATOM 2235 O O . THR A 1 326 ? -0.380 2.909 20.570 1.00 92.69 326 THR A O 1
ATOM 2238 N N . SER A 1 327 ? -0.035 2.821 18.356 1.00 96.00 327 SER A N 1
ATOM 2239 C CA . SER A 1 327 ? -1.401 2.495 17.967 1.00 96.00 327 SER A CA 1
ATOM 2240 C C . SER A 1 327 ? -1.354 1.261 17.082 1.00 96.00 327 SER A C 1
ATOM 2242 O O . SER A 1 327 ? -0.895 1.326 15.941 1.00 96.00 327 SER A O 1
ATOM 2244 N N . VAL A 1 328 ? -1.793 0.132 17.627 1.00 98.38 328 VAL A N 1
ATOM 2245 C CA . VAL A 1 328 ? -1.716 -1.175 16.975 1.00 98.38 328 VAL A CA 1
ATOM 2246 C C . VAL A 1 328 ? -3.131 -1.684 16.743 1.00 98.38 328 VAL A C 1
ATOM 2248 O O . VAL A 1 328 ? -3.891 -1.863 17.693 1.00 98.38 328 VAL A O 1
ATOM 2251 N N . GLY A 1 329 ? -3.499 -1.892 15.483 1.00 98.69 329 GLY A N 1
ATOM 2252 C CA . GLY A 1 329 ? -4.806 -2.406 15.095 1.00 98.69 329 GLY A CA 1
ATOM 2253 C C . GLY A 1 329 ? -4.697 -3.638 14.215 1.00 98.69 329 GLY A C 1
ATOM 2254 O O . GLY A 1 329 ? -3.840 -3.703 13.336 1.00 98.69 329 GLY A O 1
ATOM 2255 N N . GLY A 1 330 ? -5.595 -4.604 14.385 1.00 98.81 330 GLY A N 1
ATOM 2256 C CA . GLY A 1 330 ? -5.624 -5.767 13.493 1.00 98.81 330 GLY A CA 1
ATOM 2257 C C . GLY A 1 330 ? -5.941 -5.394 12.043 1.00 98.81 330 GLY A C 1
ATOM 2258 O O . GLY A 1 330 ? -5.421 -6.026 11.133 1.00 98.81 330 GLY A O 1
ATOM 2259 N N . LEU A 1 331 ? -6.722 -4.333 11.804 1.00 98.81 331 LEU A N 1
ATOM 2260 C CA . LEU A 1 331 ? -6.960 -3.766 10.472 1.00 98.81 331 LEU A CA 1
ATOM 2261 C C . LEU A 1 331 ? -6.215 -2.442 10.286 1.00 98.81 331 LEU A C 1
ATOM 2263 O O . LEU A 1 331 ? -5.473 -2.293 9.318 1.00 98.81 331 LEU A O 1
ATOM 2267 N N . VAL A 1 332 ? -6.415 -1.481 11.194 1.00 98.81 332 VAL A N 1
ATOM 2268 C CA . VAL A 1 332 ? -5.891 -0.115 11.056 1.00 98.81 332 VAL A CA 1
ATOM 2269 C C . VAL A 1 332 ? -5.176 0.344 12.322 1.00 98.81 332 VAL A C 1
ATOM 2271 O O . VAL A 1 332 ? -5.765 0.319 13.396 1.00 98.81 332 VAL A O 1
ATOM 2274 N N . GLY A 1 333 ? -3.938 0.823 12.214 1.00 98.31 333 GLY A N 1
ATOM 2275 C CA . GLY A 1 333 ? -3.217 1.381 13.363 1.00 98.31 333 GLY A CA 1
ATOM 2276 C C . GLY A 1 333 ? -3.896 2.644 13.902 1.00 98.31 333 GLY A C 1
ATOM 2277 O O . GLY A 1 333 ? -4.428 2.649 15.012 1.00 98.31 333 GLY A O 1
ATOM 2278 N N . GLY A 1 334 ? -3.911 3.710 13.100 1.00 96.69 334 GLY A N 1
ATOM 2279 C CA . GLY A 1 334 ? -4.603 4.971 13.389 1.00 96.69 334 GLY A CA 1
ATOM 2280 C C . GLY A 1 334 ? -5.666 5.285 12.341 1.00 96.69 334 GLY A C 1
ATOM 2281 O O . GLY A 1 334 ? -5.392 5.193 11.148 1.00 96.69 334 GLY A O 1
ATOM 2282 N N . ASN A 1 335 ? -6.872 5.659 12.765 1.00 95.94 335 ASN A N 1
ATOM 2283 C CA . ASN A 1 335 ? -7.984 5.984 11.880 1.00 95.94 335 ASN A CA 1
ATOM 2284 C C . ASN A 1 335 ? -8.580 7.357 12.199 1.00 95.94 335 ASN A C 1
ATOM 2286 O O . ASN A 1 335 ? -9.000 7.605 13.323 1.00 95.94 335 ASN A O 1
ATOM 2290 N N . SER A 1 336 ? -8.709 8.204 11.186 1.00 92.75 336 SER A N 1
ATOM 2291 C CA . SER A 1 336 ? -9.552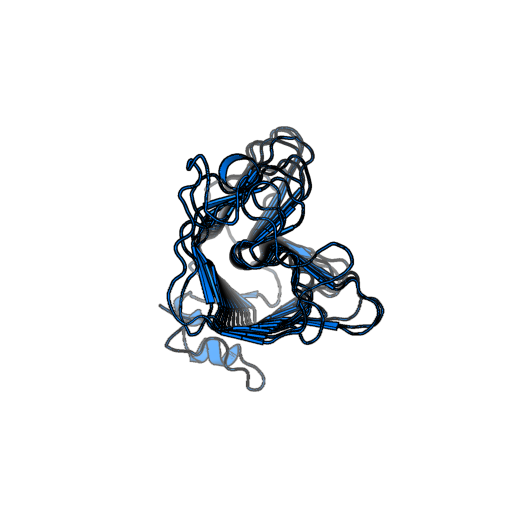 9.408 11.192 1.00 92.75 336 SER A CA 1
ATOM 2292 C C . SER A 1 336 ? -10.564 9.425 10.043 1.00 92.75 336 SER A C 1
ATOM 2294 O O . SER A 1 336 ? -11.367 10.350 9.931 1.00 92.75 336 SER A O 1
ATOM 2296 N N . GLY A 1 337 ? -10.530 8.398 9.189 1.00 92.31 337 GLY A N 1
ATOM 2297 C CA . GLY A 1 337 ? -11.435 8.216 8.063 1.00 92.31 337 GLY A CA 1
ATOM 2298 C C . GLY A 1 337 ? -12.604 7.270 8.355 1.00 92.31 337 GLY A C 1
ATOM 2299 O O . GLY A 1 337 ? -12.976 7.021 9.504 1.00 92.31 337 GLY A O 1
ATOM 2300 N N . ARG A 1 338 ? -13.196 6.728 7.287 1.00 93.81 338 ARG A N 1
ATOM 2301 C CA . ARG A 1 338 ? -14.337 5.807 7.359 1.00 93.81 338 ARG A CA 1
ATOM 2302 C C . ARG A 1 338 ? -13.882 4.373 7.133 1.00 93.81 338 ARG A C 1
ATOM 2304 O O . ARG A 1 338 ? -13.257 4.081 6.118 1.00 93.81 338 ARG A O 1
ATOM 2311 N N . ILE A 1 339 ? -14.267 3.479 8.032 1.00 96.62 339 ILE A N 1
ATOM 2312 C CA . ILE A 1 339 ? -14.100 2.034 7.898 1.00 96.62 339 ILE A CA 1
ATOM 2313 C C . ILE A 1 339 ? -15.491 1.411 7.835 1.00 96.62 339 ILE A C 1
ATOM 2315 O O . ILE A 1 339 ? -16.354 1.671 8.677 1.00 96.62 339 ILE A O 1
ATOM 2319 N N . SER A 1 340 ? -15.726 0.606 6.806 1.00 95.06 340 SER A N 1
ATOM 2320 C CA . SER A 1 340 ? -17.010 -0.059 6.599 1.00 95.06 340 SER A CA 1
ATOM 2321 C C . SER A 1 340 ? -16.825 -1.475 6.087 1.00 95.06 340 SER A C 1
ATOM 2323 O O . SER A 1 340 ? -15.892 -1.747 5.335 1.00 95.06 340 SER A O 1
ATOM 2325 N N . ASN A 1 341 ? -17.717 -2.384 6.460 1.00 93.06 341 ASN A N 1
ATOM 2326 C CA . ASN A 1 341 ? -17.767 -3.740 5.915 1.00 93.06 341 ASN A CA 1
ATOM 2327 C C . ASN A 1 341 ? -16.417 -4.484 5.980 1.00 93.06 341 ASN A C 1
ATOM 2329 O O . ASN A 1 341 ? -16.055 -5.192 5.043 1.00 93.06 341 ASN A O 1
ATOM 2333 N N . SER A 1 342 ? -15.629 -4.275 7.035 1.00 96.56 342 SER A N 1
ATOM 2334 C CA . SER A 1 342 ? -14.220 -4.688 7.080 1.00 96.56 342 SER A CA 1
ATOM 2335 C C . SER A 1 342 ? -13.903 -5.461 8.354 1.00 96.56 342 SER A C 1
ATOM 2337 O O . SER A 1 342 ? -14.593 -5.314 9.362 1.00 96.56 342 SER A O 1
ATOM 2339 N N . TYR A 1 343 ? -12.880 -6.312 8.331 1.00 96.88 343 TYR A N 1
ATOM 2340 C CA . TYR A 1 343 ? -12.593 -7.156 9.491 1.00 96.88 343 TYR A CA 1
ATOM 2341 C C . TYR A 1 343 ? -11.126 -7.522 9.672 1.00 96.88 343 TYR A C 1
ATOM 2343 O O . TYR A 1 343 ? -10.335 -7.505 8.730 1.00 96.88 343 TYR A O 1
ATOM 2351 N N . ALA A 1 344 ? -10.778 -7.890 10.904 1.00 98.19 344 ALA A N 1
ATOM 2352 C CA . ALA A 1 344 ? -9.469 -8.425 11.240 1.00 98.19 344 ALA A CA 1
ATOM 2353 C C . ALA A 1 344 ? -9.555 -9.686 12.105 1.00 98.19 344 ALA A C 1
ATOM 2355 O O . ALA A 1 344 ? -10.370 -9.773 13.024 1.00 98.19 344 ALA A O 1
ATOM 2356 N N . THR A 1 345 ? -8.702 -10.672 11.832 1.00 97.44 345 THR A N 1
ATOM 2357 C CA . THR A 1 345 ? -8.711 -11.950 12.573 1.00 97.44 345 THR A CA 1
ATOM 2358 C C . THR A 1 345 ? -7.389 -12.293 13.252 1.00 97.44 345 THR A C 1
ATOM 2360 O O . THR A 1 345 ? -7.383 -13.110 14.174 1.00 97.44 345 THR A O 1
ATOM 2363 N N . GLY A 1 346 ? -6.289 -11.655 12.845 1.00 97.62 346 GLY A N 1
ATOM 2364 C CA . GLY A 1 346 ? -4.970 -11.857 13.439 1.00 97.62 346 GLY A CA 1
ATOM 2365 C C . GLY A 1 346 ? -4.888 -11.358 14.883 1.00 97.62 346 GLY A C 1
ATOM 2366 O O . GLY A 1 346 ? -5.597 -10.435 15.285 1.00 97.62 346 GLY A O 1
ATOM 2367 N N . SER A 1 347 ? -4.011 -11.970 15.681 1.00 98.50 347 SER A N 1
ATOM 2368 C CA . SER A 1 347 ? -3.708 -11.483 17.030 1.00 98.50 347 SER A CA 1
ATOM 2369 C C . SER A 1 347 ? -3.017 -10.123 16.975 1.00 98.50 347 SER A C 1
ATOM 2371 O O . SER A 1 347 ? -2.154 -9.910 16.120 1.00 98.50 347 SER A O 1
ATOM 2373 N N . VAL A 1 348 ? -3.331 -9.251 17.929 1.00 98.88 348 VAL A N 1
ATOM 2374 C CA . VAL A 1 348 ? -2.778 -7.897 18.012 1.00 98.88 348 VAL A CA 1
ATOM 2375 C C . VAL A 1 348 ? -2.048 -7.734 19.336 1.00 98.88 348 VAL A C 1
ATOM 2377 O O . VAL A 1 348 ? -2.632 -7.986 20.391 1.00 98.88 348 VAL A O 1
ATOM 2380 N N . SER A 1 349 ? -0.783 -7.319 19.300 1.00 97.62 349 SER A N 1
ATOM 2381 C CA . SER A 1 349 ? 0.003 -7.121 20.516 1.00 97.62 349 SER A CA 1
ATOM 2382 C C . SER A 1 349 ? 0.848 -5.851 20.512 1.00 97.62 349 SER A C 1
ATOM 2384 O O . SER A 1 349 ? 1.323 -5.383 19.479 1.00 97.62 349 SER A O 1
ATOM 2386 N N . SER A 1 350 ? 1.076 -5.297 21.700 1.00 95.25 350 SER A N 1
ATOM 2387 C CA . SER A 1 350 ? 2.086 -4.258 21.908 1.00 95.25 350 SER A CA 1
ATOM 2388 C C . SER A 1 350 ? 2.965 -4.574 23.110 1.00 95.25 350 SER A C 1
ATOM 2390 O O . SER A 1 350 ? 2.460 -4.999 24.155 1.00 95.25 350 SER A O 1
ATOM 2392 N N . THR A 1 351 ? 4.239 -4.229 23.018 1.00 92.12 351 THR A N 1
ATOM 2393 C CA . THR A 1 351 ? 5.181 -4.281 24.131 1.00 92.12 351 THR A CA 1
ATOM 2394 C C . THR A 1 351 ? 5.950 -2.970 24.200 1.00 92.12 351 THR A C 1
ATOM 2396 O O . THR A 1 351 ? 6.583 -2.567 23.229 1.00 92.12 351 THR A O 1
ATOM 2399 N N . ALA A 1 352 ? 5.927 -2.317 25.358 1.00 86.75 352 ALA A N 1
ATOM 2400 C CA . ALA A 1 352 ? 6.750 -1.149 25.636 1.00 86.75 352 ALA A CA 1
ATOM 2401 C C . ALA A 1 352 ? 7.415 -1.287 27.009 1.00 86.75 352 ALA A C 1
ATOM 2403 O O . ALA A 1 352 ? 6.735 -1.526 28.007 1.00 86.75 352 ALA A O 1
ATOM 2404 N N . THR A 1 353 ? 8.736 -1.116 27.062 1.00 76.88 353 THR A N 1
ATOM 2405 C CA . THR A 1 353 ? 9.539 -1.211 28.300 1.00 76.88 353 THR A CA 1
ATOM 2406 C C . THR A 1 353 ? 9.997 0.158 28.816 1.00 76.88 353 THR A C 1
ATOM 2408 O O . THR A 1 353 ? 10.975 0.254 29.554 1.00 76.88 353 THR A O 1
ATOM 2411 N N . THR A 1 354 ? 9.350 1.238 28.374 1.00 69.06 354 THR A N 1
ATOM 2412 C CA . THR A 1 354 ? 9.811 2.612 28.615 1.00 69.06 354 THR A CA 1
ATOM 2413 C C . THR A 1 354 ? 9.701 3.001 30.092 1.00 69.06 354 THR A C 1
ATOM 2415 O O . THR A 1 354 ? 8.690 2.694 30.722 1.00 69.06 354 THR A O 1
ATOM 2418 N N . THR A 1 355 ? 10.652 3.777 30.614 1.00 64.88 355 THR A N 1
ATOM 2419 C CA . THR A 1 355 ? 10.666 4.233 32.020 1.00 64.88 355 THR A CA 1
ATOM 2420 C C . THR A 1 355 ? 10.096 5.640 32.247 1.00 64.88 355 THR A C 1
ATOM 2422 O O . THR A 1 355 ? 9.947 6.040 33.398 1.00 64.88 355 THR A O 1
ATOM 2425 N N . SER A 1 356 ? 9.790 6.390 31.180 1.00 75.19 356 SER A N 1
ATOM 2426 C CA . SER A 1 356 ? 9.405 7.811 31.252 1.00 75.19 356 SER A CA 1
ATOM 2427 C C . SER A 1 356 ? 7.917 8.037 30.944 1.00 75.19 356 SER A C 1
ATOM 2429 O O . SER A 1 356 ? 7.086 8.003 31.847 1.00 75.19 356 SER A O 1
ATOM 2431 N N . TYR A 1 357 ? 7.563 8.248 29.670 1.00 77.50 357 TYR A N 1
ATOM 2432 C CA . TYR A 1 357 ? 6.176 8.372 29.223 1.00 77.50 357 TYR A CA 1
ATOM 2433 C C . TYR A 1 357 ? 5.915 7.440 28.049 1.00 77.50 357 TYR A C 1
ATOM 2435 O O . TYR A 1 357 ? 6.643 7.444 27.052 1.00 77.50 357 TYR A O 1
ATOM 2443 N N . SER A 1 358 ? 4.826 6.688 28.139 1.00 81.38 358 SER A N 1
ATOM 2444 C CA . SER A 1 358 ? 4.321 5.950 26.993 1.00 81.38 358 SER A CA 1
ATOM 2445 C C . SER A 1 358 ? 2.804 5.890 26.950 1.00 81.38 358 SER A C 1
ATOM 2447 O O . SER A 1 358 ? 2.110 5.907 27.973 1.00 81.38 358 SER A O 1
ATOM 2449 N N . SER A 1 359 ? 2.299 5.829 25.722 1.00 88.19 359 SER A N 1
ATOM 2450 C CA . SER A 1 359 ? 0.900 5.577 25.420 1.00 88.19 359 SER A CA 1
ATOM 2451 C C . SER A 1 359 ? 0.786 4.388 24.486 1.00 88.19 359 SER A C 1
ATOM 2453 O O . SER A 1 359 ? 1.455 4.331 23.454 1.00 88.19 359 SER A O 1
ATOM 2455 N N . SER A 1 360 ? -0.060 3.431 24.838 1.00 92.12 360 SER A N 1
ATOM 2456 C CA . SER A 1 360 ? -0.321 2.276 23.995 1.00 92.12 360 SER A CA 1
ATOM 2457 C C . SER A 1 360 ? -1.814 2.106 23.787 1.00 92.12 360 SER A C 1
ATOM 2459 O O . SER A 1 360 ? -2.569 2.008 24.750 1.00 92.12 360 SER A O 1
ATOM 2461 N N . SER A 1 361 ? -2.237 2.100 22.527 1.00 95.56 361 SER A N 1
ATOM 2462 C CA . SER A 1 361 ? -3.614 1.864 22.103 1.00 95.56 361 SER A CA 1
ATOM 2463 C C . SER A 1 361 ? -3.642 0.637 21.203 1.00 95.56 361 SER A C 1
ATOM 2465 O O . SER A 1 361 ? -3.119 0.660 20.092 1.00 95.56 361 SER A O 1
ATOM 2467 N N . VAL A 1 362 ? -4.223 -0.452 21.694 1.00 98.06 362 VAL A N 1
ATOM 2468 C CA . VAL A 1 362 ? -4.216 -1.754 21.024 1.00 98.06 362 VAL A CA 1
ATOM 2469 C C . VAL A 1 362 ? -5.654 -2.197 20.802 1.00 98.06 362 VAL A C 1
ATOM 2471 O O . VAL A 1 362 ? -6.404 -2.378 21.761 1.00 98.06 362 VAL A O 1
ATOM 2474 N N . GLY A 1 363 ? -6.054 -2.349 19.545 1.00 98.50 363 GLY A N 1
ATOM 2475 C CA . GLY A 1 363 ? -7.403 -2.766 19.178 1.00 98.50 363 GLY A CA 1
ATOM 2476 C C . GLY A 1 363 ? -7.404 -3.957 18.238 1.00 98.50 363 GLY A C 1
ATOM 2477 O O . GLY A 1 363 ? -6.564 -4.055 17.347 1.00 98.50 363 GLY A O 1
ATOM 2478 N N . GLY A 1 364 ? -8.380 -4.852 18.380 1.00 98.75 364 GLY A N 1
ATOM 2479 C CA . GLY A 1 364 ? -8.507 -5.981 17.456 1.00 98.75 364 GLY A CA 1
ATOM 2480 C C . GLY A 1 364 ? -8.782 -5.548 16.012 1.00 98.75 364 GLY A C 1
ATOM 2481 O O . GLY A 1 364 ? -8.325 -6.208 15.089 1.00 98.75 364 GLY A O 1
ATOM 2482 N N . LEU A 1 365 ? -9.469 -4.420 15.796 1.00 98.75 365 LEU A N 1
ATOM 2483 C CA . LEU A 1 365 ? -9.678 -3.809 14.479 1.00 98.75 365 LEU A CA 1
ATOM 2484 C C . LEU A 1 365 ? -8.865 -2.520 14.330 1.00 98.75 365 LEU A C 1
ATOM 2486 O O . LEU A 1 365 ? -8.095 -2.396 13.380 1.00 98.75 365 LEU A O 1
ATOM 2490 N N . VAL A 1 366 ? -9.035 -1.567 15.250 1.00 98.75 366 VAL A N 1
ATOM 2491 C CA . VAL A 1 366 ? -8.425 -0.231 15.166 1.00 98.75 366 VAL A CA 1
ATOM 2492 C C . VAL A 1 366 ? -7.642 0.089 16.432 1.00 98.75 366 VAL A C 1
ATOM 2494 O O . VAL A 1 366 ? -8.204 0.039 17.520 1.00 98.75 366 VAL A O 1
ATOM 2497 N N . GLY A 1 367 ? -6.371 0.471 16.312 1.00 98.06 367 GLY A N 1
ATOM 2498 C CA . GLY A 1 367 ? -5.576 0.902 17.466 1.00 98.06 367 GLY A CA 1
ATOM 2499 C C . GLY A 1 367 ? -6.140 2.182 18.085 1.00 98.06 367 GLY A C 1
ATOM 2500 O O . GLY A 1 367 ? -6.651 2.166 19.205 1.00 98.06 367 GLY A O 1
ATOM 2501 N N . SER A 1 368 ? -6.116 3.271 17.316 1.00 95.81 368 SER A N 1
ATOM 2502 C CA . SER A 1 368 ? -6.662 4.576 17.706 1.00 95.81 368 SER A CA 1
ATOM 2503 C C . SER A 1 368 ? -7.636 5.100 16.657 1.00 95.81 368 SER A C 1
ATOM 2505 O O . SER A 1 368 ? -7.255 5.300 15.507 1.00 95.81 368 SER A O 1
ATOM 2507 N N . ASN A 1 369 ? -8.878 5.364 17.050 1.00 94.56 369 ASN A N 1
ATOM 2508 C CA . ASN A 1 369 ? -9.876 6.045 16.235 1.00 94.56 369 ASN A CA 1
ATOM 2509 C C . ASN A 1 369 ? -10.037 7.488 16.731 1.00 94.56 369 ASN A C 1
ATOM 2511 O O . ASN A 1 369 ? -10.382 7.702 17.895 1.00 94.56 369 ASN A O 1
ATOM 2515 N N . ILE A 1 370 ? -9.748 8.461 15.867 1.00 90.50 370 ILE A N 1
ATOM 2516 C CA . ILE A 1 370 ? -9.619 9.874 16.226 1.00 90.50 370 ILE A CA 1
ATOM 2517 C C . ILE A 1 370 ? -10.352 10.828 15.283 1.00 90.50 370 ILE A C 1
ATOM 2519 O O . ILE A 1 370 ? -10.804 10.451 14.202 1.00 90.50 370 ILE A O 1
ATOM 2523 N N . GLY A 1 371 ? -10.466 12.095 15.690 1.00 85.06 371 GLY A N 1
ATOM 2524 C CA . GLY A 1 371 ? -11.077 13.149 14.878 1.00 85.06 371 GLY A CA 1
ATOM 2525 C C . GLY A 1 371 ? -12.566 12.889 14.645 1.00 85.06 371 GLY A C 1
ATOM 2526 O O . GLY A 1 371 ? -13.351 12.942 15.587 1.00 85.06 371 GLY A O 1
ATOM 2527 N N . SER A 1 372 ? -12.939 12.622 13.393 1.00 83.38 372 SER A N 1
ATOM 2528 C CA . SER A 1 372 ? -14.288 12.230 12.958 1.00 83.38 372 SER A CA 1
ATOM 2529 C C . SER A 1 372 ? -14.326 10.799 12.401 1.00 83.38 372 SER A C 1
ATOM 2531 O O . SER A 1 372 ? -15.100 10.499 11.489 1.00 83.38 372 SER A O 1
ATOM 2533 N N . GLY A 1 373 ? -13.427 9.931 12.875 1.00 89.12 373 GLY A N 1
ATOM 2534 C CA . GLY A 1 373 ? -13.334 8.555 12.406 1.00 89.12 373 GLY A CA 1
ATOM 2535 C C . GLY A 1 373 ? -14.627 7.778 12.665 1.00 89.12 373 GLY A C 1
ATOM 2536 O O . GLY A 1 373 ? -15.183 7.823 13.766 1.00 89.12 373 GLY A O 1
ATOM 2537 N N . SER A 1 374 ? -15.102 7.051 11.653 1.00 92.81 374 SER A N 1
ATOM 2538 C CA . SER A 1 374 ? -16.318 6.233 11.737 1.00 92.81 374 SER A CA 1
ATOM 2539 C C . SER A 1 374 ? -16.026 4.778 11.407 1.00 92.81 374 SER A C 1
ATOM 2541 O O . SER A 1 374 ? -15.290 4.475 10.467 1.00 92.81 374 SER A O 1
ATOM 2543 N N . ILE A 1 375 ? -16.619 3.875 12.183 1.00 95.94 375 ILE A N 1
ATOM 2544 C CA . ILE A 1 375 ? -16.514 2.429 12.001 1.00 95.94 375 ILE A CA 1
ATOM 2545 C C . ILE A 1 375 ? -17.931 1.875 11.919 1.00 95.94 375 ILE A C 1
ATOM 2547 O O . ILE A 1 375 ? -18.771 2.126 12.781 1.00 95.94 375 ILE A O 1
ATOM 2551 N N . SER A 1 376 ? -18.216 1.129 10.863 1.00 94.31 376 SER A N 1
ATOM 2552 C CA . SER A 1 376 ? -19.537 0.547 10.633 1.00 94.31 376 SER A CA 1
ATOM 2553 C C . SER A 1 376 ? -19.396 -0.857 10.082 1.00 94.31 376 SER A C 1
ATOM 2555 O O . SER A 1 376 ? -18.453 -1.118 9.334 1.00 94.31 376 SER A O 1
ATOM 2557 N N . ASN A 1 377 ? -20.318 -1.755 10.430 1.00 92.25 377 ASN A N 1
ATOM 2558 C CA . ASN A 1 377 ? -20.372 -3.108 9.872 1.00 92.25 377 ASN A CA 1
ATOM 2559 C C . ASN A 1 377 ? -18.973 -3.745 9.879 1.00 92.25 377 ASN A C 1
ATOM 2561 O O . ASN A 1 377 ? -18.415 -4.024 8.822 1.00 92.25 377 ASN A O 1
ATOM 2565 N N . SER A 1 378 ? -18.305 -3.788 11.031 1.00 95.12 378 SER A N 1
ATOM 2566 C CA . SER A 1 378 ? -16.914 -4.245 11.102 1.00 95.12 378 SER A CA 1
ATOM 2567 C C . SER A 1 378 ? -16.674 -5.133 12.319 1.00 95.12 378 SER A C 1
ATOM 2569 O O . SER A 1 378 ? -17.340 -4.985 13.343 1.00 95.12 378 SER A O 1
ATOM 2571 N N . TYR A 1 379 ? -15.742 -6.084 12.230 1.00 95.75 379 TYR A N 1
ATOM 2572 C CA . TYR A 1 379 ? -15.472 -6.983 13.357 1.00 95.75 379 TYR A CA 1
ATOM 2573 C C . TYR A 1 379 ? -14.009 -7.350 13.540 1.00 95.75 379 TYR A C 1
ATOM 2575 O O . TYR A 1 379 ? -13.213 -7.328 12.603 1.00 95.75 379 TYR A O 1
ATOM 2583 N N . ALA A 1 380 ? -13.682 -7.747 14.767 1.00 97.50 380 ALA A N 1
ATOM 2584 C CA . ALA A 1 380 ? -12.396 -8.335 15.102 1.00 97.50 380 ALA A CA 1
ATOM 2585 C C . ALA A 1 380 ? -12.545 -9.632 15.901 1.00 97.50 380 ALA A C 1
ATOM 2587 O O . ALA A 1 380 ? -13.348 -9.714 16.833 1.00 97.50 380 ALA A O 1
ATOM 2588 N N . THR A 1 381 ? -11.755 -10.654 15.568 1.00 96.44 381 THR A N 1
ATOM 2589 C CA . THR A 1 381 ? -11.818 -11.952 16.270 1.00 96.44 381 THR A CA 1
ATOM 2590 C C . THR A 1 381 ? -10.530 -12.362 16.969 1.00 96.44 381 THR A C 1
ATOM 2592 O O . THR A 1 381 ? -10.580 -13.240 17.833 1.00 96.44 381 THR A O 1
ATOM 2595 N N . GLY A 1 382 ? -9.397 -11.758 16.607 1.00 96.50 382 GLY A N 1
ATOM 2596 C CA . GLY A 1 382 ? -8.095 -12.056 17.195 1.00 96.50 382 GLY A CA 1
ATOM 2597 C C . GLY A 1 382 ? -7.983 -11.586 18.644 1.00 96.50 382 GLY A C 1
ATOM 2598 O O . GLY A 1 382 ? -8.622 -10.616 19.050 1.00 96.50 382 GLY A O 1
ATOM 2599 N N . SER A 1 383 ? -7.168 -12.282 19.436 1.00 98.25 383 SER A N 1
ATOM 2600 C CA . SER A 1 383 ? -6.835 -11.846 20.797 1.00 98.25 383 SER A CA 1
ATOM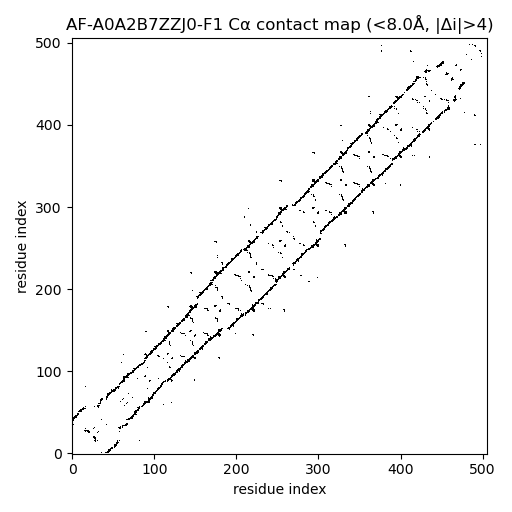 2601 C C . SER A 1 383 ? -6.020 -10.555 20.768 1.00 98.25 383 SER A C 1
ATOM 2603 O O . SER A 1 383 ? -5.172 -10.374 19.891 1.00 98.25 383 SER A O 1
ATOM 2605 N N . VAL A 1 384 ? -6.246 -9.694 21.756 1.00 98.75 384 VAL A N 1
ATOM 2606 C CA . VAL A 1 384 ? -5.627 -8.372 21.866 1.00 98.75 384 VAL A CA 1
ATOM 2607 C C . VAL A 1 384 ? -4.864 -8.288 23.182 1.00 98.75 384 VAL A C 1
ATOM 2609 O O . VAL A 1 384 ? -5.434 -8.511 24.252 1.00 98.75 384 VAL A O 1
ATOM 2612 N N . SER A 1 385 ? -3.571 -7.979 23.132 1.00 97.06 385 SER A N 1
ATOM 2613 C CA . SER A 1 385 ? -2.749 -7.903 24.338 1.00 97.06 385 SER A CA 1
ATOM 2614 C C . SER A 1 385 ? -1.807 -6.705 24.371 1.00 97.06 385 SER A C 1
ATOM 2616 O O . SER A 1 385 ? -1.289 -6.248 23.358 1.00 97.06 385 SER A O 1
ATOM 2618 N N . SER A 1 386 ? -1.552 -6.197 25.572 1.00 94.94 386 SER A N 1
ATOM 2619 C CA . SER A 1 386 ? -0.484 -5.236 25.815 1.00 94.94 386 SER A CA 1
ATOM 2620 C C . SER A 1 386 ? 0.322 -5.671 27.028 1.00 94.94 386 SER A C 1
ATOM 2622 O O . SER A 1 386 ? -0.228 -5.853 28.113 1.00 94.94 386 SER A O 1
ATOM 2624 N N . THR A 1 387 ? 1.630 -5.835 26.856 1.00 92.00 387 THR A N 1
ATOM 2625 C CA . THR A 1 387 ? 2.562 -6.028 27.979 1.00 92.00 387 THR A CA 1
ATOM 2626 C C . THR A 1 387 ? 3.249 -4.722 28.368 1.00 92.00 387 THR A C 1
ATOM 2628 O O . THR A 1 387 ? 4.183 -4.729 29.166 1.00 92.00 387 THR A O 1
ATOM 2631 N N . SER A 1 388 ? 2.817 -3.603 27.783 1.00 83.44 388 SER A N 1
ATOM 2632 C CA . SER A 1 388 ? 3.330 -2.275 28.080 1.00 83.44 388 SER A CA 1
ATOM 2633 C C . SER A 1 388 ? 2.991 -1.897 29.518 1.00 83.44 388 SER A C 1
ATOM 2635 O O . SER A 1 388 ? 1.826 -1.904 29.911 1.00 83.44 388 SER A O 1
ATOM 2637 N N . THR A 1 389 ? 3.994 -1.506 30.300 1.00 76.19 389 THR A N 1
ATOM 2638 C CA . THR A 1 389 ? 3.798 -0.906 31.634 1.00 76.19 389 THR A CA 1
ATOM 2639 C C . THR A 1 389 ? 3.626 0.612 31.529 1.00 76.19 389 THR A C 1
ATOM 2641 O O . THR A 1 389 ? 4.080 1.365 32.385 1.00 76.19 389 THR A O 1
ATOM 2644 N N . SER A 1 390 ? 3.037 1.060 30.418 1.00 71.12 390 SER A N 1
ATOM 2645 C CA . SER A 1 390 ? 2.989 2.453 29.997 1.00 71.12 390 SER A CA 1
ATOM 2646 C C . SER A 1 390 ? 2.067 3.308 30.858 1.00 71.12 390 SER A C 1
ATOM 2648 O O . SER A 1 390 ? 1.061 2.820 31.376 1.00 71.12 390 SER A O 1
ATOM 2650 N N . SER A 1 391 ? 2.366 4.610 30.928 1.00 77.25 391 SER A N 1
ATOM 2651 C CA . SER A 1 391 ? 1.591 5.603 31.683 1.00 77.25 391 SER A CA 1
ATOM 2652 C C . SER A 1 391 ? 0.122 5.641 31.263 1.00 77.25 391 SER A C 1
ATOM 2654 O O . SER A 1 391 ? -0.744 5.931 32.082 1.00 77.25 391 SER A O 1
ATOM 2656 N N . THR A 1 392 ? -0.173 5.344 29.993 1.00 86.81 392 THR A N 1
ATOM 2657 C CA . THR A 1 392 ? -1.540 5.168 29.492 1.00 86.81 392 THR A CA 1
ATOM 2658 C C . THR A 1 392 ? -1.611 3.934 28.600 1.00 86.81 392 THR A C 1
ATOM 2660 O O . THR A 1 392 ? -0.908 3.837 27.598 1.00 86.81 392 THR A O 1
ATOM 2663 N N . THR A 1 393 ? -2.464 2.976 28.951 1.00 92.12 393 THR A N 1
ATOM 2664 C CA . THR A 1 393 ? -2.618 1.732 28.182 1.00 92.12 393 THR A CA 1
ATOM 2665 C C . THR A 1 393 ? -4.093 1.518 27.900 1.00 92.12 393 THR A C 1
ATOM 2667 O O . THR A 1 393 ? -4.876 1.444 28.834 1.00 92.12 393 THR A O 1
ATOM 2670 N N . SER A 1 394 ? -4.488 1.434 26.636 1.00 95.06 394 SER A N 1
ATOM 2671 C CA . SER A 1 394 ? -5.874 1.230 26.211 1.00 95.06 394 SER A CA 1
ATOM 2672 C C . SER A 1 394 ? -5.935 -0.007 25.325 1.00 95.06 394 SER A C 1
ATOM 2674 O O . SER A 1 394 ? -5.360 -0.018 24.241 1.00 95.06 394 SER A O 1
ATOM 2676 N N . VAL A 1 395 ? -6.598 -1.062 25.787 1.00 97.44 395 VAL A N 1
ATOM 2677 C CA . VAL A 1 395 ? -6.700 -2.340 25.074 1.00 97.44 395 VAL A CA 1
ATOM 2678 C C . VAL A 1 395 ? -8.174 -2.660 24.869 1.00 97.44 395 VAL A C 1
ATOM 2680 O O . VAL A 1 395 ? -8.922 -2.755 25.838 1.00 97.44 395 VAL A O 1
ATOM 2683 N N . GLY A 1 396 ? -8.608 -2.804 23.620 1.00 98.00 396 GLY A N 1
ATOM 2684 C CA . GLY A 1 396 ? -10.003 -3.088 23.289 1.00 98.00 396 GLY A CA 1
ATOM 2685 C C . GLY A 1 396 ? -10.145 -4.224 22.291 1.00 98.00 396 GLY A C 1
ATOM 2686 O O . GLY A 1 396 ? -9.342 -4.358 21.370 1.00 98.00 396 GLY A O 1
ATOM 2687 N N . GLY A 1 397 ? -11.196 -5.030 22.439 1.00 98.50 397 GLY A N 1
ATOM 2688 C CA . GLY A 1 397 ? -11.458 -6.129 21.506 1.00 98.50 397 GLY A CA 1
ATOM 2689 C C . GLY A 1 397 ? -11.660 -5.668 20.056 1.00 98.50 397 GLY A C 1
ATOM 2690 O O . GLY A 1 397 ? -11.230 -6.356 19.138 1.00 98.50 397 GLY A O 1
ATOM 2691 N N . LEU A 1 398 ? -12.261 -4.494 19.834 1.00 98.50 398 LEU A N 1
ATOM 2692 C CA . LEU A 1 398 ? -12.419 -3.855 18.522 1.00 98.50 398 LEU A CA 1
ATOM 2693 C C . LEU A 1 398 ? -11.522 -2.620 18.391 1.00 98.50 398 LEU A C 1
ATOM 2695 O O . LEU A 1 398 ? -10.746 -2.529 17.444 1.00 98.50 398 LEU A O 1
ATOM 2699 N N . VAL A 1 399 ? -11.627 -1.672 19.325 1.00 98.38 399 VAL A N 1
ATOM 2700 C CA . VAL A 1 399 ? -10.923 -0.383 19.262 1.00 98.38 399 VAL A CA 1
ATOM 2701 C C . VAL A 1 399 ? -10.115 -0.154 20.531 1.00 98.38 399 VAL A C 1
ATOM 2703 O O . VAL A 1 399 ? -10.670 -0.194 21.624 1.00 98.38 399 VAL A O 1
ATOM 2706 N N . GLY A 1 400 ? -8.818 0.122 20.407 1.00 97.12 400 GLY A N 1
ATOM 2707 C CA . GLY A 1 400 ? -7.974 0.423 21.564 1.00 97.12 400 GLY A CA 1
ATOM 2708 C C . GLY A 1 400 ? -8.394 1.728 22.235 1.00 97.12 400 GLY A C 1
ATOM 2709 O O . GLY A 1 400 ? -8.806 1.738 23.394 1.00 97.12 400 GLY A O 1
ATOM 2710 N N . SER A 1 401 ? -8.348 2.826 21.483 1.00 94.75 401 SER A N 1
ATOM 2711 C CA . SER A 1 401 ? -8.718 4.166 21.942 1.00 94.75 401 SER A CA 1
ATOM 2712 C C . SER A 1 401 ? -9.660 4.846 20.949 1.00 94.75 401 SER A C 1
ATOM 2714 O O . SER A 1 401 ? -9.364 4.896 19.759 1.00 94.75 401 SER A O 1
ATOM 2716 N N . ASN A 1 402 ? -10.779 5.388 21.426 1.00 92.69 402 ASN A N 1
ATOM 2717 C CA . ASN A 1 402 ? -11.812 6.036 20.618 1.00 92.69 402 ASN A CA 1
ATOM 2718 C C . ASN A 1 402 ? -12.059 7.473 21.108 1.00 92.69 402 ASN A C 1
ATOM 2720 O O . ASN A 1 402 ? -12.774 7.681 22.093 1.00 92.69 402 ASN A O 1
ATOM 2724 N N . ILE A 1 403 ? -11.378 8.452 20.497 1.00 86.38 403 ILE A N 1
ATOM 2725 C CA . ILE A 1 403 ? -11.247 9.820 21.036 1.00 86.38 403 ILE A CA 1
ATOM 2726 C C . ILE A 1 403 ? -11.161 10.852 19.934 1.00 86.38 403 ILE A C 1
ATOM 2728 O O . ILE A 1 403 ? -10.206 10.870 19.165 1.00 86.38 403 ILE A O 1
ATOM 2732 N N . GLY A 1 404 ? -12.079 11.806 19.923 1.00 75.31 404 GLY A N 1
ATOM 2733 C CA . GLY A 1 404 ? -12.028 12.888 18.959 1.00 75.31 404 GLY A CA 1
ATOM 2734 C C . GLY A 1 404 ? -12.765 14.116 19.430 1.00 75.31 404 GLY A C 1
ATOM 2735 O O . GLY A 1 404 ? -13.615 14.072 20.313 1.00 75.31 404 GLY A O 1
ATOM 2736 N N . SER A 1 405 ? -12.410 15.224 18.794 1.00 71.88 405 SER A N 1
ATOM 2737 C CA . SER A 1 405 ? -13.093 16.506 18.913 1.00 71.88 405 SER A CA 1
ATOM 2738 C C . SER A 1 405 ? -14.328 16.608 18.007 1.00 71.88 405 SER A C 1
ATOM 2740 O O . SER A 1 405 ? -15.085 17.568 18.133 1.00 71.88 405 SER A O 1
ATOM 2742 N N . GLY A 1 406 ? -14.527 15.654 17.087 1.00 73.88 406 GLY A N 1
ATOM 2743 C CA . GLY A 1 406 ? -15.660 15.590 16.161 1.00 73.88 406 GLY A CA 1
ATOM 2744 C C . GLY A 1 406 ? -16.648 14.466 16.484 1.00 73.88 406 GLY A C 1
ATOM 2745 O O . GLY A 1 406 ? -16.540 13.794 17.508 1.00 73.88 406 GLY A O 1
ATOM 2746 N N . ARG A 1 407 ? -17.619 14.247 15.584 1.00 79.81 407 ARG A N 1
ATOM 2747 C CA . ARG A 1 407 ? -18.536 13.098 15.664 1.00 79.81 407 ARG A CA 1
ATOM 2748 C C . ARG A 1 407 ? -17.797 11.807 15.345 1.00 79.81 407 ARG A C 1
ATOM 2750 O O . ARG A 1 407 ? -17.412 11.584 14.199 1.00 79.81 407 ARG A O 1
ATOM 2757 N N . ILE A 1 408 ? -17.638 10.968 16.357 1.00 86.38 408 ILE A N 1
ATOM 2758 C CA . ILE A 1 408 ? -17.092 9.621 16.245 1.00 86.38 408 ILE A CA 1
ATOM 2759 C C . ILE A 1 408 ? -18.240 8.634 16.410 1.00 86.38 408 ILE A C 1
ATOM 2761 O O . ILE A 1 408 ? -18.994 8.706 17.377 1.00 86.38 408 ILE A O 1
ATOM 2765 N N . SER A 1 409 ? -18.352 7.685 15.483 1.00 90.19 409 SER A N 1
ATOM 2766 C CA . SER A 1 409 ? -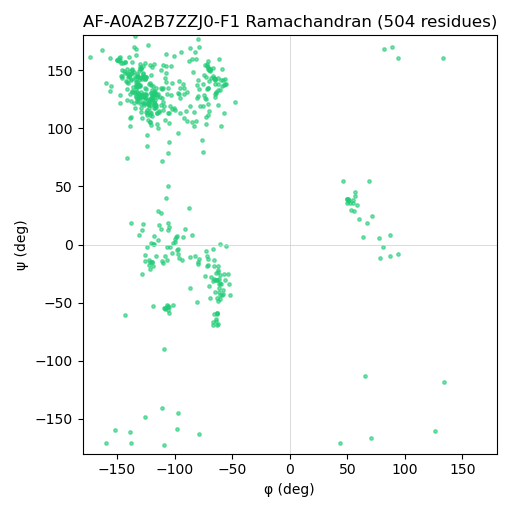19.393 6.657 15.534 1.00 90.19 409 SER A CA 1
ATOM 2767 C C . SER A 1 409 ? -18.814 5.266 15.341 1.00 90.19 409 SER A C 1
ATOM 2769 O O . SER A 1 409 ? -17.972 5.034 14.469 1.00 90.19 409 SER A O 1
ATOM 2771 N N . ILE A 1 410 ? -19.292 4.332 16.158 1.00 94.38 410 ILE A N 1
ATOM 2772 C CA . ILE A 1 410 ? -19.074 2.902 15.968 1.00 94.38 410 ILE A CA 1
ATOM 2773 C C . ILE A 1 410 ? -20.447 2.250 15.906 1.00 94.38 410 ILE A C 1
ATOM 2775 O O . ILE A 1 410 ? -21.241 2.366 16.840 1.00 94.38 410 ILE A O 1
ATOM 2779 N N . SER A 1 411 ? -20.739 1.586 14.792 1.00 93.75 411 SER A N 1
ATOM 2780 C CA . SER A 1 411 ? -22.049 0.989 14.550 1.00 93.75 411 SER A CA 1
ATOM 2781 C C . SER A 1 411 ? -21.966 -0.419 13.980 1.00 93.75 411 SER A C 1
ATOM 2783 O O . SER A 1 411 ? -21.031 -0.747 13.248 1.00 93.75 411 SER A O 1
ATOM 2785 N N . ASN A 1 412 ? -22.948 -1.261 14.304 1.00 92.44 412 ASN A N 1
ATOM 2786 C CA . ASN A 1 412 ? -23.116 -2.602 13.731 1.00 92.44 412 ASN A CA 1
ATOM 2787 C C . ASN A 1 412 ? -21.828 -3.445 13.775 1.00 92.44 412 ASN A C 1
ATOM 2789 O O . ASN A 1 412 ? -21.464 -4.103 12.801 1.00 92.44 412 ASN A O 1
ATOM 2793 N N . SER A 1 413 ? -21.078 -3.349 14.870 1.00 94.88 413 SER A N 1
ATOM 2794 C CA . SER A 1 413 ? -19.710 -3.863 14.946 1.00 94.88 413 SER A CA 1
ATOM 2795 C C . SER A 1 413 ? -19.504 -4.717 16.185 1.00 94.88 413 SER A C 1
ATOM 2797 O O . SER A 1 413 ? -20.143 -4.494 17.215 1.00 94.88 413 SER A O 1
ATOM 2799 N N . TYR A 1 414 ? -18.617 -5.708 16.103 1.00 96.06 414 TYR A N 1
ATOM 2800 C CA . TYR A 1 414 ? -18.421 -6.643 17.209 1.00 96.06 414 TYR A CA 1
ATOM 2801 C C . TYR A 1 414 ? -16.989 -7.144 17.372 1.00 96.06 414 TYR A C 1
ATOM 2803 O O . TYR A 1 414 ? -16.208 -7.176 16.423 1.00 96.06 414 TYR A O 1
ATOM 2811 N N . ALA A 1 415 ? -16.655 -7.575 18.588 1.00 97.25 415 ALA A N 1
ATOM 2812 C CA . ALA A 1 415 ? -15.379 -8.211 18.892 1.00 97.25 415 ALA A CA 1
ATOM 2813 C C . ALA A 1 415 ? -15.543 -9.516 19.671 1.00 97.25 415 ALA A C 1
ATOM 2815 O O . ALA A 1 415 ? -16.386 -9.616 20.568 1.00 97.25 415 ALA A O 1
ATOM 2816 N N . THR A 1 416 ? -14.708 -10.512 19.345 1.00 96.44 416 THR A N 1
ATOM 2817 C CA . THR A 1 416 ? -14.775 -11.838 19.986 1.00 96.44 416 THR A CA 1
ATOM 2818 C C . THR A 1 416 ? -13.526 -12.289 20.732 1.00 96.44 416 THR A C 1
ATOM 2820 O O . THR A 1 416 ? -13.606 -13.271 21.472 1.00 96.44 416 THR A O 1
ATOM 2823 N N . GLY A 1 417 ? -12.386 -11.636 20.504 1.00 96.12 417 GLY A N 1
ATOM 2824 C CA . GLY A 1 417 ? -11.098 -12.030 21.073 1.00 96.12 417 GLY A CA 1
ATOM 2825 C C . GLY A 1 417 ? -10.991 -11.779 22.577 1.00 96.12 417 GLY A C 1
ATOM 2826 O O . GLY A 1 417 ? -11.703 -10.946 23.135 1.00 96.12 417 GLY A O 1
ATOM 2827 N N . ASN A 1 418 ? -10.074 -12.497 23.227 1.00 98.25 418 ASN A N 1
ATOM 2828 C CA . ASN A 1 418 ? -9.676 -12.189 24.602 1.00 98.25 418 ASN A CA 1
ATOM 2829 C C . ASN A 1 418 ? -8.878 -10.882 24.631 1.00 98.25 418 ASN A C 1
ATOM 2831 O O . ASN A 1 418 ? -8.172 -10.573 23.669 1.00 98.25 418 ASN A O 1
ATOM 2835 N N . VAL A 1 419 ? -8.953 -10.152 25.743 1.00 98.44 419 VAL A N 1
ATOM 2836 C CA . VAL A 1 419 ? -8.312 -8.839 25.884 1.00 98.44 419 VAL A CA 1
ATOM 2837 C C . VAL A 1 419 ? -7.503 -8.807 27.175 1.00 98.44 419 VAL A C 1
ATOM 2839 O O . VAL A 1 419 ? -8.026 -9.100 28.247 1.00 98.44 419 VAL A O 1
ATOM 2842 N N . SER A 1 420 ? -6.219 -8.464 27.103 1.00 96.31 420 SER A N 1
ATOM 2843 C CA . SER A 1 420 ? -5.363 -8.446 28.295 1.00 96.31 420 SER A CA 1
ATOM 2844 C C . SER A 1 420 ? -4.376 -7.289 28.316 1.00 96.31 420 SER A C 1
ATOM 2846 O O . SER A 1 420 ? -3.725 -7.012 27.313 1.00 96.31 420 SER A O 1
ATOM 2848 N N . SER A 1 421 ? -4.187 -6.689 29.488 1.00 94.56 421 SER A N 1
ATOM 2849 C CA . SER A 1 421 ? -3.099 -5.756 29.768 1.00 94.56 421 SER A CA 1
ATOM 2850 C C . SER A 1 421 ? -2.299 -6.194 30.995 1.00 94.56 421 SER A C 1
ATOM 2852 O O . SER A 1 421 ? -2.880 -6.542 32.027 1.00 94.56 421 SER A O 1
ATOM 2854 N N . SER A 1 422 ? -0.968 -6.147 30.905 1.00 91.75 422 SER A N 1
ATOM 2855 C CA . SER A 1 422 ? -0.075 -6.336 32.058 1.00 91.75 422 SER A CA 1
ATOM 2856 C C . SER A 1 422 ? 0.037 -5.085 32.935 1.00 91.75 422 SER A C 1
ATOM 2858 O O . SER A 1 422 ? 0.539 -5.181 34.052 1.00 91.75 422 SER A O 1
ATOM 2860 N N . ALA A 1 423 ? -0.441 -3.926 32.470 1.00 86.06 423 ALA A N 1
ATOM 2861 C CA . ALA A 1 423 ? -0.435 -2.702 33.260 1.00 86.06 423 ALA A CA 1
ATOM 2862 C C . ALA A 1 423 ? -1.359 -2.836 34.484 1.00 86.06 423 ALA A C 1
ATOM 2864 O O . ALA A 1 423 ? -2.527 -3.218 34.369 1.00 86.06 423 ALA A O 1
ATOM 2865 N N . THR A 1 424 ? -0.824 -2.504 35.658 1.00 77.12 424 THR A N 1
ATOM 2866 C CA . THR A 1 424 ? -1.531 -2.545 36.949 1.00 77.12 424 THR A CA 1
ATOM 2867 C C . THR A 1 424 ? -2.103 -1.186 37.360 1.00 77.12 424 THR A C 1
ATOM 2869 O O . THR A 1 424 ? -2.921 -1.121 38.274 1.00 77.12 424 THR A O 1
ATOM 2872 N N . ASP A 1 425 ? -1.714 -0.108 36.676 1.00 73.88 425 ASP A N 1
ATOM 2873 C CA . ASP A 1 425 ? -2.115 1.266 36.989 1.00 73.88 425 ASP A CA 1
ATOM 2874 C C . ASP A 1 425 ? -3.613 1.518 36.702 1.00 73.88 425 ASP A C 1
ATOM 2876 O O . ASP A 1 425 ? -4.218 0.946 35.785 1.00 73.88 425 ASP A O 1
ATOM 2880 N N . VAL A 1 426 ? -4.236 2.414 37.471 1.00 63.31 426 VAL A N 1
ATOM 2881 C CA . VAL A 1 426 ? -5.602 2.914 37.259 1.00 63.31 426 VAL A CA 1
ATOM 2882 C C . VAL A 1 426 ? -5.790 3.537 35.873 1.00 63.31 426 VAL A C 1
ATOM 2884 O O . VAL A 1 426 ? -6.904 3.507 35.347 1.00 63.31 426 VAL A O 1
ATOM 2887 N N . SER A 1 427 ? -4.714 4.026 35.250 1.00 79.19 427 SER A N 1
ATOM 2888 C CA . SER A 1 427 ? -4.731 4.589 33.896 1.00 79.19 427 SER A CA 1
ATOM 2889 C C . SER A 1 427 ? -4.929 3.551 32.785 1.00 79.19 427 SER A C 1
ATOM 2891 O O . SER A 1 427 ? -5.298 3.920 31.667 1.00 79.19 427 SER A O 1
ATOM 2893 N N . ALA A 1 428 ? -4.714 2.260 33.064 1.00 87.94 428 ALA A N 1
ATOM 2894 C CA . ALA A 1 428 ? -4.949 1.208 32.086 1.00 87.94 428 ALA A CA 1
ATOM 2895 C C . ALA A 1 428 ? -6.452 0.956 31.898 1.00 87.94 428 ALA A C 1
ATOM 2897 O O . ALA A 1 428 ? -7.175 0.728 32.871 1.00 87.94 428 ALA A O 1
ATOM 2898 N N . LYS A 1 429 ? -6.903 0.974 30.644 1.00 93.62 429 LYS A N 1
ATOM 2899 C CA . LYS A 1 429 ? -8.281 0.754 30.216 1.00 93.62 429 LYS A CA 1
ATOM 2900 C C . LYS A 1 429 ? -8.377 -0.499 29.357 1.00 93.62 429 LYS A C 1
ATOM 2902 O O . LYS A 1 429 ? -7.704 -0.587 28.332 1.00 93.62 429 LYS A O 1
ATOM 2907 N N . VAL A 1 430 ? -9.173 -1.473 29.786 1.00 95.44 430 VAL A N 1
ATOM 2908 C CA . VAL A 1 430 ? -9.308 -2.780 29.134 1.00 95.44 430 VAL A CA 1
ATOM 2909 C C . VAL A 1 430 ? -10.786 -3.073 28.894 1.00 95.44 430 VAL A C 1
ATOM 2911 O O . VAL A 1 430 ? -11.538 -3.328 29.833 1.00 95.44 430 VAL A O 1
ATOM 2914 N N . GLY A 1 431 ? -11.211 -3.035 27.633 1.00 96.50 431 GLY A N 1
ATOM 2915 C CA . GLY A 1 431 ? -12.609 -3.219 27.242 1.00 96.50 431 GLY A CA 1
ATOM 2916 C C . GLY A 1 431 ? -12.827 -4.407 26.315 1.00 96.50 431 GLY A C 1
ATOM 2917 O O . GLY A 1 431 ? -11.942 -4.803 25.556 1.00 96.50 431 GLY A O 1
ATOM 2918 N N . GLY A 1 432 ? -14.033 -4.974 26.357 1.00 96.94 432 GLY A N 1
ATOM 2919 C CA . GLY A 1 432 ? -14.399 -6.120 25.523 1.00 96.94 432 GLY A CA 1
ATOM 2920 C C . GLY A 1 432 ? -14.620 -5.738 24.057 1.00 96.94 432 GLY A C 1
ATOM 2921 O O . GLY A 1 432 ? -14.405 -6.555 23.168 1.00 96.94 432 GLY A O 1
ATOM 2922 N N . LEU A 1 433 ? -15.012 -4.490 23.800 1.00 97.69 433 LEU A N 1
ATOM 2923 C CA . LEU A 1 433 ? -15.116 -3.858 22.489 1.00 97.69 433 LEU A CA 1
ATOM 2924 C C . LEU A 1 433 ? -14.184 -2.643 22.395 1.00 97.69 433 LEU A C 1
ATOM 2926 O O . LEU A 1 433 ? -13.387 -2.566 21.465 1.00 97.69 433 LEU A O 1
ATOM 2930 N N . VAL A 1 434 ? -14.254 -1.704 23.339 1.00 97.12 434 VAL A N 1
ATOM 2931 C CA . VAL A 1 434 ? -13.474 -0.456 23.314 1.00 97.12 434 VAL A CA 1
ATOM 2932 C C . VAL A 1 434 ? -12.651 -0.318 24.583 1.00 97.12 434 VAL A C 1
ATOM 2934 O O . VAL A 1 434 ? -13.213 -0.330 25.668 1.00 97.12 434 VAL A O 1
ATOM 2937 N N . GLY A 1 435 ? -11.335 -0.141 24.461 1.00 95.31 435 GLY A N 1
ATOM 2938 C CA . GLY A 1 435 ? -10.467 0.071 25.620 1.00 95.31 435 GLY A CA 1
ATOM 2939 C C . GLY A 1 435 ? -10.775 1.400 26.302 1.00 95.31 435 GLY A C 1
ATOM 2940 O O . GLY A 1 435 ? -11.332 1.440 27.394 1.00 95.31 435 GLY A O 1
ATOM 2941 N N . ARG A 1 436 ? -10.443 2.509 25.637 1.00 93.12 436 ARG A N 1
ATOM 2942 C CA . ARG A 1 436 ? -10.691 3.867 26.132 1.00 93.12 436 ARG A CA 1
ATOM 2943 C C . ARG A 1 436 ? -11.693 4.600 25.254 1.00 93.12 436 ARG A C 1
ATOM 2945 O O . ARG A 1 436 ? -11.508 4.686 24.045 1.00 93.12 436 ARG A O 1
ATOM 2952 N N . SER A 1 437 ? -12.714 5.179 25.878 1.00 90.06 437 SER A N 1
ATOM 2953 C CA . SER A 1 437 ? -13.705 6.034 25.223 1.00 90.06 437 SER A CA 1
ATOM 2954 C C . SER A 1 437 ? -13.845 7.334 26.003 1.00 90.06 437 SER A C 1
ATOM 2956 O O . SER A 1 437 ? -14.287 7.316 27.151 1.00 90.06 437 SER A O 1
ATOM 2958 N N . GLU A 1 438 ? -13.522 8.469 25.388 1.00 80.50 438 GLU A N 1
ATOM 2959 C CA . GLU A 1 438 ? -13.870 9.771 25.960 1.00 80.50 438 GLU A CA 1
ATOM 2960 C C . GLU A 1 438 ? -15.319 10.092 25.571 1.00 80.50 438 GLU A C 1
ATOM 2962 O O . GLU A 1 438 ? -15.663 10.216 24.392 1.00 80.50 438 GLU A O 1
ATOM 2967 N N . ARG A 1 439 ? -16.208 10.147 26.570 1.00 59.41 439 ARG A N 1
ATOM 2968 C CA . ARG A 1 439 ? -17.612 10.534 26.374 1.00 59.41 439 ARG A CA 1
ATOM 2969 C C . ARG A 1 439 ? -17.684 12.050 26.176 1.00 59.41 439 ARG A C 1
ATOM 2971 O O . ARG A 1 439 ? -17.974 12.783 27.114 1.00 59.41 439 ARG A O 1
ATOM 2978 N N . GLY A 1 440 ? -17.387 12.521 24.969 1.00 57.34 440 GLY A N 1
ATOM 2979 C CA . GLY A 1 440 ? -17.845 13.833 24.516 1.00 57.34 440 GLY A CA 1
ATOM 2980 C C . GLY A 1 440 ? -19.312 13.769 24.076 1.00 57.34 440 GLY A C 1
ATOM 2981 O O . GLY A 1 440 ? -19.857 12.684 23.877 1.00 57.34 440 GLY A O 1
ATOM 2982 N N . THR A 1 441 ? -19.940 14.920 23.832 1.00 55.59 441 THR A N 1
ATOM 2983 C CA . THR A 1 441 ? -21.304 15.053 23.271 1.00 55.59 441 THR A CA 1
ATOM 2984 C C . THR A 1 441 ? -21.474 14.433 21.870 1.00 55.59 441 THR A C 1
ATOM 2986 O O . THR A 1 441 ? -22.548 14.519 21.286 1.00 55.59 441 THR A O 1
ATOM 2989 N N . TYR A 1 442 ? -20.412 13.847 21.308 1.00 70.25 442 TYR A N 1
ATOM 2990 C CA . TYR A 1 442 ? -20.286 13.475 19.901 1.00 70.25 442 TYR A CA 1
ATOM 2991 C C . TYR A 1 442 ? -19.801 12.028 19.673 1.00 70.25 442 TYR A C 1
ATOM 2993 O O . TYR A 1 442 ? -19.516 11.673 18.530 1.00 70.25 442 TYR A O 1
ATOM 3001 N N . THR A 1 443 ? -19.697 11.199 20.721 1.00 82.56 443 THR A N 1
ATOM 3002 C CA . THR A 1 443 ? -19.327 9.775 20.594 1.00 82.56 443 THR A CA 1
ATOM 3003 C C . THR A 1 443 ? -20.577 8.898 20.650 1.00 82.56 443 THR A C 1
ATOM 3005 O O . THR A 1 443 ? -21.235 8.836 21.687 1.00 82.56 443 THR A O 1
ATOM 3008 N N . GLU A 1 444 ? -20.886 8.193 19.560 1.00 88.00 444 GLU A N 1
ATOM 3009 C CA . GLU A 1 444 ? -22.086 7.357 19.428 1.00 88.00 444 GLU A CA 1
ATOM 3010 C C . GLU A 1 444 ? -21.733 5.878 19.204 1.00 88.00 444 GLU A C 1
ATOM 3012 O O . GLU A 1 444 ? -20.915 5.530 18.345 1.00 88.00 444 GLU A O 1
ATOM 3017 N N . TYR A 1 445 ? -22.392 5.000 19.964 1.00 92.69 445 TYR A N 1
ATOM 3018 C CA . TYR A 1 445 ? -22.332 3.549 19.798 1.00 92.69 445 TYR A CA 1
ATOM 3019 C C . TYR A 1 445 ? -23.722 3.030 19.452 1.00 92.69 445 TYR A C 1
ATOM 3021 O O . TYR A 1 445 ? -24.698 3.341 20.132 1.00 92.69 445 TYR A O 1
ATOM 3029 N N . THR A 1 446 ? -23.843 2.234 18.395 1.00 92.38 446 THR A N 1
ATOM 3030 C CA . THR A 1 446 ? -25.146 1.712 17.959 1.00 92.38 446 THR A CA 1
ATOM 3031 C C . THR A 1 446 ? -25.013 0.275 17.498 1.00 92.38 446 THR A C 1
ATOM 3033 O O . THR A 1 446 ? -24.253 -0.006 16.580 1.00 92.38 446 THR A O 1
ATOM 3036 N N . ASN A 1 447 ? -25.792 -0.640 18.082 1.00 91.56 447 ASN A N 1
ATOM 3037 C CA . ASN A 1 447 ? -25.792 -2.046 17.662 1.00 91.56 447 ASN A CA 1
ATOM 3038 C C . ASN A 1 447 ? -24.376 -2.666 17.735 1.00 91.56 447 ASN A C 1
ATOM 3040 O O . ASN A 1 447 ? -23.909 -3.306 16.792 1.00 91.56 447 ASN A O 1
ATOM 3044 N N . CYS A 1 448 ? -23.666 -2.409 18.838 1.00 94.81 448 CYS A N 1
ATOM 3045 C CA . CYS A 1 448 ? -22.285 -2.833 19.044 1.00 94.81 448 CYS A CA 1
ATOM 3046 C C . CYS A 1 448 ? -22.195 -3.962 20.072 1.00 94.81 448 CYS A C 1
ATOM 3048 O O . CYS A 1 448 ? -22.923 -3.952 21.066 1.00 94.81 448 CYS A O 1
ATOM 3050 N N . TYR A 1 449 ? -21.288 -4.924 19.862 1.00 96.38 449 TYR A N 1
ATOM 3051 C CA . TYR A 1 449 ? -21.286 -6.159 20.652 1.00 96.38 449 TYR A CA 1
ATOM 3052 C C . TYR A 1 449 ? -19.911 -6.637 21.110 1.00 96.38 449 TYR A C 1
ATOM 3054 O O . TYR A 1 449 ? -18.989 -6.802 20.315 1.00 96.38 449 TYR A O 1
ATOM 3062 N N . ARG A 1 450 ? -19.799 -6.948 22.403 1.00 96.88 450 ARG A N 1
ATOM 3063 C CA . ARG A 1 450 ? -18.616 -7.592 22.998 1.00 96.88 450 ARG A CA 1
ATOM 3064 C C . ARG A 1 450 ? -18.907 -9.044 23.354 1.00 96.88 450 ARG A C 1
ATOM 3066 O O . ARG A 1 450 ? -20.020 -9.373 23.768 1.00 96.88 450 ARG A O 1
ATOM 3073 N N . ASN A 1 451 ? -17.895 -9.903 23.268 1.00 97.00 451 ASN A N 1
ATOM 3074 C CA . ASN A 1 451 ? -18.018 -11.291 23.698 1.00 97.00 451 ASN A CA 1
ATOM 3075 C C . ASN A 1 451 ? -18.125 -11.400 25.226 1.00 97.00 451 ASN A C 1
ATOM 3077 O O . ASN A 1 451 ? -17.188 -11.097 25.956 1.00 97.00 451 ASN A O 1
ATOM 3081 N N . SER A 1 452 ? -19.278 -11.868 25.692 1.00 96.62 452 SER A N 1
ATOM 3082 C CA . SER A 1 452 ? -19.582 -12.167 27.098 1.00 96.62 452 SER A CA 1
ATOM 3083 C C . SER A 1 452 ? -18.701 -13.263 27.701 1.00 96.62 452 SER A C 1
ATOM 3085 O O . SER A 1 452 ? -18.506 -13.262 28.909 1.00 96.62 452 SER A O 1
ATOM 3087 N N . ASN A 1 453 ? -18.133 -14.140 26.867 1.00 95.56 453 ASN A N 1
ATOM 3088 C CA . ASN A 1 453 ? -17.230 -15.216 27.280 1.00 95.56 453 ASN A CA 1
ATOM 3089 C C . ASN A 1 453 ? -15.748 -14.866 27.059 1.00 95.56 453 ASN A C 1
ATOM 3091 O O . ASN A 1 453 ? -14.893 -15.741 27.186 1.00 95.56 453 ASN A O 1
ATOM 3095 N N . ALA A 1 454 ? -15.428 -13.640 26.627 1.00 96.06 454 ALA A N 1
ATOM 3096 C CA . ALA A 1 454 ? -14.036 -13.237 26.469 1.00 96.06 454 ALA A CA 1
ATOM 3097 C C . ALA A 1 454 ? -13.390 -13.062 27.842 1.00 96.06 454 ALA A C 1
ATOM 3099 O O . ALA A 1 454 ? -13.947 -12.410 28.721 1.00 96.06 454 ALA A O 1
ATOM 3100 N N . VAL A 1 455 ? -12.183 -13.600 27.991 1.00 97.69 455 VAL A N 1
ATOM 3101 C CA . VAL A 1 455 ? -11.361 -13.373 29.177 1.00 97.69 455 VAL A CA 1
ATOM 3102 C C . VAL A 1 455 ? -10.777 -11.967 29.084 1.00 97.69 455 VAL A C 1
ATOM 3104 O O . VAL A 1 455 ? -10.029 -11.669 28.145 1.00 97.69 455 VAL A O 1
ATOM 3107 N N . ILE A 1 456 ? -11.109 -11.117 30.057 1.00 97.62 456 ILE A N 1
ATOM 3108 C CA . ILE A 1 456 ? -10.669 -9.718 30.124 1.00 97.62 456 ILE A CA 1
ATOM 3109 C C . ILE A 1 456 ? -9.745 -9.540 31.322 1.00 97.62 456 ILE A C 1
ATOM 3111 O O . ILE A 1 456 ? -10.178 -9.703 32.458 1.00 97.62 456 ILE A O 1
ATOM 3115 N N . LYS A 1 457 ? -8.469 -9.218 31.084 1.00 95.81 457 LYS A N 1
ATOM 3116 C CA . LYS A 1 457 ? -7.454 -9.131 32.145 1.00 95.81 457 LYS A CA 1
ATOM 3117 C C . LYS A 1 457 ? -6.802 -7.759 32.260 1.00 95.81 457 LYS A C 1
ATOM 3119 O O . LYS A 1 457 ? -6.365 -7.191 31.261 1.00 95.81 457 LYS A O 1
ATOM 3124 N N . LYS A 1 458 ? -6.623 -7.299 33.497 1.00 92.75 458 LYS A N 1
ATOM 3125 C CA . LYS A 1 458 ? -5.817 -6.132 33.873 1.00 92.75 458 LYS A CA 1
ATOM 3126 C C . LYS A 1 458 ? -4.865 -6.523 35.004 1.00 92.75 458 LYS A C 1
ATOM 3128 O O . LYS A 1 458 ? -5.298 -7.100 35.996 1.00 92.75 458 LYS A O 1
ATOM 3133 N N . GLY A 1 459 ? -3.564 -6.278 34.841 1.00 89.00 459 GLY A N 1
ATOM 3134 C CA . GLY A 1 459 ? -2.553 -6.710 35.813 1.00 89.00 459 GLY A CA 1
ATOM 3135 C C . GLY A 1 459 ? -2.542 -8.228 36.039 1.00 89.00 459 GLY A C 1
ATOM 3136 O O . GLY A 1 459 ? -2.338 -8.681 37.159 1.00 89.00 459 GLY A O 1
ATOM 3137 N N . ASN A 1 460 ? -2.823 -9.012 34.990 1.00 83.00 460 ASN A N 1
ATOM 3138 C CA . ASN A 1 460 ? -3.025 -10.472 35.022 1.00 83.00 460 ASN A CA 1
ATOM 3139 C C . ASN A 1 460 ? -4.236 -10.978 35.832 1.00 83.00 460 ASN A C 1
ATOM 3141 O O . ASN A 1 460 ? -4.420 -12.191 35.938 1.00 83.00 460 ASN A O 1
ATOM 3145 N N . VAL A 1 461 ? -5.092 -10.086 36.329 1.00 93.06 461 VAL A N 1
ATOM 3146 C CA . VAL A 1 461 ? -6.328 -10.421 37.049 1.00 93.06 461 VAL A CA 1
ATOM 3147 C C . VAL A 1 461 ? -7.524 -10.232 36.123 1.00 93.06 461 VAL A C 1
ATOM 3149 O O . VAL A 1 461 ? -7.556 -9.278 35.348 1.00 93.06 461 VAL A O 1
ATOM 3152 N N . GLU A 1 462 ? -8.492 -11.147 36.169 1.00 95.88 462 GLU A N 1
ATOM 3153 C CA . GLU A 1 462 ? -9.728 -11.022 35.394 1.00 95.88 462 GLU A CA 1
ATOM 3154 C C . GLU A 1 462 ? -10.626 -9.920 35.969 1.00 95.88 462 GLU A C 1
ATOM 3156 O O . GLU A 1 462 ? -10.795 -9.819 37.184 1.00 95.88 462 GLU A O 1
ATOM 3161 N N . VAL A 1 463 ? -11.165 -9.065 35.100 1.00 94.56 463 VAL A N 1
ATOM 3162 C CA . VAL A 1 463 ? -11.926 -7.871 35.487 1.00 94.56 463 VAL A CA 1
ATOM 3163 C C . VAL A 1 463 ? -13.172 -7.700 34.630 1.00 94.56 463 VAL A C 1
ATOM 3165 O O . VAL A 1 463 ? -13.233 -8.144 33.484 1.00 94.56 463 VAL A O 1
ATOM 3168 N N . THR A 1 464 ? -14.156 -6.977 35.164 1.00 94.75 464 THR A N 1
ATOM 3169 C CA . THR A 1 464 ? -15.237 -6.434 34.339 1.00 94.75 464 THR A CA 1
ATOM 3170 C C . THR A 1 464 ? -14.647 -5.447 33.321 1.00 94.75 464 THR A C 1
ATOM 3172 O O . THR A 1 464 ? -13.861 -4.587 33.720 1.00 94.75 464 THR A O 1
ATOM 3175 N N . PRO A 1 465 ? -15.021 -5.534 32.032 1.00 95.75 465 PRO A N 1
ATOM 3176 C CA . PRO A 1 465 ? -14.544 -4.604 31.015 1.00 95.75 465 PRO A CA 1
ATOM 3177 C C . PRO A 1 465 ? -14.867 -3.135 31.334 1.00 95.75 465 PRO A C 1
ATOM 3179 O O . PRO A 1 465 ? -15.985 -2.827 31.754 1.00 95.75 465 PRO A O 1
ATOM 3182 N N . ASP A 1 466 ? -13.939 -2.221 31.038 1.00 94.44 466 ASP A N 1
ATOM 3183 C CA . ASP A 1 466 ? -14.131 -0.769 31.211 1.00 94.44 466 ASP A CA 1
ATOM 3184 C C . ASP A 1 466 ? -15.274 -0.199 30.342 1.00 94.44 466 ASP A C 1
ATOM 3186 O O . ASP A 1 466 ? -15.845 0.841 30.669 1.00 94.44 466 ASP A O 1
ATOM 3190 N N . ASP A 1 467 ? -15.649 -0.881 29.256 1.00 94.62 467 ASP A N 1
ATOM 3191 C CA . ASP A 1 467 ? -16.745 -0.495 28.361 1.00 94.62 467 ASP A CA 1
ATOM 3192 C C . ASP A 1 467 ? -18.102 -1.122 28.715 1.00 94.62 467 ASP A C 1
ATOM 3194 O O . ASP A 1 467 ? -19.078 -0.945 27.985 1.00 94.62 467 ASP A O 1
ATOM 3198 N N . ALA A 1 468 ? -18.207 -1.840 29.839 1.00 93.62 468 ALA A N 1
ATOM 3199 C CA . ALA A 1 468 ? -19.430 -2.552 30.210 1.00 93.62 468 ALA A CA 1
ATOM 3200 C C . ALA A 1 468 ? -20.639 -1.637 30.478 1.00 93.62 468 ALA A C 1
ATOM 3202 O O . ALA A 1 468 ? -21.772 -2.099 30.358 1.00 93.62 468 ALA A O 1
ATOM 3203 N N . SER A 1 469 ? -20.409 -0.372 30.844 1.00 92.31 469 SER A N 1
ATOM 3204 C CA . SER A 1 469 ? -21.448 0.624 31.148 1.00 92.31 469 SER A CA 1
ATOM 3205 C C . SER A 1 469 ? -21.738 1.592 29.995 1.00 92.31 469 SER A C 1
ATOM 3207 O O . SER A 1 469 ? -22.541 2.515 30.152 1.00 92.31 469 SER A O 1
ATOM 3209 N N . ILE A 1 470 ? -21.078 1.422 28.845 1.00 92.31 470 ILE A N 1
ATOM 3210 C CA . ILE A 1 470 ? -21.275 2.289 27.684 1.00 92.31 470 ILE A CA 1
ATOM 3211 C C . ILE A 1 470 ? -22.574 1.893 26.976 1.00 92.31 470 ILE A C 1
ATOM 3213 O O . ILE A 1 470 ? -22.726 0.776 26.483 1.00 92.31 470 ILE A O 1
ATOM 3217 N N . GLU A 1 471 ? -23.510 2.838 26.903 1.00 91.56 471 GLU A N 1
ATOM 3218 C CA . GLU A 1 471 ? -24.756 2.684 26.152 1.00 91.56 471 GLU A CA 1
ATOM 3219 C C . GLU A 1 471 ? -24.477 2.345 24.680 1.00 91.56 471 GLU A C 1
ATOM 3221 O O . GLU A 1 471 ? -23.565 2.897 24.069 1.00 91.56 471 GLU A O 1
ATOM 3226 N N . GLY A 1 472 ? -25.249 1.413 24.115 1.00 91.25 472 GLY A N 1
ATOM 3227 C CA . GLY A 1 472 ? -25.069 0.931 22.743 1.00 91.25 472 GLY A CA 1
ATOM 3228 C C . GLY A 1 472 ? -24.081 -0.233 22.587 1.00 91.25 472 GLY A C 1
ATOM 3229 O O . GLY A 1 472 ? -24.068 -0.854 21.521 1.00 91.25 472 GLY A O 1
ATOM 3230 N N . ILE A 1 473 ? -23.313 -0.584 23.631 1.00 95.12 473 ILE A N 1
ATOM 3231 C CA . ILE A 1 473 ? -22.443 -1.771 23.670 1.00 95.12 473 ILE A CA 1
ATOM 3232 C C . ILE A 1 473 ? -23.111 -2.877 24.493 1.00 95.12 473 ILE A C 1
ATOM 3234 O O . ILE A 1 473 ? -23.310 -2.752 25.697 1.00 95.12 473 ILE A O 1
ATOM 3238 N N . THR A 1 474 ? -23.430 -3.999 23.848 1.00 96.06 474 THR A N 1
ATOM 3239 C CA . THR A 1 474 ? -24.167 -5.112 24.464 1.00 96.06 474 THR A CA 1
ATOM 3240 C C . THR A 1 474 ? -23.312 -6.383 24.527 1.00 96.06 474 THR A C 1
ATOM 3242 O O . THR A 1 474 ? -22.671 -6.743 23.538 1.00 96.06 474 THR A O 1
ATOM 3245 N N . PRO A 1 475 ? -23.281 -7.114 25.654 1.00 96.69 475 PRO A N 1
ATOM 3246 C CA . PRO A 1 475 ? -22.648 -8.427 25.698 1.00 96.69 475 PRO A CA 1
ATOM 3247 C C . PRO A 1 475 ? -23.459 -9.473 24.915 1.00 96.69 475 PRO A C 1
ATOM 3249 O O . PRO A 1 475 ? -24.672 -9.574 25.081 1.00 96.69 475 PRO A O 1
ATOM 3252 N N . LYS A 1 476 ? -22.785 -10.292 24.103 1.00 95.12 476 LYS A N 1
ATOM 3253 C CA . LYS A 1 476 ? -23.338 -11.504 23.463 1.00 95.12 476 LYS A CA 1
ATOM 3254 C C . LYS A 1 476 ? -22.320 -12.632 23.477 1.00 95.12 476 LYS A C 1
ATOM 3256 O O . LYS A 1 476 ? -21.139 -12.375 23.694 1.00 95.12 476 LYS A O 1
ATOM 3261 N N . THR A 1 477 ? -22.717 -13.889 23.302 1.00 94.00 477 THR A N 1
ATOM 3262 C CA . THR A 1 477 ? -21.714 -14.962 23.201 1.00 94.00 477 THR A CA 1
ATOM 3263 C C . THR A 1 477 ? -21.010 -14.897 21.847 1.00 94.00 477 THR A C 1
ATOM 3265 O O . THR A 1 477 ? -21.567 -14.405 20.862 1.00 94.00 477 THR A O 1
ATOM 3268 N N . LYS A 1 478 ? -19.776 -15.410 21.771 1.00 90.25 478 LYS A N 1
ATOM 3269 C CA . LYS A 1 478 ? -19.081 -15.592 20.488 1.00 90.25 478 LYS A CA 1
ATOM 3270 C C . LYS A 1 478 ? -19.949 -16.362 19.484 1.00 90.25 478 LYS A C 1
ATOM 3272 O O . LYS A 1 478 ? -20.040 -15.944 18.337 1.00 90.25 478 LYS A O 1
ATOM 3277 N N . THR A 1 479 ? -20.616 -17.425 19.936 1.00 87.62 479 THR A N 1
ATOM 3278 C CA . THR A 1 479 ? -21.505 -18.247 19.107 1.00 87.62 479 THR A CA 1
ATOM 3279 C C . THR A 1 479 ? -22.659 -17.431 18.533 1.00 87.62 479 THR A C 1
ATOM 3281 O O . THR A 1 479 ? -22.871 -17.476 17.326 1.00 87.62 479 THR A O 1
ATOM 3284 N N . ASP A 1 480 ? -23.344 -16.621 19.349 1.00 87.94 480 ASP A N 1
ATOM 3285 C CA . ASP A 1 480 ? -24.443 -15.768 18.871 1.00 87.94 480 ASP A CA 1
ATOM 3286 C C . ASP A 1 480 ? -23.969 -14.813 17.777 1.00 87.94 480 ASP A C 1
ATOM 3288 O O . ASP A 1 480 ? -24.634 -14.653 16.752 1.00 87.94 480 ASP A O 1
ATOM 3292 N N . MET A 1 481 ? -22.795 -14.206 17.986 1.00 87.19 481 MET A N 1
ATOM 3293 C CA . MET A 1 481 ? -22.223 -13.216 17.073 1.00 87.19 481 MET A CA 1
ATOM 3294 C C . MET A 1 481 ? -21.718 -13.807 15.751 1.00 87.19 481 MET A C 1
ATOM 3296 O O . MET A 1 481 ? -21.438 -13.068 14.810 1.00 87.19 481 MET A O 1
ATOM 3300 N N . GLN A 1 482 ? -21.605 -15.130 15.666 1.00 78.69 482 GLN A N 1
ATOM 3301 C CA . GLN A 1 482 ? -21.169 -15.835 14.464 1.00 78.69 482 GLN A CA 1
ATOM 3302 C C . GLN A 1 482 ? -22.339 -16.388 13.638 1.00 78.69 482 GLN A C 1
ATOM 3304 O O . GLN A 1 482 ? -22.112 -16.881 12.539 1.00 78.69 482 GLN A O 1
ATOM 3309 N N . THR A 1 483 ? -23.584 -16.271 14.114 1.00 79.38 483 THR A N 1
ATOM 3310 C CA . THR A 1 483 ? -24.764 -16.740 13.370 1.00 79.38 483 THR A CA 1
ATOM 3311 C C . THR A 1 483 ? -25.129 -15.825 12.196 1.00 79.38 483 THR A C 1
ATOM 3313 O O . THR A 1 483 ? -25.048 -14.597 12.294 1.00 79.38 483 THR A O 1
ATOM 3316 N N . ASP A 1 484 ? -25.644 -16.402 11.107 1.00 71.25 484 ASP A N 1
ATOM 3317 C CA . ASP A 1 484 ? -26.152 -15.638 9.956 1.00 71.25 484 ASP A CA 1
ATOM 3318 C C . ASP A 1 484 ? -27.314 -14.716 10.320 1.00 71.25 484 ASP A C 1
ATOM 3320 O O . ASP A 1 484 ? -27.448 -13.625 9.764 1.00 71.25 484 ASP A O 1
ATOM 3324 N N . ALA A 1 485 ? -28.147 -15.135 11.276 1.00 76.19 485 ALA A N 1
ATOM 3325 C CA . ALA A 1 485 ? -29.242 -14.324 11.791 1.00 76.19 485 ALA A CA 1
ATOM 3326 C C . ALA A 1 485 ? -28.709 -13.057 12.473 1.00 76.19 485 ALA A C 1
ATOM 3328 O O . ALA A 1 485 ? -29.174 -11.952 12.187 1.00 76.19 485 ALA A O 1
ATOM 3329 N N . PHE A 1 486 ? -27.687 -13.195 13.324 1.00 81.19 486 PHE A N 1
ATOM 3330 C CA . PHE A 1 486 ? -27.040 -12.052 13.956 1.00 81.19 486 PHE A CA 1
ATOM 3331 C C . PHE A 1 486 ? -26.393 -11.129 12.926 1.00 81.19 486 PHE A C 1
ATOM 3333 O O . PHE A 1 486 ? -26.659 -9.930 12.933 1.00 81.19 486 PHE A O 1
ATOM 3340 N N . LYS A 1 487 ? -25.614 -11.681 11.993 1.00 74.94 487 LYS A N 1
ATOM 3341 C CA . LYS A 1 487 ? -24.991 -10.900 10.917 1.00 74.94 487 LYS A CA 1
ATOM 3342 C C . LYS A 1 487 ? -26.036 -10.234 10.018 1.00 74.94 487 LYS A C 1
ATOM 3344 O O . LYS A 1 487 ? -25.844 -9.108 9.572 1.00 74.94 487 LYS A O 1
ATOM 3349 N N . GLY A 1 488 ? -27.180 -10.879 9.798 1.00 67.56 488 GLY A N 1
ATOM 3350 C CA . GLY A 1 488 ? -28.347 -10.297 9.137 1.00 67.56 488 GLY A CA 1
ATOM 3351 C C . GLY A 1 488 ? -28.867 -9.049 9.850 1.00 67.56 488 GLY A C 1
ATOM 3352 O O . GLY A 1 488 ? -29.117 -8.048 9.190 1.00 67.56 488 GLY A O 1
ATOM 3353 N N . ASN A 1 489 ? -28.935 -9.068 11.181 1.00 70.94 489 ASN A N 1
ATOM 3354 C CA . ASN A 1 489 ? -29.371 -7.921 11.988 1.00 70.94 489 ASN A CA 1
ATOM 3355 C C . ASN A 1 489 ? -28.355 -6.766 12.027 1.00 70.94 489 ASN A C 1
ATOM 3357 O O . ASN A 1 489 ? -28.718 -5.644 12.376 1.00 70.94 489 ASN A O 1
ATOM 3361 N N . LEU A 1 490 ? -27.087 -7.016 11.685 1.00 72.50 490 LEU A N 1
ATOM 3362 C CA . LEU A 1 490 ? -26.078 -5.962 11.529 1.00 72.50 490 LEU A CA 1
ATOM 3363 C C . LEU A 1 490 ? -26.198 -5.235 10.178 1.00 72.50 490 LEU A C 1
ATOM 3365 O O . LEU A 1 490 ? -25.674 -4.136 10.025 1.00 72.50 490 LEU A O 1
ATOM 3369 N N . ASN A 1 491 ? -26.903 -5.819 9.206 1.00 65.62 491 ASN A N 1
ATOM 3370 C CA . ASN A 1 491 ? -27.080 -5.261 7.870 1.00 65.62 491 ASN A CA 1
ATOM 3371 C C . ASN A 1 491 ? -28.411 -4.510 7.755 1.00 65.62 491 ASN A C 1
ATOM 3373 O O . ASN A 1 491 ? -29.449 -5.099 7.458 1.00 65.62 491 ASN A O 1
ATOM 3377 N N . VAL A 1 492 ? -28.381 -3.192 7.935 1.00 56.72 492 VAL A N 1
ATOM 3378 C CA . VAL A 1 492 ? -29.534 -2.327 7.643 1.00 56.72 492 VAL A CA 1
ATOM 3379 C C . VAL A 1 492 ? -29.417 -1.828 6.194 1.00 56.72 492 VAL A C 1
ATOM 3381 O O . VAL A 1 492 ? -28.367 -1.327 5.804 1.00 56.72 492 VAL A O 1
ATOM 3384 N N . SER A 1 493 ? -30.480 -1.958 5.391 1.00 53.44 493 SER A N 1
ATOM 3385 C CA . SER A 1 493 ? -30.578 -1.435 4.008 1.00 53.44 493 SER A CA 1
ATOM 3386 C C . SER A 1 493 ? -29.697 -2.107 2.933 1.00 53.44 493 SER A C 1
ATOM 3388 O O . SER A 1 493 ? -28.982 -1.438 2.192 1.00 53.44 493 SER A O 1
ATOM 3390 N N . GLY A 1 494 ? -29.791 -3.432 2.776 1.00 48.97 494 GLY A N 1
ATOM 3391 C CA . GLY A 1 494 ? -29.326 -4.119 1.557 1.00 48.97 494 GLY A CA 1
ATOM 3392 C C . GLY A 1 494 ? -27.812 -4.335 1.418 1.00 48.97 494 GLY A C 1
ATOM 3393 O O . GLY A 1 494 ? -27.371 -4.848 0.391 1.00 48.97 494 GLY A O 1
ATOM 3394 N N . THR A 1 495 ? -27.005 -4.003 2.430 1.00 48.81 495 THR A N 1
ATOM 3395 C CA . THR A 1 495 ? -25.592 -4.409 2.485 1.00 48.81 495 THR A CA 1
ATOM 3396 C C . THR A 1 495 ? -25.483 -5.889 2.864 1.00 48.81 495 THR A C 1
ATOM 3398 O O . THR A 1 495 ? -26.218 -6.373 3.717 1.00 48.81 495 THR A O 1
ATOM 3401 N N . VAL A 1 496 ? -24.584 -6.638 2.219 1.00 53.72 496 VAL A N 1
ATOM 3402 C CA . VAL A 1 496 ? -24.404 -8.093 2.417 1.00 53.72 496 VAL A CA 1
ATOM 3403 C C . VAL A 1 496 ? -23.119 -8.346 3.217 1.00 53.72 496 VAL A C 1
ATOM 3405 O O . VAL A 1 496 ? -22.238 -9.096 2.803 1.00 53.72 496 VAL A O 1
ATOM 3408 N N . TRP A 1 497 ? -22.946 -7.659 4.349 1.00 54.41 497 TRP A N 1
ATOM 3409 C CA . TRP A 1 497 ? -21.741 -7.804 5.164 1.00 54.41 497 TRP A CA 1
ATOM 3410 C C . TRP A 1 497 ? -21.814 -9.052 6.058 1.00 54.41 497 TRP A C 1
ATOM 3412 O O . TRP A 1 497 ? -22.856 -9.365 6.630 1.00 54.41 497 TRP A O 1
ATOM 3422 N N . GLY A 1 498 ? -20.715 -9.806 6.152 1.00 50.56 498 GLY A N 1
ATOM 3423 C CA . GLY A 1 498 ? -20.625 -11.008 6.990 1.00 50.56 498 GLY A CA 1
ATOM 3424 C C . GLY A 1 498 ? -21.217 -12.301 6.401 1.00 50.56 498 GLY A C 1
ATOM 3425 O O . GLY A 1 498 ? -21.067 -13.338 7.031 1.00 50.56 498 GLY A O 1
ATOM 3426 N N . ARG A 1 499 ? -21.822 -12.279 5.202 1.00 49.88 499 ARG A N 1
ATOM 3427 C CA . ARG A 1 499 ? -22.561 -13.424 4.614 1.00 49.88 499 ARG A CA 1
ATOM 3428 C C . ARG A 1 499 ? -21.832 -14.243 3.537 1.00 49.88 499 ARG A C 1
ATOM 3430 O O . ARG A 1 499 ? -22.441 -15.126 2.952 1.00 49.88 499 ARG A O 1
ATOM 3437 N N . SER A 1 500 ? -20.582 -13.939 3.177 1.00 45.78 500 SER A N 1
ATOM 3438 C CA . SER A 1 500 ? -19.911 -14.748 2.150 1.00 45.78 500 SER A CA 1
ATOM 3439 C C . SER A 1 500 ? -19.262 -15.986 2.771 1.00 45.78 500 SER A C 1
ATOM 3441 O O . SER A 1 500 ? -18.170 -15.885 3.345 1.00 45.78 500 SER A O 1
ATOM 3443 N N . ASP A 1 501 ? -19.891 -17.138 2.547 1.00 43.53 501 ASP A N 1
ATOM 3444 C CA . ASP A 1 501 ? -19.500 -18.504 2.949 1.00 43.53 501 ASP A CA 1
ATOM 3445 C C . ASP A 1 501 ? -18.088 -18.941 2.492 1.00 43.53 501 ASP A C 1
ATOM 3447 O O . ASP A 1 501 ? -17.625 -20.041 2.795 1.00 43.53 501 ASP A O 1
ATOM 3451 N N . ALA A 1 502 ? -17.373 -18.079 1.761 1.00 43.06 502 ALA A N 1
ATOM 3452 C CA . ALA A 1 502 ? -16.026 -18.321 1.252 1.00 43.06 502 ALA A CA 1
ATOM 3453 C C . ALA A 1 502 ? -14.937 -17.378 1.802 1.00 43.06 502 ALA A C 1
ATOM 3455 O O . ALA A 1 502 ? -13.765 -17.635 1.539 1.00 43.06 502 ALA A O 1
ATOM 3456 N N . LYS A 1 503 ? -15.271 -16.293 2.525 1.00 43.88 503 LYS A N 1
ATOM 3457 C CA . LYS A 1 503 ? -14.263 -15.289 2.951 1.00 43.88 503 LYS A CA 1
ATOM 3458 C C . LYS A 1 503 ? -14.257 -14.940 4.442 1.00 43.88 503 LYS A C 1
ATOM 3460 O O . LYS A 1 503 ? -13.207 -14.557 4.945 1.00 43.88 503 LYS A O 1
ATOM 3465 N N . ASN A 1 504 ? -15.373 -15.096 5.157 1.00 46.03 504 ASN A N 1
ATOM 3466 C CA . ASN A 1 504 ? -15.537 -14.438 6.462 1.00 46.03 504 ASN A CA 1
ATOM 3467 C C . ASN A 1 504 ? -15.436 -15.356 7.697 1.00 46.03 504 ASN A C 1
ATOM 3469 O O . ASN A 1 504 ? -15.285 -14.825 8.794 1.00 46.03 504 ASN A O 1
ATOM 3473 N N . ASP A 1 505 ? -15.477 -16.690 7.548 1.00 34.78 505 ASP A N 1
ATOM 3474 C CA . ASP A 1 505 ? -15.633 -17.623 8.689 1.00 34.78 505 ASP A CA 1
ATOM 3475 C C . ASP A 1 505 ? -14.752 -18.892 8.662 1.00 34.78 505 ASP A C 1
ATOM 3477 O O . ASP A 1 505 ? -15.065 -19.855 9.365 1.00 34.78 505 ASP A O 1
ATOM 3481 N N . LYS A 1 506 ? -13.667 -18.941 7.879 1.00 32.00 506 LYS A N 1
ATOM 3482 C CA . LYS A 1 506 ? -12.720 -20.074 7.936 1.00 32.00 506 LYS A CA 1
ATOM 3483 C C . LYS A 1 506 ? -11.384 -19.684 8.536 1.00 32.00 506 LYS A C 1
ATOM 3485 O O . LYS A 1 506 ? -10.824 -18.662 8.084 1.00 32.00 506 LYS A O 1
#